Protein AF-0000000073452129 (afdb_homodimer)

Foldseek 3Di:
DAEAAEEALFQAADLVPRDTDDLVVSLVLVLVLVLLLQVLPHAEYEYEADDDPGHNHNDQLVSQLSNLLSHQGHAYEYPAPLQLLDQLLVVLASQLVSQVSNVHRYAHAYENDPDDVSQVVSPHDVVCSVVSRVQSVVVNVQVQQDQFDFDDDDPDHTGDRDGRDDGGNDRRRAYEYEDQQDLVSLLVCLLVLHAYEYEQEWDFLLVCQVSPVNNVVSNVVNPHDSVPHAYEYEFEEFADQWQVVQLVQQVSQQQVLVVVVCVVVVHDRDDSVNSVVQCPLRHRYQGTHLVSNLSSVLVCCVRNNHPYYYHYDDRGDGPSVRRSVRSSRCSNPNVVSNVVVNVVVVVVVVD/DAEAAEEALFQAADLVPRDTDDLVVSLVLVLVLVLLLQVLPHAEYEYEADDDPGHNHNDQLVSQLSNLLSHQGHAYEYPAPLQLLDQLLVVLASQLVSLVSNVHRYAHAYENDPDDVSQVVSPHDVVCSVVSRVQSVVVNVQVQQDQFDFDDDDPDHTGDRDGRDDGGNDRRRAYEYEDQQDLVSLLVCLLVLHAYEYEQEWDFLLVCLVSPVNNVVSNVVNPHDSVPHAYEYEFEEFADQWQVVQLVQQVSQQQVLVVVVCVVVVHDGDDSVNSVVQCPLRHRYQGTHLVSSLSSVLVCCVRNNHPYYYHYDDRGDGPSVRRSVRSSRCSNPNVVSNVVVNVVVVVVVVD

Radius of gyration: 26.54 Å; Cα contacts (8 Å, |Δi|>4): 1578; chains: 2; bounding box: 57×72×60 Å

pLDDT: mean 96.33, std 4.25, range [72.62, 99.0]

Solvent-accessible surface area (backbone atoms only — not comparable to full-atom values): 34032 Å² total; per-residue (Å²): 115,46,42,28,38,26,31,50,48,47,32,34,54,30,86,87,78,57,52,57,59,51,42,26,60,46,47,42,49,48,35,53,47,48,34,48,36,30,74,38,66,28,44,34,40,25,32,14,53,36,48,38,83,50,20,32,24,50,40,32,54,36,55,48,16,32,26,31,69,72,41,85,72,37,25,39,28,32,56,32,39,43,42,50,59,50,57,42,68,58,54,50,28,38,43,19,44,37,7,15,50,41,68,49,30,38,37,41,22,36,21,72,65,93,65,66,59,48,24,52,70,66,46,46,60,73,90,41,46,67,60,36,34,54,53,37,47,51,51,35,52,46,56,53,74,32,58,58,36,68,49,76,65,88,90,49,65,49,34,76,68,41,64,58,28,28,62,44,67,38,86,61,59,49,56,32,36,48,32,76,71,50,62,67,55,35,35,50,26,11,51,68,62,36,32,35,32,35,49,39,73,58,62,47,56,65,72,46,22,64,52,47,51,45,19,44,51,30,10,44,75,60,68,39,67,55,89,76,57,49,33,29,34,37,26,42,38,35,43,34,92,36,41,67,59,13,44,65,65,45,44,62,26,36,36,52,45,48,34,52,50,16,66,76,68,72,52,72,80,60,46,71,66,58,48,53,55,32,37,32,87,63,25,24,34,43,45,7,17,39,66,59,36,22,53,45,53,47,48,40,33,74,65,37,56,41,45,30,42,25,46,25,45,64,53,35,32,66,64,63,68,58,54,50,50,18,47,46,41,42,28,68,47,14,43,55,53,31,44,51,52,52,51,52,51,54,54,58,72,75,105,113,46,42,28,37,26,31,50,49,48,32,34,51,30,86,88,77,57,51,55,60,52,39,26,60,45,46,42,50,48,35,53,47,48,37,47,36,30,75,36,66,27,45,34,40,24,32,14,53,36,50,38,83,50,18,31,24,50,39,33,53,35,55,47,16,33,27,29,70,71,41,85,72,37,26,40,28,32,55,30,40,44,43,51,59,48,56,42,68,58,53,50,27,39,43,18,44,38,8,14,50,42,68,49,28,39,38,42,21,37,22,70,65,93,65,67,60,47,24,52,70,65,46,45,60,74,90,40,46,67,59,36,35,54,54,36,49,52,50,35,52,45,56,52,74,32,59,58,32,70,48,76,64,89,89,49,66,51,33,76,69,41,66,60,29,30,62,43,66,41,87,60,57,50,56,32,36,48,33,76,72,50,64,68,55,35,33,48,24,11,51,68,62,36,30,36,33,36,50,38,74,59,60,46,56,65,72,47,22,64,52,46,52,46,17,46,50,30,11,44,74,59,67,40,67,56,89,78,56,50,35,29,37,38,27,42,37,36,44,33,93,38,41,68,57,14,44,64,65,42,44,60,25,36,34,51,45,48,33,53,50,15,67,74,69,72,52,73,79,61,45,70,66,57,50,54,55,30,38,33,87,64,25,24,32,42,45,6,17,40,66,58,35,22,53,45,51,46,48,41,33,76,66,38,56,40,45,29,44,23,44,24,45,64,52,36,32,67,65,64,69,57,54,52,49,19,47,46,41,42,28,69,46,14,44,55,54,31,44,52,52,52,50,54,51,55,54,58,72,76,106

Organism: Bacillus licheniformis (strain ATCC 14580 / DSM 13 / JCM 2505 / CCUG 7422 / NBRC 12200 / NCIMB 9375 / NCTC 10341 / NRRL NRS-1264 / Gibson 46) (NCBI:txid279010)

InterPro domains:
  IPR011251 Luciferase-like domain [PF00296] (1-306)
  IPR022290 Luciferase-like monooxygenase Atu2307-like [TIGR03858] (2-339)
  IPR036661 Luciferase-like domain superfamily [G3DSA:3.20.20.30] (1-349)
  IPR036661 Luciferase-like domain superfamily [SSF51679] (1-340)
  IPR050766 Bacterial Luciferase Oxidoreductase [PTHR30137] (6-341)

Sequence (702 aa):
MELGISTFVETTPDIKTGKVISHAERLREVVEEIVLADQVGLDVFGVGEHHRQDYAASSPAVVLAAAASQTKRIRLTSAVTVLSSADPVRVFQDFATLDGISNGRAEIMAGRGSFIESFPLFGYDLDDYDELFEEKLDLLLELQKSERVTWSGKHRPAIHNTGVYPRPVQKPLPVWIGSGGNQESVVRAGLLGLPLVLAIIGGSPQHFAPLVELYYKAAEHAGHDASKLIVASHSHGFIAEDTETAADRFFPSTQQAMNTLARERGWGPYSRSSFDAARSFEGALYVGDPETVAEKIIHLRKNVGITRFLLHVPVGSMPHEDVMKAIELFGTKTAPLVREEVSRWEASERSMELGISTFVETTPDIKTGKVISHAERLREVVEEIVLADQVGLDVFGVGEHHRQDYAASSPAVVLAAAASQTKRIRLTSAVTVLSSADPVRVFQDFATLDGISNGRAEIMAGRGSFIESFPLFGYDLDDYDELFEEKLDLLLELQKSERVTWSGKHRPAIHNTGVYPRPVQKPLPVWIGSGGNQESVVRAGLLGLPLVLAIIGGSPQHFAPLVELYYKAAEHAGHDASKLIVASHSHGFIAEDTETAADRFFPSTQQAMNTLARERGWGPYSRSSFDAARSFEGALYVGDPETVAEKIIHLRKNVGITRFLLHVPVGSMPHEDVMKAIELFGTKTAPLVREEVSRWEASERS

Secondary structure (DSSP, 8-state):
-EEEEEE--B-PBPTTT-PBPPHHHHHHHHHHHHHHHHHTT-SEEEE----STTB--S-HHHHHHHHHTT-SS-EEEES-EEGGGS-HHHHHHHHHHHHHHHTS-EEEEEE--S--THHHHHT--GGGHHHHHHHHHHHHHHHHH-SEEEE--SSS--EEEEE--SPPSSSSPPEEEEESS-HHHHHHHHHHT--EEEE--SS-GGGGHHHHHHHHHHHHHTT--GGG--EEEEEEEEE-SSHHHHHHHHHHHHHHHHHHHHHHHTPPP--HHHHHHHTSTTSS-EEESHHHHHHHHHHHHHHT--SEEEEE--SS---HHHHHHHHHHIIIIIHHHHHHHHHHHHHHHH-/-EEEEEE--B-PBPTTT-PBPPHHHHHHHHHHHHHHHHHTT-SEEEE----STTB--S-HHHHHHHHHTT-SS-EEEES-EEGGGS-HHHHHHHHHHHHHHHTS-EEEEEE--S--THHHHHT--GGGHHHHHHHHHHHHHHHHH-SEEEE--SSS--EEEEE--SPPSSSSPPEEEEESS-HHHHHHHHHHT--EEEE--SS-GGGGHHHHHHHHHHHHHTT--GGG--EEEEEEEEE-SSHHHHHHHHHHHHHHHHHHHHHHHTPPP--HHHHHHHTSTTSS-EEESHHHHHHHHHHHHHHT--SEEEEE--SS---HHHHHHHHHHIIIIIHHHHHHHHHHHHHHHH-

Structure (mmCIF, N/CA/C/O backbone):
data_AF-0000000073452129-model_v1
#
loop_
_entity.id
_entity.type
_entity.pdbx_description
1 polymer 'Putative oxidoreductase'
#
loop_
_atom_site.group_PDB
_atom_site.id
_atom_site.type_symbol
_atom_site.label_atom_id
_atom_site.label_alt_id
_atom_site.label_comp_id
_atom_site.label_asym_id
_atom_site.label_entity_id
_atom_site.label_seq_id
_atom_site.pdbx_PDB_ins_code
_atom_site.Cartn_x
_atom_site.Cartn_y
_atom_site.Cartn_z
_atom_site.occupancy
_atom_site.B_iso_or_equiv
_atom_site.auth_seq_id
_atom_site.auth_comp_id
_atom_site.auth_asym_id
_atom_site.auth_atom_id
_atom_site.pdbx_PDB_model_num
ATOM 1 N N . MET A 1 1 ? 14.719 -26.266 -0.549 1 95.19 1 MET A N 1
ATOM 2 C CA . MET A 1 1 ? 13.648 -25.828 -1.432 1 95.19 1 MET A CA 1
ATOM 3 C C . MET A 1 1 ? 12.664 -24.938 -0.683 1 95.19 1 MET A C 1
ATOM 5 O O . MET A 1 1 ? 12.312 -25.219 0.466 1 95.19 1 MET A O 1
ATOM 9 N N . GLU A 1 2 ? 12.188 -23.812 -1.295 1 98.5 2 GLU A N 1
ATOM 10 C CA . GLU A 1 2 ? 11.219 -22.906 -0.691 1 98.5 2 GLU A CA 1
ATOM 11 C C . GLU A 1 2 ? 9.789 -23.312 -1.045 1 98.5 2 GLU A C 1
ATOM 13 O O . GLU A 1 2 ? 9.523 -23.75 -2.166 1 98.5 2 GLU A O 1
ATOM 18 N N . LEU A 1 3 ? 8.914 -23.219 -0.112 1 98.94 3 LEU A N 1
ATOM 19 C CA . LEU A 1 3 ? 7.504 -23.578 -0.272 1 98.94 3 LEU A CA 1
ATOM 20 C C . LEU A 1 3 ? 6.605 -22.438 0.194 1 98.94 3 LEU A C 1
ATOM 22 O O . LEU A 1 3 ? 6.848 -21.828 1.245 1 98.94 3 LEU A O 1
ATOM 26 N N . GLY A 1 4 ? 5.637 -22.094 -0.606 1 98.88 4 GLY A N 1
ATOM 27 C CA . GLY A 1 4 ? 4.789 -20.969 -0.259 1 98.88 4 GLY A CA 1
ATOM 28 C C . GLY A 1 4 ? 3.406 -21.047 -0.876 1 98.88 4 GLY A C 1
ATOM 29 O O . GLY A 1 4 ? 3.006 -22.094 -1.386 1 98.88 4 GLY A O 1
ATOM 30 N N . ILE A 1 5 ? 2.643 -20 -0.737 1 98.88 5 ILE A N 1
ATOM 31 C CA . ILE A 1 5 ? 1.26 -19.859 -1.183 1 98.88 5 ILE A CA 1
ATOM 32 C C . ILE A 1 5 ? 1.141 -18.688 -2.152 1 98.88 5 ILE A C 1
ATOM 34 O O . ILE A 1 5 ? 1.808 -17.672 -1.982 1 98.88 5 ILE A O 1
ATOM 38 N N . SER A 1 6 ? 0.352 -18.844 -3.141 1 98.69 6 SER A N 1
ATOM 39 C CA . SER A 1 6 ? -0.122 -17.688 -3.898 1 98.69 6 SER A CA 1
ATOM 40 C C . SER A 1 6 ? -1.646 -17.656 -3.967 1 98.69 6 SER A C 1
ATOM 42 O O . SER A 1 6 ? -2.301 -18.688 -3.775 1 98.69 6 SER A O 1
ATOM 44 N N . THR A 1 7 ? -2.215 -16.516 -4.203 1 98.56 7 THR A N 1
ATOM 45 C CA . THR A 1 7 ? -3.658 -16.328 -4.324 1 98.56 7 THR A CA 1
ATOM 46 C C . THR A 1 7 ? -3.979 -15.172 -5.262 1 98.56 7 THR A C 1
ATOM 48 O O . THR A 1 7 ? -3.16 -14.266 -5.438 1 98.56 7 THR A O 1
ATOM 51 N N . PHE A 1 8 ? -5.145 -15.234 -5.852 1 97.06 8 PHE A N 1
ATOM 52 C CA . PHE A 1 8 ? -5.621 -14.117 -6.66 1 97.06 8 PHE A CA 1
ATOM 53 C C . PHE A 1 8 ? -6.676 -13.312 -5.906 1 97.06 8 PHE A C 1
ATOM 55 O O . PHE A 1 8 ? -7.172 -12.305 -6.406 1 97.06 8 PHE A O 1
ATOM 62 N N . VAL A 1 9 ? -7.035 -13.82 -4.727 1 98.38 9 VAL A N 1
ATOM 63 C CA . VAL A 1 9 ? -7.992 -13.117 -3.873 1 98.38 9 VAL A CA 1
ATOM 64 C C . VAL A 1 9 ? -9.359 -13.086 -4.547 1 98.38 9 VAL A C 1
ATOM 66 O O . VAL A 1 9 ? -9.945 -12.016 -4.723 1 98.38 9 VAL A O 1
ATOM 69 N N . GLU A 1 10 ? -9.867 -14.289 -4.781 1 96.94 10 GLU A N 1
ATOM 70 C CA . GLU A 1 10 ? -11.086 -14.492 -5.566 1 96.94 10 GLU A CA 1
ATOM 71 C C . GLU A 1 10 ? -12.32 -14.07 -4.781 1 96.94 10 GLU A C 1
ATOM 73 O O . GLU A 1 10 ? -12.422 -14.328 -3.582 1 96.94 10 GLU A O 1
ATOM 78 N N . THR A 1 11 ? -13.211 -13.43 -5.43 1 97.38 11 THR A N 1
ATOM 79 C CA . THR A 1 11 ? -14.547 -13.133 -4.93 1 97.38 11 THR A CA 1
ATOM 80 C C . THR A 1 11 ? -15.609 -13.625 -5.914 1 97.38 11 THR A C 1
ATOM 82 O O . THR A 1 11 ? -16.375 -12.82 -6.453 1 97.38 11 THR A O 1
ATOM 85 N N . THR A 1 12 ? -15.672 -14.906 -6.117 1 96.25 12 THR A N 1
ATOM 86 C CA . THR A 1 12 ? -16.641 -15.555 -6.988 1 96.25 12 THR A CA 1
ATOM 87 C C . THR A 1 12 ? -17.828 -16.078 -6.18 1 96.25 12 THR A C 1
ATOM 89 O O . THR A 1 12 ? -17.766 -16.172 -4.953 1 96.25 12 THR A O 1
ATOM 92 N N . PRO A 1 13 ? -18.938 -16.328 -6.77 1 94.5 13 PRO A N 1
ATOM 93 C CA . PRO A 1 13 ? -20.094 -16.828 -6.023 1 94.5 13 PRO A CA 1
ATOM 94 C C . PRO A 1 13 ? -19.797 -18.141 -5.301 1 94.5 13 PRO A C 1
ATOM 96 O O . PRO A 1 13 ? -19.109 -19.016 -5.844 1 94.5 13 PRO A O 1
ATOM 99 N N . ASP A 1 14 ? -20.312 -18.172 -4.102 1 91.81 14 ASP A N 1
ATOM 100 C CA . ASP A 1 14 ? -20.266 -19.422 -3.363 1 91.81 14 ASP A CA 1
ATOM 101 C C . ASP A 1 14 ? -21.062 -20.516 -4.086 1 91.81 14 ASP A C 1
ATOM 103 O O . ASP A 1 14 ? -22.188 -20.266 -4.543 1 91.81 14 ASP A O 1
ATOM 107 N N . ILE A 1 15 ? -20.547 -21.656 -4.156 1 89.31 15 ILE A N 1
ATOM 108 C CA . ILE A 1 15 ? -21.141 -22.719 -4.957 1 89.31 15 ILE A CA 1
ATOM 109 C C . ILE A 1 15 ? -22.453 -23.188 -4.316 1 89.31 15 ILE A C 1
ATOM 111 O O . ILE A 1 15 ? -23.375 -23.609 -5.012 1 89.31 15 ILE A O 1
ATOM 115 N N . LYS A 1 16 ? -22.547 -23.141 -3.021 1 89.19 16 LYS A N 1
ATOM 116 C CA . LYS A 1 16 ? -23.719 -23.641 -2.312 1 89.19 16 LYS A CA 1
ATOM 117 C C . LYS A 1 16 ? -24.797 -22.562 -2.207 1 89.19 16 LYS A C 1
ATOM 119 O O . LYS A 1 16 ? -25.969 -22.812 -2.482 1 89.19 16 LYS A O 1
ATOM 124 N N . THR A 1 17 ? -24.375 -21.344 -1.881 1 91.94 17 THR A N 1
ATOM 125 C CA . THR A 1 17 ? -25.344 -20.328 -1.536 1 91.94 17 THR A CA 1
ATOM 126 C C . THR A 1 17 ? -25.516 -19.328 -2.684 1 91.94 17 THR A C 1
ATOM 128 O O . THR A 1 17 ? -26.5 -18.578 -2.723 1 91.94 17 THR A O 1
ATOM 131 N N . GLY A 1 18 ? -24.547 -19.266 -3.549 1 93.06 18 GLY A N 1
ATOM 132 C CA . GLY A 1 18 ? -24.562 -18.281 -4.621 1 93.06 18 GLY A CA 1
ATOM 133 C C . GLY A 1 18 ? -24.125 -16.891 -4.168 1 93.06 18 GLY A C 1
ATOM 134 O O . GLY A 1 18 ? -23.969 -15.984 -4.988 1 93.06 18 GLY A O 1
ATOM 135 N N . LYS A 1 19 ? -23.938 -16.781 -2.928 1 95.25 19 LYS A N 1
ATOM 136 C CA . LYS A 1 19 ? -23.547 -15.477 -2.387 1 95.25 19 LYS A CA 1
ATOM 137 C C . LYS A 1 19 ? -22.094 -15.164 -2.705 1 95.25 19 LYS A C 1
ATOM 139 O O . LYS A 1 19 ? -21.25 -16.062 -2.699 1 95.25 19 LYS A O 1
ATOM 144 N N . VAL A 1 20 ? -21.859 -13.93 -3.012 1 96.75 20 VAL A N 1
ATOM 145 C CA . VAL A 1 20 ? -20.5 -13.477 -3.277 1 96.75 20 VAL A CA 1
ATOM 146 C C . VAL A 1 20 ? -19.953 -12.742 -2.059 1 96.75 20 VAL A C 1
ATOM 148 O O . VAL A 1 20 ? -20.578 -11.812 -1.547 1 96.75 20 VAL A O 1
ATOM 151 N N . ILE A 1 21 ? -18.875 -13.203 -1.601 1 97.12 21 ILE A N 1
ATOM 152 C CA . ILE A 1 21 ? -18.219 -12.523 -0.491 1 97.12 21 ILE A CA 1
ATOM 153 C C . ILE A 1 21 ? -17.781 -11.125 -0.923 1 97.12 21 ILE A C 1
ATOM 155 O O . ILE A 1 21 ? -17.453 -10.906 -2.09 1 97.12 21 ILE A O 1
ATOM 159 N N . SER A 1 22 ? -17.812 -10.125 -0.04 1 98.31 22 SER A N 1
ATOM 160 C CA . SER A 1 22 ? -17.375 -8.773 -0.381 1 98.31 22 SER A CA 1
ATOM 161 C C . SER A 1 22 ? -15.875 -8.711 -0.613 1 98.31 22 SER A C 1
ATOM 163 O O . SER A 1 22 ? -15.125 -9.523 -0.064 1 98.31 22 SER A O 1
ATOM 165 N N . HIS A 1 23 ? -15.422 -7.777 -1.437 1 98.69 23 HIS A N 1
ATOM 166 C CA . HIS A 1 23 ? -13.992 -7.562 -1.613 1 98.69 23 HIS A CA 1
ATOM 167 C C . HIS A 1 23 ? -13.297 -7.348 -0.272 1 98.69 23 HIS A C 1
ATOM 169 O O . HIS A 1 23 ? -12.242 -7.922 -0.017 1 98.69 23 HIS A O 1
ATOM 175 N N . ALA A 1 24 ? -13.938 -6.578 0.575 1 98.81 24 ALA A N 1
ATOM 176 C CA . ALA A 1 24 ? -13.367 -6.219 1.87 1 98.81 24 ALA A CA 1
ATOM 177 C C . ALA A 1 24 ? -13.148 -7.457 2.736 1 98.81 24 ALA A C 1
ATOM 179 O O . ALA A 1 24 ? -12.07 -7.641 3.309 1 98.81 24 ALA A O 1
ATOM 180 N N . GLU A 1 25 ? -14.164 -8.273 2.861 1 98.62 25 GLU A N 1
ATOM 181 C CA . GLU A 1 25 ? -14.062 -9.492 3.656 1 98.62 25 GLU A CA 1
ATOM 182 C C . GLU A 1 25 ? -12.969 -10.406 3.121 1 98.62 25 GLU A C 1
ATOM 184 O O . GLU A 1 25 ? -12.188 -10.969 3.895 1 98.62 25 GLU A O 1
ATOM 189 N N . ARG A 1 26 ? -12.891 -10.57 1.823 1 98.81 26 ARG A N 1
ATOM 190 C CA . ARG A 1 26 ? -11.883 -11.422 1.205 1 98.81 26 ARG A CA 1
ATOM 191 C C . ARG A 1 26 ? -10.477 -10.898 1.472 1 98.81 26 ARG A C 1
ATOM 193 O O . ARG A 1 26 ? -9.562 -11.672 1.757 1 98.81 26 ARG A O 1
ATOM 200 N N . LEU A 1 27 ? -10.312 -9.594 1.368 1 98.94 27 LEU A N 1
ATOM 201 C CA . LEU A 1 27 ? -9.016 -8.984 1.658 1 98.94 27 LEU A CA 1
ATOM 202 C C . LEU A 1 27 ? -8.57 -9.297 3.082 1 98.94 27 LEU A C 1
ATOM 204 O O . LEU A 1 27 ? -7.414 -9.656 3.312 1 98.94 27 LEU A O 1
ATOM 208 N N . ARG A 1 28 ? -9.453 -9.188 4.031 1 98.88 28 ARG A N 1
ATOM 209 C CA . ARG A 1 28 ? -9.117 -9.477 5.422 1 98.88 28 ARG A CA 1
ATOM 210 C C . ARG A 1 28 ? -8.805 -10.961 5.609 1 98.88 28 ARG A C 1
ATOM 212 O O . ARG A 1 28 ? -7.938 -11.32 6.41 1 98.88 28 ARG A O 1
ATOM 219 N N . GLU A 1 29 ? -9.492 -11.828 4.863 1 98.88 29 GLU A N 1
ATOM 220 C CA . GLU A 1 29 ? -9.18 -13.258 4.902 1 98.88 29 GLU A CA 1
ATOM 221 C C . GLU A 1 29 ? -7.754 -13.516 4.43 1 98.88 29 GLU A C 1
ATOM 223 O O . GLU A 1 29 ? -7.043 -14.344 5.008 1 98.88 29 GLU A O 1
ATOM 228 N N . VAL A 1 30 ? -7.359 -12.836 3.418 1 98.94 30 VAL A N 1
ATOM 229 C CA . VAL A 1 30 ? -6.027 -13.047 2.865 1 98.94 30 VAL A CA 1
ATOM 230 C C . VAL A 1 30 ? -4.973 -12.625 3.883 1 98.94 30 VAL A C 1
ATOM 232 O O . VAL A 1 30 ? -3.932 -13.281 4.016 1 98.94 30 VAL A O 1
ATOM 235 N N . VAL A 1 31 ? -5.219 -11.523 4.586 1 98.94 31 VAL A N 1
ATOM 236 C CA . VAL A 1 31 ? -4.281 -11.102 5.621 1 98.94 31 VAL A CA 1
ATOM 237 C C . VAL A 1 31 ? -4.109 -12.219 6.648 1 98.94 31 VAL A C 1
ATOM 239 O O . VAL A 1 31 ? -2.986 -12.547 7.035 1 98.94 31 VAL A O 1
ATOM 242 N N . GLU A 1 32 ? -5.215 -12.859 7.078 1 98.94 32 GLU A N 1
ATOM 243 C CA . GLU A 1 32 ? -5.152 -13.992 8.008 1 98.94 32 GLU A CA 1
ATOM 244 C C . GLU A 1 32 ? -4.375 -15.156 7.406 1 98.94 32 GLU A C 1
ATOM 246 O O . GLU A 1 32 ? -3.635 -15.844 8.109 1 98.94 32 GLU A O 1
ATOM 251 N N . GLU A 1 33 ? -4.562 -15.359 6.117 1 98.94 33 GLU A N 1
ATOM 252 C CA . GLU A 1 33 ? -3.863 -16.438 5.43 1 98.94 33 GLU A CA 1
ATOM 253 C C . GLU A 1 33 ? -2.355 -16.203 5.43 1 98.94 33 GLU A C 1
ATOM 255 O O . GLU A 1 33 ? -1.578 -17.141 5.645 1 98.94 33 GLU A O 1
ATOM 260 N N . ILE A 1 34 ? -1.938 -14.977 5.215 1 99 34 ILE A N 1
ATOM 261 C CA . ILE A 1 34 ? -0.52 -14.641 5.215 1 99 34 ILE A CA 1
ATOM 262 C C . ILE A 1 34 ? 0.073 -14.891 6.598 1 99 34 ILE A C 1
ATOM 264 O O . ILE A 1 34 ? 1.143 -15.484 6.727 1 99 34 ILE A O 1
ATOM 268 N N . VAL A 1 35 ? -0.623 -14.445 7.617 1 98.94 35 VAL A N 1
ATOM 269 C CA . VAL A 1 35 ? -0.149 -14.586 8.992 1 98.94 35 VAL A CA 1
ATOM 270 C C . VAL A 1 35 ? -0.004 -16.062 9.336 1 98.94 35 VAL A C 1
ATOM 272 O O . VAL A 1 35 ? 1.011 -16.484 9.898 1 98.94 35 VAL A O 1
ATOM 275 N N . LEU A 1 36 ? -1.022 -16.875 8.953 1 98.94 36 LEU A N 1
ATOM 276 C CA . LEU A 1 36 ? -0.948 -18.312 9.227 1 98.94 36 LEU A CA 1
ATOM 277 C C . LEU A 1 36 ? 0.209 -18.953 8.469 1 98.94 36 LEU A C 1
ATOM 279 O O . LEU A 1 36 ? 0.928 -19.781 9.016 1 98.94 36 LEU A O 1
ATOM 283 N N . ALA A 1 37 ? 0.368 -18.562 7.207 1 99 37 ALA A N 1
ATOM 284 C CA . ALA A 1 37 ? 1.452 -19.125 6.402 1 99 37 ALA A CA 1
ATOM 285 C C . ALA A 1 37 ? 2.807 -18.875 7.059 1 99 37 ALA A C 1
ATOM 287 O O . ALA A 1 37 ? 3.676 -19.75 7.059 1 99 37 ALA A O 1
ATOM 288 N N . ASP A 1 38 ? 2.984 -17.703 7.598 1 98.94 38 ASP A N 1
ATOM 289 C CA . ASP A 1 38 ? 4.199 -17.375 8.344 1 98.94 38 ASP A CA 1
ATOM 290 C C . ASP A 1 38 ? 4.344 -18.281 9.57 1 98.94 38 ASP A C 1
ATOM 292 O O . ASP A 1 38 ? 5.418 -18.828 9.812 1 98.94 38 ASP A O 1
ATOM 296 N N . GLN A 1 39 ? 3.279 -18.453 10.352 1 98.88 39 GLN A N 1
ATOM 297 C CA . GLN A 1 39 ? 3.281 -19.172 11.617 1 98.88 39 GLN A CA 1
ATOM 298 C C . GLN A 1 39 ? 3.607 -20.656 11.406 1 98.88 39 GLN A C 1
ATOM 300 O O . GLN A 1 39 ? 4.246 -21.281 12.258 1 98.88 39 GLN A O 1
ATOM 305 N N . VAL A 1 40 ? 3.172 -21.172 10.242 1 98.88 40 VAL A N 1
ATOM 306 C CA . VAL A 1 40 ? 3.338 -22.609 10.047 1 98.88 40 VAL A CA 1
ATOM 307 C C . VAL A 1 40 ? 4.621 -22.875 9.258 1 98.88 40 VAL A C 1
ATOM 309 O O . VAL A 1 40 ? 4.855 -24 8.805 1 98.88 40 VAL A O 1
ATOM 312 N N . GLY A 1 41 ? 5.391 -21.844 8.984 1 98.69 41 GLY A N 1
ATOM 313 C CA . GLY A 1 41 ? 6.762 -22.031 8.539 1 98.69 41 GLY A CA 1
ATOM 314 C C . GLY A 1 41 ? 6.906 -22.031 7.027 1 98.69 41 GLY A C 1
ATOM 315 O O . GLY A 1 41 ? 7.902 -22.516 6.492 1 98.69 41 GLY A O 1
ATOM 316 N N . LEU A 1 42 ? 5.938 -21.484 6.309 1 98.94 42 LEU A N 1
ATOM 317 C CA . LEU A 1 42 ? 6.086 -21.344 4.863 1 98.94 42 LEU A CA 1
ATOM 318 C C . LEU A 1 42 ? 7 -20.172 4.516 1 98.94 42 LEU A C 1
ATOM 320 O O . LEU A 1 42 ? 7.207 -19.281 5.34 1 98.94 42 LEU A O 1
ATOM 324 N N . ASP A 1 43 ? 7.543 -20.188 3.318 1 98.88 43 ASP A N 1
ATOM 325 C CA . ASP A 1 43 ? 8.672 -19.312 2.998 1 98.88 43 ASP A CA 1
ATOM 326 C C . ASP A 1 43 ? 8.195 -18.062 2.273 1 98.88 43 ASP A C 1
ATOM 328 O O . ASP A 1 43 ? 8.859 -17.016 2.338 1 98.88 43 ASP A O 1
ATOM 332 N N . VAL A 1 44 ? 7.102 -18.156 1.569 1 98.88 44 VAL A N 1
ATOM 333 C CA . VAL A 1 44 ? 6.719 -17.047 0.696 1 98.88 44 VAL A CA 1
ATOM 334 C C . VAL A 1 44 ? 5.199 -17.016 0.531 1 98.88 44 VAL A C 1
ATOM 336 O O . VAL A 1 44 ? 4.555 -18.062 0.506 1 98.88 44 VAL A O 1
ATOM 339 N N . PHE A 1 45 ? 4.602 -15.898 0.496 1 98.94 45 PHE A N 1
ATOM 340 C CA . PHE A 1 45 ? 3.197 -15.68 0.166 1 98.94 45 PHE A CA 1
ATOM 341 C C . PHE A 1 45 ? 3.059 -14.656 -0.955 1 98.94 45 PHE A C 1
ATOM 343 O O . PHE A 1 45 ? 3.582 -13.547 -0.856 1 98.94 45 PHE A O 1
ATOM 350 N N . GLY A 1 46 ? 2.412 -15.039 -2.02 1 98.88 46 GLY A N 1
ATOM 351 C CA . GLY A 1 46 ? 2.252 -14.18 -3.184 1 98.88 46 GLY A CA 1
ATOM 352 C C . GLY A 1 46 ? 0.815 -13.758 -3.422 1 98.88 46 GLY A C 1
ATOM 353 O O . GLY A 1 46 ? -0.107 -14.562 -3.27 1 98.88 46 GLY A O 1
ATOM 354 N N . VAL A 1 47 ? 0.591 -12.523 -3.764 1 98.81 47 VAL A N 1
ATOM 355 C CA . VAL A 1 47 ? -0.726 -11.984 -4.082 1 98.81 47 VAL A CA 1
ATOM 356 C C . VAL A 1 47 ? -0.74 -11.477 -5.523 1 98.81 47 VAL A C 1
ATOM 358 O O . VAL A 1 47 ? 0.111 -10.672 -5.91 1 98.81 47 VAL A O 1
ATOM 361 N N . GLY A 1 48 ? -1.72 -11.93 -6.312 1 97.75 48 GLY A N 1
ATOM 362 C CA . GLY A 1 48 ? -1.837 -11.508 -7.699 1 97.75 48 GLY A CA 1
ATOM 363 C C . GLY A 1 48 ? -2.584 -10.195 -7.863 1 97.75 48 GLY A C 1
ATOM 364 O O . GLY A 1 48 ? -3.361 -9.805 -6.988 1 97.75 48 GLY A O 1
ATOM 365 N N . GLU A 1 49 ? -2.35 -9.57 -8.984 1 97.88 49 GLU A N 1
ATOM 366 C CA . GLU A 1 49 ? -3.006 -8.32 -9.352 1 97.88 49 GLU A CA 1
ATOM 367 C C . GLU A 1 49 ? -4.109 -8.555 -10.375 1 97.88 49 GLU A C 1
ATOM 369 O O . GLU A 1 49 ? -3.861 -9.109 -11.445 1 97.88 49 GLU A O 1
ATOM 374 N N . HIS A 1 50 ? -5.32 -8.195 -10.023 1 96.62 50 HIS A N 1
ATOM 375 C CA . HIS A 1 50 ? -6.457 -8.258 -10.938 1 96.62 50 HIS A CA 1
ATOM 376 C C . HIS A 1 50 ? -7.328 -7.016 -10.82 1 96.62 50 HIS A C 1
ATOM 378 O O . HIS A 1 50 ? -7.453 -6.441 -9.734 1 96.62 50 HIS A O 1
ATOM 384 N N . HIS A 1 51 ? -7.914 -6.637 -11.93 1 97.06 51 HIS A N 1
ATOM 385 C CA . HIS A 1 51 ? -8.75 -5.441 -11.984 1 97.06 51 HIS A CA 1
ATOM 386 C C . HIS A 1 51 ? -10.156 -5.773 -12.461 1 97.06 51 HIS A C 1
ATOM 388 O O . HIS A 1 51 ? -10.711 -5.062 -13.305 1 97.06 51 HIS A O 1
ATOM 394 N N . ARG A 1 52 ? -10.633 -6.914 -11.922 1 93.94 52 ARG A N 1
ATOM 395 C CA . ARG A 1 52 ? -11.977 -7.387 -12.242 1 93.94 52 ARG A CA 1
ATOM 396 C C . ARG A 1 52 ? -12.805 -7.566 -10.977 1 93.94 52 ARG A C 1
ATOM 398 O O . ARG A 1 52 ? -12.258 -7.621 -9.867 1 93.94 52 ARG A O 1
ATOM 405 N N . GLN A 1 53 ? -14.125 -7.668 -11.273 1 95.25 53 GLN A N 1
ATOM 406 C CA . GLN A 1 53 ? -15.07 -7.734 -10.164 1 95.25 53 GLN A CA 1
ATOM 407 C C . GLN A 1 53 ? -14.883 -9.016 -9.352 1 95.25 53 GLN A C 1
ATOM 409 O O . GLN A 1 53 ? -15.125 -9.039 -8.148 1 95.25 53 GLN A O 1
ATOM 414 N N . ASP A 1 54 ? -14.406 -10.07 -9.977 1 94.94 54 ASP A N 1
ATOM 415 C CA . ASP A 1 54 ? -14.375 -11.375 -9.328 1 94.94 54 ASP A CA 1
ATOM 416 C C . ASP A 1 54 ? -13.07 -11.578 -8.562 1 94.94 54 ASP A C 1
ATOM 418 O O . ASP A 1 54 ? -12.773 -12.688 -8.102 1 94.94 54 ASP A O 1
ATOM 422 N N . TYR A 1 55 ? -12.227 -10.523 -8.422 1 96.75 55 TYR A N 1
ATOM 423 C CA . TYR A 1 55 ? -11.031 -10.516 -7.59 1 96.75 55 TYR A CA 1
ATOM 424 C C . TYR A 1 55 ? -10.961 -9.242 -6.742 1 96.75 55 TYR A C 1
ATOM 426 O O . TYR A 1 55 ? -11.336 -8.164 -7.203 1 96.75 55 TYR A O 1
ATOM 434 N N . ALA A 1 56 ? -10.359 -9.359 -5.574 1 98.44 56 ALA A N 1
ATOM 435 C CA . ALA A 1 56 ? -10.352 -8.234 -4.648 1 98.44 56 ALA A CA 1
ATOM 436 C C . ALA A 1 56 ? -9.016 -7.504 -4.68 1 98.44 56 ALA A C 1
ATOM 438 O O . ALA A 1 56 ? -8.891 -6.395 -4.156 1 98.44 56 ALA A O 1
ATOM 439 N N . ALA A 1 57 ? -8.062 -8.086 -5.367 1 98.19 57 ALA A N 1
ATOM 440 C CA . ALA A 1 57 ? -6.727 -7.52 -5.195 1 98.19 57 ALA A CA 1
ATOM 441 C C . ALA A 1 57 ? -6.234 -6.871 -6.488 1 98.19 57 ALA A C 1
ATOM 443 O O . ALA A 1 57 ? -5.746 -7.562 -7.391 1 98.19 57 ALA A O 1
ATOM 444 N N . SER A 1 58 ? -6.309 -5.547 -6.562 1 98.19 58 SER A N 1
ATOM 445 C CA . SER A 1 58 ? -5.691 -4.762 -7.625 1 98.19 58 SER A CA 1
ATOM 446 C C . SER A 1 58 ? -4.406 -4.094 -7.145 1 98.19 58 SER A C 1
ATOM 448 O O . SER A 1 58 ? -3.619 -3.6 -7.953 1 98.19 58 SER A O 1
ATOM 450 N N . SER A 1 59 ? -4.18 -4.113 -5.82 1 98.5 59 SER A N 1
ATOM 451 C CA . SER A 1 59 ? -3.02 -3.486 -5.191 1 98.5 59 SER A CA 1
ATOM 452 C C . SER A 1 59 ? -2.299 -4.465 -4.27 1 98.5 59 SER A C 1
ATOM 454 O O . SER A 1 59 ? -2.32 -4.301 -3.047 1 98.5 59 SER A O 1
ATOM 456 N N . PRO A 1 60 ? -1.523 -5.34 -4.812 1 98.75 60 PRO A N 1
ATOM 457 C CA . PRO A 1 60 ? -0.9 -6.387 -4.004 1 98.75 60 PRO A CA 1
ATOM 458 C C . PRO A 1 60 ? -0.017 -5.828 -2.889 1 98.75 60 PRO A C 1
ATOM 460 O O . PRO A 1 60 ? -0.002 -6.367 -1.779 1 98.75 60 PRO A O 1
ATOM 463 N N . ALA A 1 61 ? 0.729 -4.73 -3.164 1 98.88 61 ALA A N 1
ATOM 464 C CA . ALA A 1 61 ? 1.635 -4.172 -2.162 1 98.88 61 ALA A CA 1
ATOM 465 C C . ALA A 1 61 ? 0.872 -3.74 -0.914 1 98.88 61 ALA A C 1
ATOM 467 O O . ALA A 1 61 ? 1.352 -3.92 0.208 1 98.88 61 ALA A O 1
ATOM 468 N N . VAL A 1 62 ? -0.312 -3.166 -1.112 1 98.94 62 VAL A N 1
ATOM 469 C CA . VAL A 1 62 ? -1.129 -2.713 0.007 1 98.94 62 VAL A CA 1
ATOM 470 C C . VAL A 1 62 ? -1.618 -3.914 0.812 1 98.94 62 VAL A C 1
ATOM 472 O O . VAL A 1 62 ? -1.567 -3.906 2.043 1 98.94 62 VAL A O 1
ATOM 475 N N . VAL A 1 63 ? -2.039 -4.984 0.151 1 98.94 63 VAL A N 1
ATOM 476 C CA . VAL A 1 63 ? -2.512 -6.195 0.817 1 98.94 63 VAL A CA 1
ATOM 477 C C . VAL A 1 63 ? -1.37 -6.824 1.614 1 98.94 63 VAL A C 1
ATOM 479 O O . VAL A 1 63 ? -1.54 -7.168 2.785 1 98.94 63 VAL A O 1
ATOM 482 N N . LEU A 1 64 ? -0.227 -6.945 0.973 1 98.94 64 LEU A N 1
ATOM 483 C CA . LEU A 1 64 ? 0.931 -7.578 1.596 1 98.94 64 LEU A CA 1
ATOM 484 C C . LEU A 1 64 ? 1.42 -6.766 2.789 1 98.94 64 LEU A C 1
ATOM 486 O O . LEU A 1 64 ? 1.824 -7.328 3.807 1 98.94 64 LEU A O 1
ATOM 490 N N . ALA A 1 65 ? 1.348 -5.457 2.68 1 98.94 65 ALA A N 1
ATOM 491 C CA . ALA A 1 65 ? 1.785 -4.586 3.77 1 98.94 65 ALA A CA 1
ATOM 492 C C . ALA A 1 65 ? 0.94 -4.809 5.02 1 98.94 65 ALA A C 1
ATOM 494 O O . ALA A 1 65 ? 1.446 -4.715 6.141 1 98.94 65 ALA A O 1
ATOM 495 N N . ALA A 1 66 ? -0.314 -5.117 4.832 1 98.94 66 ALA A N 1
ATOM 496 C CA . ALA A 1 66 ? -1.249 -5.297 5.938 1 98.94 66 ALA A CA 1
ATOM 497 C C . ALA A 1 66 ? -0.822 -6.457 6.832 1 98.94 66 ALA A C 1
ATOM 499 O O . ALA A 1 66 ? -1.187 -6.512 8.008 1 98.94 66 ALA A O 1
ATOM 500 N N . ALA A 1 67 ? -0.037 -7.375 6.27 1 98.88 67 ALA A N 1
ATOM 501 C CA . ALA A 1 67 ? 0.393 -8.547 7.031 1 98.88 67 ALA A CA 1
ATOM 502 C C . ALA A 1 67 ? 1.868 -8.438 7.41 1 98.88 67 ALA A C 1
ATOM 504 O O . ALA A 1 67 ? 2.365 -9.227 8.219 1 98.88 67 ALA A O 1
ATOM 505 N N . ALA A 1 68 ? 2.562 -7.465 6.828 1 98.81 68 ALA A N 1
ATOM 506 C CA . ALA A 1 68 ? 4.02 -7.406 6.93 1 98.81 68 ALA A CA 1
ATOM 507 C C . ALA A 1 68 ? 4.465 -7.277 8.383 1 98.81 68 ALA A C 1
ATOM 509 O O . ALA A 1 68 ? 5.395 -7.965 8.812 1 98.81 68 ALA A O 1
ATOM 510 N N . SER A 1 69 ? 3.771 -6.422 9.172 1 97.81 69 SER A N 1
ATOM 511 C CA . SER A 1 69 ? 4.172 -6.152 10.547 1 97.81 69 SER A CA 1
ATOM 512 C C . SER A 1 69 ? 3.713 -7.266 11.484 1 97.81 69 SER A C 1
ATOM 514 O O . SER A 1 69 ? 4.125 -7.32 12.641 1 97.81 69 SER A O 1
ATOM 516 N N . GLN A 1 70 ? 2.875 -8.18 10.961 1 98.12 70 GLN A N 1
ATOM 517 C CA . GLN A 1 70 ? 2.332 -9.266 11.766 1 98.12 70 GLN A CA 1
ATOM 518 C C . GLN A 1 70 ? 3.068 -10.578 11.492 1 98.12 70 GLN A C 1
ATOM 520 O O . GLN A 1 70 ? 2.736 -11.617 12.062 1 98.12 70 GLN A O 1
ATOM 525 N N . THR A 1 71 ? 3.99 -10.547 10.555 1 98.75 71 THR A N 1
ATOM 526 C CA . THR A 1 71 ? 4.766 -11.719 10.172 1 98.75 71 THR A CA 1
ATOM 527 C C . THR A 1 71 ? 6.254 -11.492 10.422 1 98.75 71 THR A C 1
ATOM 529 O O . THR A 1 71 ? 6.688 -10.352 10.609 1 98.75 71 THR A O 1
ATOM 532 N N . LYS A 1 72 ? 7.031 -12.531 10.422 1 98.06 72 LYS A N 1
ATOM 533 C CA . LYS A 1 72 ? 8.422 -12.398 10.852 1 98.06 72 LYS A CA 1
ATOM 534 C C . LYS A 1 72 ? 9.383 -12.953 9.805 1 98.06 72 LYS A C 1
ATOM 536 O O . LYS A 1 72 ? 10.516 -12.484 9.688 1 98.06 72 LYS A O 1
ATOM 541 N N . ARG A 1 73 ? 8.953 -13.945 9.055 1 98.31 73 ARG A N 1
ATOM 542 C CA . ARG A 1 73 ? 9.93 -14.664 8.242 1 98.31 73 ARG A CA 1
ATOM 543 C C . ARG A 1 73 ? 9.469 -14.742 6.785 1 98.31 73 ARG A C 1
ATOM 545 O O . ARG A 1 73 ? 10.297 -14.672 5.871 1 98.31 73 ARG A O 1
ATOM 552 N N . ILE A 1 74 ? 8.211 -14.852 6.602 1 98.94 74 ILE A N 1
ATOM 553 C CA . ILE A 1 74 ? 7.664 -15.172 5.289 1 98.94 74 ILE A CA 1
ATOM 554 C C . ILE A 1 74 ? 7.969 -14.039 4.309 1 98.94 74 ILE A C 1
ATOM 556 O O . ILE A 1 74 ? 7.863 -12.867 4.664 1 98.94 74 ILE A O 1
ATOM 560 N N . ARG A 1 75 ? 8.469 -14.336 3.15 1 98.88 75 ARG A N 1
ATOM 561 C CA . ARG A 1 75 ? 8.625 -13.352 2.08 1 98.88 75 ARG A CA 1
ATOM 562 C C . ARG A 1 75 ? 7.273 -12.945 1.509 1 98.88 75 ARG A C 1
ATOM 564 O O . ARG A 1 75 ? 6.355 -13.766 1.421 1 98.88 75 ARG A O 1
ATOM 571 N N . LEU A 1 76 ? 7.164 -11.719 1.178 1 98.94 76 LEU A N 1
ATOM 572 C CA . LEU A 1 76 ? 5.938 -11.117 0.667 1 98.94 76 LEU A CA 1
ATOM 573 C C . LEU A 1 76 ? 6.121 -10.641 -0.77 1 98.94 76 LEU A C 1
ATOM 575 O O . LEU A 1 76 ? 6.891 -9.711 -1.025 1 98.94 76 LEU A O 1
ATOM 579 N N . THR A 1 77 ? 5.387 -11.273 -1.745 1 98.88 77 THR A N 1
ATOM 580 C CA . THR A 1 77 ? 5.668 -11 -3.148 1 98.88 77 THR A CA 1
ATOM 581 C C . THR A 1 77 ? 4.375 -10.773 -3.926 1 98.88 77 THR A C 1
ATOM 583 O O . THR A 1 77 ? 3.316 -11.273 -3.537 1 98.88 77 THR A O 1
ATOM 586 N N . SER A 1 78 ? 4.449 -9.898 -4.934 1 98.56 78 SER A N 1
ATOM 587 C CA . SER A 1 78 ? 3.379 -9.938 -5.926 1 98.56 78 SER A CA 1
ATOM 588 C C . SER A 1 78 ? 3.447 -11.203 -6.77 1 98.56 78 SER A C 1
ATOM 590 O O . SER A 1 78 ? 4.523 -11.781 -6.949 1 98.56 78 SER A O 1
ATOM 592 N N . ALA A 1 79 ? 2.293 -11.664 -7.379 1 97.19 79 ALA A N 1
ATOM 593 C CA . ALA A 1 79 ? 2.281 -12.914 -8.141 1 97.19 79 ALA A CA 1
ATOM 594 C C . ALA A 1 79 ? 1.238 -12.867 -9.25 1 97.19 79 ALA A C 1
ATOM 596 O O . ALA A 1 79 ? 0.286 -13.656 -9.25 1 97.19 79 ALA A O 1
ATOM 597 N N . VAL A 1 80 ? 1.27 -11.953 -10.133 1 96.56 80 VAL A N 1
ATOM 598 C CA . VAL A 1 80 ? 2.381 -11.055 -10.414 1 96.56 80 VAL A CA 1
ATOM 599 C C . VAL A 1 80 ? 1.899 -9.602 -10.344 1 96.56 80 VAL A C 1
ATOM 601 O O . VAL A 1 80 ? 0.697 -9.344 -10.25 1 96.56 80 VAL A O 1
ATOM 604 N N . THR A 1 81 ? 2.801 -8.641 -10.328 1 97.88 81 THR A N 1
ATOM 605 C CA . THR A 1 81 ? 2.57 -7.27 -10.766 1 97.88 81 THR A CA 1
ATOM 606 C C . THR A 1 81 ? 2.439 -7.203 -12.281 1 97.88 81 THR A C 1
ATOM 608 O O . THR A 1 81 ? 3.328 -7.652 -13.008 1 97.88 81 THR A O 1
ATOM 611 N N . VAL A 1 82 ? 1.288 -6.715 -12.758 1 96.94 82 VAL A N 1
ATOM 612 C CA . VAL A 1 82 ? 1.119 -6.52 -14.188 1 96.94 82 VAL A CA 1
ATOM 613 C C . VAL A 1 82 ? 1.883 -5.277 -14.641 1 96.94 82 VAL A C 1
ATOM 615 O O . VAL A 1 82 ? 1.298 -4.199 -14.781 1 96.94 82 VAL A O 1
ATOM 618 N N . LEU A 1 83 ? 3.121 -5.453 -14.945 1 97 83 LEU A N 1
ATOM 619 C CA . LEU A 1 83 ? 4.062 -4.348 -15.094 1 97 83 LEU A CA 1
ATOM 620 C C . LEU A 1 83 ? 3.734 -3.51 -16.328 1 97 83 LEU A C 1
ATOM 622 O O . LEU A 1 83 ? 3.943 -2.295 -16.328 1 97 83 LEU A O 1
ATOM 626 N N . SER A 1 84 ? 3.104 -4.117 -17.359 1 95.56 84 SER A N 1
ATOM 627 C CA . SER A 1 84 ? 2.787 -3.43 -18.609 1 95.56 84 SER A CA 1
ATOM 628 C C . SER A 1 84 ? 1.864 -2.24 -18.375 1 95.56 84 SER A C 1
ATOM 630 O O . SER A 1 84 ? 1.921 -1.245 -19.094 1 95.56 84 SER A O 1
ATOM 632 N N . SER A 1 85 ? 1.043 -2.35 -17.359 1 94.94 85 SER A N 1
ATOM 633 C CA . SER A 1 85 ? 0.051 -1.3 -17.156 1 94.94 85 SER A CA 1
ATOM 634 C C . SER A 1 85 ? 0.316 -0.549 -15.852 1 94.94 85 SER A C 1
ATOM 636 O O . SER A 1 85 ? -0.58 0.102 -15.305 1 94.94 85 SER A O 1
ATOM 638 N N . ALA A 1 86 ? 1.504 -0.665 -15.344 1 95.62 86 ALA A N 1
ATOM 639 C CA . ALA A 1 86 ? 1.895 0.027 -14.117 1 95.62 86 ALA A CA 1
ATOM 640 C C . ALA A 1 86 ? 3.027 1.014 -14.383 1 95.62 86 ALA A C 1
ATOM 642 O O . ALA A 1 86 ? 3.684 0.951 -15.422 1 95.62 86 ALA A O 1
ATOM 643 N N . ASP A 1 87 ? 3.166 1.979 -13.539 1 96.44 87 ASP A N 1
ATOM 644 C CA . ASP A 1 87 ? 4.359 2.822 -13.539 1 96.44 87 ASP A CA 1
ATOM 645 C C . ASP A 1 87 ? 5.48 2.186 -12.727 1 96.44 87 ASP A C 1
ATOM 647 O O . ASP A 1 87 ? 5.344 1.993 -11.516 1 96.44 87 ASP A O 1
ATOM 651 N N . PRO A 1 88 ? 6.625 1.889 -13.367 1 98.19 88 PRO A N 1
ATOM 652 C CA . PRO A 1 88 ? 7.676 1.149 -12.664 1 98.19 88 PRO A CA 1
ATOM 653 C C . PRO A 1 88 ? 8.219 1.905 -11.453 1 98.19 88 PRO A C 1
ATOM 655 O O . PRO A 1 88 ? 8.656 1.285 -10.484 1 98.19 88 PRO A O 1
ATOM 658 N N . VAL A 1 89 ? 8.188 3.242 -11.516 1 98.5 89 VAL A N 1
ATOM 659 C CA . VAL A 1 89 ? 8.648 4.027 -10.375 1 98.5 89 VAL A CA 1
ATOM 660 C C . VAL A 1 89 ? 7.727 3.785 -9.18 1 98.5 89 VAL A C 1
ATOM 662 O O . VAL A 1 89 ? 8.203 3.543 -8.062 1 98.5 89 VAL A O 1
ATOM 665 N N . ARG A 1 90 ? 6.449 3.818 -9.43 1 98.31 90 ARG A N 1
ATOM 666 C CA . ARG A 1 90 ? 5.48 3.576 -8.367 1 98.31 90 ARG A CA 1
ATOM 667 C C . ARG A 1 90 ? 5.59 2.146 -7.844 1 98.31 90 ARG A C 1
ATOM 669 O O . ARG A 1 90 ? 5.551 1.918 -6.633 1 98.31 90 ARG A O 1
ATOM 676 N N . VAL A 1 91 ? 5.727 1.21 -8.781 1 98.75 91 VAL A N 1
ATOM 677 C CA . VAL A 1 91 ? 5.883 -0.183 -8.383 1 98.75 91 VAL A CA 1
ATOM 678 C C . VAL A 1 91 ? 7.098 -0.323 -7.465 1 98.75 91 VAL A C 1
ATOM 680 O O . VAL A 1 91 ? 7.012 -0.933 -6.395 1 98.75 91 VAL A O 1
ATOM 683 N N . PHE A 1 92 ? 8.234 0.287 -7.844 1 98.88 92 PHE A N 1
ATOM 684 C CA . PHE A 1 92 ? 9.461 0.218 -7.059 1 98.88 92 PHE A CA 1
ATOM 685 C C . PHE A 1 92 ? 9.258 0.846 -5.684 1 98.88 92 PHE A C 1
ATOM 687 O O . PHE A 1 92 ? 9.633 0.264 -4.664 1 98.88 92 PHE A O 1
ATOM 694 N N . GLN A 1 93 ? 8.617 1.978 -5.617 1 98.88 93 GLN A N 1
ATOM 695 C CA . GLN A 1 93 ? 8.391 2.689 -4.363 1 98.88 93 GLN A CA 1
ATOM 696 C C . GLN A 1 93 ? 7.48 1.89 -3.434 1 98.88 93 GLN A C 1
ATOM 698 O O . GLN A 1 93 ? 7.73 1.812 -2.229 1 98.88 93 GLN A O 1
ATOM 703 N N . ASP A 1 94 ? 6.441 1.292 -3.994 1 98.88 94 ASP A N 1
ATOM 704 C CA . ASP A 1 94 ? 5.523 0.484 -3.199 1 98.88 94 ASP A CA 1
ATOM 705 C C . ASP A 1 94 ? 6.246 -0.693 -2.549 1 98.88 94 ASP A C 1
ATOM 707 O O . ASP A 1 94 ? 6.113 -0.924 -1.346 1 98.88 94 ASP A O 1
ATOM 711 N N . PHE A 1 95 ? 7.047 -1.333 -3.318 1 98.94 95 PHE A N 1
ATOM 712 C CA . PHE A 1 95 ? 7.664 -2.553 -2.807 1 98.94 95 PHE A CA 1
ATOM 713 C C . PHE A 1 95 ? 8.914 -2.229 -2 1 98.94 95 PHE A C 1
ATOM 715 O O . PHE A 1 95 ? 9.297 -2.982 -1.102 1 98.94 95 PHE A O 1
ATOM 722 N N . ALA A 1 96 ? 9.602 -1.103 -2.293 1 98.94 96 ALA A N 1
ATOM 723 C CA . ALA A 1 96 ? 10.656 -0.645 -1.396 1 98.94 96 ALA A CA 1
ATOM 724 C C . ALA A 1 96 ? 10.102 -0.296 -0.02 1 98.94 96 ALA A C 1
ATOM 726 O O . ALA A 1 96 ? 10.727 -0.583 1.003 1 98.94 96 ALA A O 1
ATOM 727 N N . THR A 1 97 ? 8.938 0.345 -0.025 1 98.94 97 THR A N 1
ATOM 728 C CA . THR A 1 97 ? 8.242 0.635 1.228 1 98.94 97 THR A CA 1
ATOM 729 C C . THR A 1 97 ? 7.891 -0.656 1.961 1 98.94 97 THR A C 1
ATOM 731 O O . THR A 1 97 ? 8.164 -0.794 3.154 1 98.94 97 THR A O 1
ATOM 734 N N . LEU A 1 98 ? 7.332 -1.616 1.237 1 98.94 98 LEU A N 1
ATOM 735 C CA . LEU A 1 98 ? 7.012 -2.918 1.812 1 98.94 98 LEU A CA 1
ATOM 736 C C . LEU A 1 98 ? 8.266 -3.596 2.357 1 98.94 98 LEU A C 1
ATOM 738 O O . LEU A 1 98 ? 8.227 -4.199 3.432 1 98.94 98 LEU A O 1
ATOM 742 N N . ASP A 1 99 ? 9.336 -3.498 1.63 1 98.94 99 ASP A N 1
ATOM 743 C CA . ASP A 1 99 ? 10.609 -4.078 2.045 1 98.94 99 ASP A CA 1
ATOM 744 C C . ASP A 1 99 ? 11.102 -3.453 3.352 1 98.94 99 ASP A C 1
ATOM 746 O O . ASP A 1 99 ? 11.609 -4.152 4.227 1 98.94 99 ASP A O 1
ATOM 750 N N . GLY A 1 100 ? 10.969 -2.168 3.441 1 98.94 100 GLY A N 1
ATOM 751 C CA . GLY A 1 100 ? 11.328 -1.482 4.672 1 98.94 100 GLY A CA 1
ATOM 752 C C . GLY A 1 100 ? 10.477 -1.903 5.855 1 98.94 100 GLY A C 1
ATOM 753 O O . GLY A 1 100 ? 11.008 -2.217 6.926 1 98.94 100 GLY A O 1
ATOM 754 N N . ILE A 1 101 ? 9.18 -1.965 5.656 1 98.94 101 ILE A N 1
ATOM 755 C CA . ILE A 1 101 ? 8.234 -2.312 6.711 1 98.94 101 ILE A CA 1
ATOM 756 C C . ILE A 1 101 ? 8.5 -3.738 7.191 1 98.94 101 ILE A C 1
ATOM 758 O O . ILE A 1 101 ? 8.445 -4.016 8.391 1 98.94 101 ILE A O 1
ATOM 762 N N . SER A 1 102 ? 8.836 -4.656 6.25 1 98.88 102 SER A N 1
ATOM 763 C CA . SER A 1 102 ? 9.031 -6.066 6.566 1 98.88 102 SER A CA 1
ATOM 764 C C . SER A 1 102 ? 10.484 -6.359 6.922 1 98.88 102 SER A C 1
ATOM 766 O O . SER A 1 102 ? 10.836 -7.488 7.27 1 98.88 102 SER A O 1
ATOM 768 N N . ASN A 1 103 ? 11.32 -5.363 6.84 1 98.62 103 ASN A N 1
ATOM 769 C CA . ASN A 1 103 ? 12.75 -5.453 7.105 1 98.62 103 ASN A CA 1
ATOM 770 C C . ASN A 1 103 ? 13.43 -6.465 6.191 1 98.62 103 ASN A C 1
ATOM 772 O O . ASN A 1 103 ? 14.117 -7.375 6.664 1 98.62 103 ASN A O 1
ATOM 776 N N . GLY A 1 104 ? 13.133 -6.332 4.922 1 98.81 104 GLY A N 1
ATOM 777 C CA . GLY A 1 104 ? 13.891 -7.066 3.924 1 98.81 104 GLY A CA 1
ATOM 778 C C . GLY A 1 104 ? 13.203 -8.336 3.457 1 98.81 104 GLY A C 1
ATOM 779 O O . GLY A 1 104 ? 13.859 -9.336 3.182 1 98.81 104 GLY A O 1
ATOM 780 N N . ARG A 1 105 ? 11.867 -8.32 3.289 1 98.94 105 ARG A N 1
ATOM 781 C CA . ARG A 1 105 ? 11.203 -9.57 2.93 1 98.94 105 ARG A CA 1
ATOM 782 C C . ARG A 1 105 ? 10.352 -9.398 1.679 1 98.94 105 ARG A C 1
ATOM 784 O O . ARG A 1 105 ? 9.609 -10.305 1.297 1 98.94 105 ARG A O 1
ATOM 791 N N . ALA A 1 106 ? 10.422 -8.25 0.99 1 98.94 106 ALA A N 1
ATOM 792 C CA . ALA A 1 106 ? 9.57 -7.984 -0.168 1 98.94 106 ALA A CA 1
ATOM 793 C C . ALA A 1 106 ? 10.211 -8.508 -1.45 1 98.94 106 ALA A C 1
ATOM 795 O O . ALA A 1 106 ? 11.438 -8.516 -1.576 1 98.94 106 ALA A O 1
ATOM 796 N N . GLU A 1 107 ? 9.414 -8.961 -2.385 1 98.88 107 GLU A N 1
ATOM 797 C CA . GLU A 1 107 ? 9.797 -9.312 -3.75 1 98.88 107 GLU A CA 1
ATOM 798 C C . GLU A 1 107 ? 8.781 -8.781 -4.762 1 98.88 107 GLU A C 1
ATOM 800 O O . GLU A 1 107 ? 7.617 -8.57 -4.422 1 98.88 107 GLU A O 1
ATOM 805 N N . ILE A 1 108 ? 9.281 -8.516 -5.926 1 98.88 108 ILE A N 1
ATOM 806 C CA . ILE A 1 108 ? 8.398 -8.18 -7.043 1 98.88 108 ILE A CA 1
ATOM 807 C C . ILE A 1 108 ? 8.422 -9.312 -8.07 1 98.88 108 ILE A C 1
ATOM 809 O O . ILE A 1 108 ? 9.477 -9.633 -8.625 1 98.88 108 ILE A O 1
ATOM 813 N N . MET A 1 109 ? 7.332 -9.977 -8.266 1 98.5 109 MET A N 1
ATOM 814 C CA . MET A 1 109 ? 7.176 -10.828 -9.445 1 98.5 109 MET A CA 1
ATOM 815 C C . MET A 1 109 ? 6.512 -10.062 -10.578 1 98.5 109 MET A C 1
ATOM 817 O O . MET A 1 109 ? 5.297 -9.867 -10.578 1 98.5 109 MET A O 1
ATOM 821 N N . ALA A 1 110 ? 7.324 -9.703 -11.516 1 97.88 110 ALA A N 1
ATOM 822 C CA . ALA A 1 110 ? 6.809 -8.961 -12.664 1 97.88 110 ALA A CA 1
ATOM 823 C C . ALA A 1 110 ? 6.324 -9.906 -13.758 1 97.88 110 ALA A C 1
ATOM 825 O O . ALA A 1 110 ? 6.984 -10.906 -14.062 1 97.88 110 ALA A O 1
ATOM 826 N N . GLY A 1 111 ? 5.191 -9.625 -14.266 1 94.69 111 GLY A N 1
ATOM 827 C CA . GLY A 1 111 ? 4.648 -10.414 -15.359 1 94.69 111 GLY A CA 1
ATOM 828 C C . GLY A 1 111 ? 3.646 -9.656 -16.203 1 94.69 111 GLY A C 1
ATOM 829 O O . GLY A 1 111 ? 3.375 -8.477 -15.945 1 94.69 111 GLY A O 1
ATOM 830 N N . ARG A 1 112 ? 3.188 -10.234 -17.281 1 85.94 112 ARG A N 1
ATOM 831 C CA . ARG A 1 112 ? 2.223 -9.641 -18.203 1 85.94 112 ARG A CA 1
ATOM 832 C C . ARG A 1 112 ? 0.796 -9.844 -17.703 1 85.94 112 ARG A C 1
ATOM 834 O O . ARG A 1 112 ? -0.079 -9.016 -17.953 1 85.94 112 ARG A O 1
ATOM 841 N N . GLY A 1 113 ? 0.593 -10.781 -16.875 1 74.94 113 GLY A N 1
ATOM 842 C CA . GLY A 1 113 ? -0.736 -11.117 -16.391 1 74.94 113 GLY A CA 1
ATOM 843 C C . GLY A 1 113 ? -1.593 -11.82 -17.422 1 74.94 113 GLY A C 1
ATOM 844 O O . GLY A 1 113 ? -1.278 -11.789 -18.625 1 74.94 113 GLY A O 1
ATOM 845 N N . SER A 1 114 ? -2.621 -12.492 -17 1 72.62 114 SER A N 1
ATOM 846 C CA . SER A 1 114 ? -3.488 -13.266 -17.891 1 72.62 114 SER A CA 1
ATOM 847 C C . SER A 1 114 ? -4.68 -12.438 -18.359 1 72.62 114 SER A C 1
ATOM 849 O O . SER A 1 114 ? -5.32 -12.773 -19.359 1 72.62 114 SER A O 1
ATOM 851 N N . PHE A 1 115 ? -4.984 -11.453 -17.625 1 78.12 115 PHE A N 1
ATOM 852 C CA . PHE A 1 115 ? -6.137 -10.609 -17.922 1 78.12 115 PHE A CA 1
ATOM 853 C C . PHE A 1 115 ? -5.684 -9.266 -18.469 1 78.12 115 PHE A C 1
ATOM 855 O O . PHE A 1 115 ? -4.562 -8.82 -18.203 1 78.12 115 PHE A O 1
ATOM 862 N N . ILE A 1 116 ? -6.582 -8.656 -19.203 1 83.31 116 ILE A N 1
ATOM 863 C CA . ILE A 1 116 ? -6.129 -7.484 -19.938 1 83.31 116 ILE A CA 1
ATOM 864 C C . ILE A 1 116 ? -6.918 -6.254 -19.5 1 83.31 116 ILE A C 1
ATOM 866 O O . ILE A 1 116 ? -6.773 -5.172 -20.078 1 83.31 116 ILE A O 1
ATOM 870 N N . GLU A 1 117 ? -7.672 -6.406 -18.453 1 87.75 117 GLU A N 1
ATOM 871 C CA . GLU A 1 117 ? -8.578 -5.336 -18.047 1 87.75 117 GLU A CA 1
ATOM 872 C C . GLU A 1 117 ? -7.809 -4.105 -17.578 1 87.75 117 GLU A C 1
ATOM 874 O O . GLU A 1 117 ? -8.344 -2.994 -17.578 1 87.75 117 GLU A O 1
ATOM 879 N N . SER A 1 118 ? -6.574 -4.324 -17.203 1 90.94 118 SER A N 1
ATOM 880 C CA . SER A 1 118 ? -5.793 -3.199 -16.688 1 90.94 118 SER A CA 1
ATOM 881 C C . SER A 1 118 ? -5.406 -2.244 -17.812 1 90.94 118 SER A C 1
ATOM 883 O O . SER A 1 118 ? -5.148 -1.062 -17.578 1 90.94 118 SER A O 1
ATOM 885 N N . PHE A 1 119 ? -5.359 -2.678 -19.047 1 92.12 119 PHE A N 1
ATOM 886 C CA . PHE A 1 119 ? -4.848 -1.86 -20.141 1 92.12 119 PHE A CA 1
ATOM 887 C C . PHE A 1 119 ? -5.773 -0.682 -20.406 1 92.12 119 PHE A C 1
ATOM 889 O O . PHE A 1 119 ? -5.375 0.475 -20.266 1 92.12 119 PHE A O 1
ATOM 896 N N . PRO A 1 120 ? -7.051 -0.969 -20.703 1 91.12 120 PRO A N 1
ATOM 897 C CA . PRO A 1 120 ? -7.918 0.193 -20.906 1 91.12 120 PRO A CA 1
ATOM 898 C C . PRO A 1 120 ? -8.117 1.008 -19.625 1 91.12 120 PRO A C 1
ATOM 900 O O . PRO A 1 120 ? -8.32 2.225 -19.688 1 91.12 120 PRO A O 1
ATOM 903 N N . LEU A 1 121 ? -8.016 0.365 -18.531 1 94.56 121 LEU A N 1
ATOM 904 C CA . LEU A 1 121 ? -8.211 1.04 -17.25 1 94.56 121 LEU A CA 1
ATOM 905 C C . LEU A 1 121 ? -7.141 2.104 -17.031 1 94.56 121 LEU A C 1
ATOM 907 O O . LEU A 1 121 ? -7.43 3.189 -16.531 1 94.56 121 LEU A O 1
ATOM 911 N N . PHE A 1 122 ? -5.918 1.806 -17.422 1 94.62 122 PHE A N 1
ATOM 912 C CA . PHE A 1 122 ? -4.805 2.715 -17.172 1 94.62 122 PHE A CA 1
ATOM 913 C C . PHE A 1 122 ? -4.359 3.385 -18.469 1 94.62 122 PHE A C 1
ATOM 915 O O . PHE A 1 122 ? -3.371 4.125 -18.484 1 94.62 122 PHE A O 1
ATOM 922 N N . GLY A 1 123 ? -5.09 3.096 -19.578 1 90.44 123 GLY A N 1
ATOM 923 C CA . GLY A 1 123 ? -4.934 3.854 -20.812 1 90.44 123 GLY A CA 1
ATOM 924 C C . GLY A 1 123 ? -3.838 3.311 -21.719 1 90.44 123 GLY A C 1
ATOM 925 O O . GLY A 1 123 ? -3.24 4.059 -22.484 1 90.44 123 GLY A O 1
ATOM 926 N N . TYR A 1 124 ? -3.504 2.08 -21.578 1 92.19 124 TYR A N 1
ATOM 927 C CA . TYR A 1 124 ? -2.48 1.477 -22.422 1 92.19 124 TYR A CA 1
ATOM 928 C C . TYR A 1 124 ? -3.111 0.682 -23.562 1 92.19 124 TYR A C 1
ATOM 930 O O . TYR A 1 124 ? -4.238 0.196 -23.438 1 92.19 124 TYR A O 1
ATOM 938 N N . ASP A 1 125 ? -2.369 0.616 -24.641 1 92 125 ASP A N 1
ATOM 939 C CA . ASP A 1 125 ? -2.809 -0.128 -25.828 1 92 125 ASP A CA 1
ATOM 940 C C . ASP A 1 125 ? -2.314 -1.572 -25.781 1 92 125 ASP A C 1
ATOM 942 O O . ASP A 1 125 ? -1.115 -1.819 -25.641 1 92 125 ASP A O 1
ATOM 946 N N . LEU A 1 126 ? -3.244 -2.463 -25.938 1 91.31 126 LEU A N 1
ATOM 947 C CA . LEU A 1 126 ? -2.916 -3.883 -25.891 1 91.31 126 LEU A CA 1
ATOM 948 C C . LEU A 1 126 ? -1.966 -4.258 -27.016 1 91.31 126 LEU A C 1
ATOM 950 O O . LEU A 1 126 ? -1.209 -5.227 -26.906 1 91.31 126 LEU A O 1
ATOM 954 N N . ASP A 1 127 ? -1.97 -3.488 -28.031 1 92.19 127 ASP A N 1
ATOM 955 C CA . ASP A 1 127 ? -1.077 -3.75 -29.156 1 92.19 127 ASP A CA 1
ATOM 956 C C . ASP A 1 127 ? 0.383 -3.541 -28.766 1 92.19 127 ASP A C 1
ATOM 958 O O . ASP A 1 127 ? 1.291 -4.027 -29.438 1 92.19 127 ASP A O 1
ATOM 962 N N . ASP A 1 128 ? 0.572 -2.84 -27.734 1 92.38 128 ASP A N 1
ATOM 963 C CA . ASP A 1 128 ? 1.924 -2.547 -27.266 1 92.38 128 ASP A CA 1
ATOM 964 C C . ASP A 1 128 ? 2.328 -3.48 -26.125 1 92.38 128 ASP A C 1
ATOM 966 O O . ASP A 1 128 ? 3.295 -3.213 -25.406 1 92.38 128 ASP A O 1
ATOM 970 N N . TYR A 1 129 ? 1.654 -4.496 -26.016 1 89.56 129 TYR A N 1
ATOM 971 C CA . TYR A 1 129 ? 1.729 -5.41 -24.891 1 89.56 129 TYR A CA 1
ATOM 972 C C . TYR A 1 129 ? 3.174 -5.809 -24.594 1 89.56 129 TYR A C 1
ATOM 974 O O . TYR A 1 129 ? 3.668 -5.625 -23.484 1 89.56 129 TYR A O 1
ATOM 982 N N . ASP A 1 130 ? 3.885 -6.305 -25.531 1 90.75 130 ASP A N 1
ATOM 983 C CA . ASP A 1 130 ? 5.242 -6.809 -25.344 1 90.75 130 ASP A CA 1
ATOM 984 C C . ASP A 1 130 ? 6.227 -5.664 -25.125 1 90.75 130 ASP A C 1
ATOM 986 O O . ASP A 1 130 ? 7.078 -5.734 -24.234 1 90.75 130 ASP A O 1
ATOM 990 N N . GLU A 1 131 ? 6.062 -4.641 -25.922 1 94.81 131 GLU A N 1
ATOM 991 C CA . GLU A 1 131 ? 6.957 -3.49 -25.844 1 94.81 131 GLU A CA 1
ATOM 992 C C . GLU A 1 131 ? 6.824 -2.795 -24.484 1 94.81 131 GLU A C 1
ATOM 994 O O . GLU A 1 131 ? 7.82 -2.346 -23.922 1 94.81 131 GLU A O 1
ATOM 999 N N . LEU A 1 132 ? 5.578 -2.711 -24.031 1 95.62 132 LEU A N 1
ATOM 1000 C CA . LEU A 1 132 ? 5.328 -2.109 -22.734 1 95.62 132 LEU A CA 1
ATOM 1001 C C . LEU A 1 132 ? 6.043 -2.887 -21.625 1 95.62 132 LEU A C 1
ATOM 1003 O O . LEU A 1 132 ? 6.703 -2.293 -20.781 1 95.62 132 LEU A O 1
ATOM 1007 N N . PHE A 1 133 ? 5.969 -4.188 -21.703 1 95.81 133 PHE A N 1
ATOM 1008 C CA . PHE A 1 133 ? 6.598 -5 -20.672 1 95.81 133 PHE A CA 1
ATOM 1009 C C . PHE A 1 133 ? 8.109 -4.832 -20.688 1 95.81 133 PHE A C 1
ATOM 1011 O O . PHE A 1 133 ? 8.734 -4.609 -19.641 1 95.81 133 PHE A O 1
ATOM 1018 N N . GLU A 1 134 ? 8.68 -4.922 -21.812 1 95.81 134 GLU A N 1
ATOM 1019 C CA . GLU A 1 134 ? 10.133 -4.855 -21.953 1 95.81 134 GLU A CA 1
ATOM 1020 C C . GLU A 1 134 ? 10.672 -3.508 -21.484 1 95.81 134 GLU A C 1
ATOM 1022 O O . GLU A 1 134 ? 11.641 -3.449 -20.719 1 95.81 134 GLU A O 1
ATOM 1027 N N . GLU A 1 135 ? 10.055 -2.484 -21.922 1 97.25 135 GLU A N 1
ATOM 1028 C CA . GLU A 1 135 ? 10.492 -1.136 -21.578 1 97.25 135 GLU A CA 1
ATOM 1029 C C . GLU A 1 135 ? 10.359 -0.885 -20.078 1 97.25 135 GLU A C 1
ATOM 1031 O O . GLU A 1 135 ? 11.266 -0.345 -19.438 1 97.25 135 GLU A O 1
ATOM 1036 N N . LYS A 1 136 ? 9.273 -1.251 -19.547 1 97.56 136 LYS A N 1
ATOM 1037 C CA . LYS A 1 136 ? 9.008 -0.975 -18.141 1 97.56 136 LYS A CA 1
ATOM 1038 C C . LYS A 1 136 ? 9.852 -1.866 -17.234 1 97.56 136 LYS A C 1
ATOM 1040 O O . LYS A 1 136 ? 10.258 -1.45 -16.141 1 97.56 136 LYS A O 1
ATOM 1045 N N . LEU A 1 137 ? 10.117 -3.061 -17.688 1 98.19 137 LEU A N 1
ATOM 1046 C CA . LEU A 1 137 ? 11.047 -3.906 -16.953 1 98.19 137 LEU A CA 1
ATOM 1047 C C . LEU A 1 137 ? 12.438 -3.279 -16.922 1 98.19 137 LEU A C 1
ATOM 1049 O O . LEU A 1 137 ? 13.117 -3.303 -15.891 1 98.19 137 LEU A O 1
ATOM 1053 N N . ASP A 1 138 ? 12.852 -2.773 -18.062 1 98.25 138 ASP A N 1
ATOM 1054 C CA . ASP A 1 138 ? 14.141 -2.098 -18.125 1 98.25 138 ASP A CA 1
ATOM 1055 C C . ASP A 1 138 ? 14.227 -0.977 -17.094 1 98.25 138 ASP A C 1
ATOM 1057 O O . ASP A 1 138 ? 15.211 -0.88 -16.359 1 98.25 138 ASP A O 1
ATOM 1061 N N . LEU A 1 139 ? 13.219 -0.171 -17.047 1 98.56 139 LEU A N 1
ATOM 1062 C CA . LEU A 1 139 ? 13.203 0.913 -16.062 1 98.56 139 LEU A CA 1
ATOM 1063 C C . LEU A 1 139 ? 13.195 0.365 -14.648 1 98.56 139 LEU A C 1
ATOM 1065 O O . LEU A 1 139 ? 13.922 0.864 -13.781 1 98.56 139 LEU A O 1
ATOM 1069 N N . LEU A 1 140 ? 12.367 -0.63 -14.375 1 98.75 140 LEU A N 1
ATOM 1070 C CA . LEU A 1 140 ? 12.305 -1.218 -13.039 1 98.75 140 LEU A CA 1
ATOM 1071 C C . LEU A 1 140 ? 13.68 -1.705 -12.602 1 98.75 140 LEU A C 1
ATOM 1073 O O . LEU A 1 140 ? 14.078 -1.502 -11.445 1 98.75 140 LEU A O 1
ATOM 1077 N N . LEU A 1 141 ? 14.422 -2.34 -13.484 1 98.69 141 LEU A N 1
ATOM 1078 C CA . LEU A 1 141 ? 15.742 -2.871 -13.156 1 98.69 141 LEU A CA 1
ATOM 1079 C C . LEU A 1 141 ? 16.75 -1.742 -12.945 1 98.69 141 LEU A C 1
ATOM 1081 O O . LEU A 1 141 ? 17.656 -1.859 -12.117 1 98.69 141 LEU A O 1
ATOM 1085 N N . GLU A 1 142 ? 16.562 -0.613 -13.695 1 98.44 142 GLU A N 1
ATOM 1086 C CA . GLU A 1 142 ? 17.391 0.557 -13.445 1 98.44 142 GLU A CA 1
ATOM 1087 C C . GLU A 1 142 ? 17.141 1.131 -12.055 1 98.44 142 GLU A C 1
ATOM 1089 O O . GLU A 1 142 ? 18.078 1.529 -11.359 1 98.44 142 GLU A O 1
ATOM 1094 N N . LEU A 1 143 ? 15.875 1.187 -11.703 1 98.56 143 LEU A N 1
ATOM 1095 C CA . LEU A 1 143 ? 15.484 1.661 -10.383 1 98.56 143 LEU A CA 1
ATOM 1096 C C . LEU A 1 143 ? 16.062 0.77 -9.289 1 98.56 143 LEU A C 1
ATOM 1098 O O . LEU A 1 143 ? 16.453 1.257 -8.227 1 98.56 143 LEU A O 1
ATOM 1102 N N . GLN A 1 144 ? 16.062 -0.522 -9.523 1 98.31 144 GLN A N 1
ATOM 1103 C CA . GLN A 1 144 ? 16.609 -1.513 -8.602 1 98.31 144 GLN A CA 1
ATOM 1104 C C . GLN A 1 144 ? 18.109 -1.316 -8.414 1 98.31 144 GLN A C 1
ATOM 1106 O O . GLN A 1 144 ? 18.625 -1.42 -7.293 1 98.31 144 GLN A O 1
ATOM 1111 N N . LYS A 1 145 ? 18.812 -0.963 -9.422 1 97.44 145 LYS A N 1
ATOM 1112 C CA . LYS A 1 145 ? 20.266 -0.954 -9.477 1 97.44 145 LYS A CA 1
ATOM 1113 C C . LYS A 1 145 ? 20.828 0.337 -8.891 1 97.44 145 LYS A C 1
ATOM 1115 O O . LYS A 1 145 ? 21.906 0.337 -8.297 1 97.44 145 LYS A O 1
ATOM 1120 N N . SER A 1 146 ? 20.047 1.454 -9.102 1 97.5 146 SER A N 1
ATOM 1121 C CA . SER A 1 146 ? 20.656 2.746 -8.781 1 97.5 146 SER A CA 1
ATOM 1122 C C . SER A 1 146 ? 19.656 3.641 -8.039 1 97.5 146 SER A C 1
ATOM 1124 O O . SER A 1 146 ? 18.469 3.662 -8.359 1 97.5 146 SER A O 1
ATOM 1126 N N . GLU A 1 147 ? 20.188 4.383 -7.098 1 97.81 147 GLU A N 1
ATOM 1127 C CA . GLU A 1 147 ? 19.391 5.367 -6.371 1 97.81 147 GLU A CA 1
ATOM 1128 C C . GLU A 1 147 ? 18.969 6.516 -7.285 1 97.81 147 GLU A C 1
ATOM 1130 O O . GLU A 1 147 ? 17.812 6.945 -7.25 1 97.81 147 GLU A O 1
ATOM 1135 N N . ARG A 1 148 ? 19.922 7.059 -8.086 1 97.56 148 ARG A N 1
ATOM 1136 C CA . ARG A 1 148 ? 19.625 8.102 -9.062 1 97.56 148 ARG A CA 1
ATOM 1137 C C . ARG A 1 148 ? 19.5 7.52 -10.469 1 97.56 148 ARG A C 1
ATOM 1139 O O . ARG A 1 148 ? 20.344 6.738 -10.906 1 97.56 148 ARG A O 1
ATOM 1146 N N . VAL A 1 149 ? 18.484 7.887 -11.18 1 97.62 149 VAL A N 1
ATOM 1147 C CA . VAL A 1 149 ? 18.156 7.199 -12.422 1 97.62 149 VAL A CA 1
ATOM 1148 C C . VAL A 1 149 ? 18.109 8.195 -13.578 1 97.62 149 VAL A C 1
ATOM 1150 O O . VAL A 1 149 ? 17.594 9.305 -13.43 1 97.62 149 VAL A O 1
ATOM 1153 N N . THR A 1 150 ? 18.781 7.91 -14.617 1 98 150 THR A N 1
ATOM 1154 C CA . THR A 1 150 ? 18.594 8.484 -15.945 1 98 150 THR A CA 1
ATOM 1155 C C . THR A 1 150 ? 18.094 7.434 -16.922 1 98 150 THR A C 1
ATOM 1157 O O . THR A 1 150 ? 18.719 6.387 -17.094 1 98 150 THR A O 1
ATOM 1160 N N . TRP A 1 151 ? 16.938 7.652 -17.469 1 97.69 151 TRP A N 1
ATOM 1161 C CA . TRP A 1 151 ? 16.281 6.641 -18.281 1 97.69 151 TRP A CA 1
ATOM 1162 C C . TRP A 1 151 ? 15.359 7.289 -19.312 1 97.69 151 TRP A C 1
ATOM 1164 O O . TRP A 1 151 ? 14.758 8.328 -19.047 1 97.69 151 TRP A O 1
ATOM 1174 N N . SER A 1 152 ? 15.297 6.727 -20.484 1 97.5 152 SER A N 1
ATOM 1175 C CA . SER A 1 152 ? 14.352 7.16 -21.516 1 97.5 152 SER A CA 1
ATOM 1176 C C . SER A 1 152 ? 13.711 5.965 -22.219 1 97.5 152 SER A C 1
ATOM 1178 O O . SER A 1 152 ? 14.312 4.895 -22.297 1 97.5 152 SER A O 1
ATOM 1180 N N . GLY A 1 153 ? 12.516 6.117 -22.594 1 96 153 GLY A N 1
ATOM 1181 C CA . GLY A 1 153 ? 11.758 5.113 -23.328 1 96 153 GLY A CA 1
ATOM 1182 C C . GLY A 1 153 ? 10.688 5.707 -24.219 1 96 153 GLY A C 1
ATOM 1183 O O . GLY A 1 153 ? 10.648 6.922 -24.422 1 96 153 GLY A O 1
ATOM 1184 N N . LYS A 1 154 ? 9.867 4.863 -24.828 1 95.44 154 LYS A N 1
ATOM 1185 C CA . LYS A 1 154 ? 8.836 5.273 -25.766 1 95.44 154 LYS A CA 1
ATOM 1186 C C . LYS A 1 154 ? 7.508 5.523 -25.062 1 95.44 154 LYS A C 1
ATOM 1188 O O . LYS A 1 154 ? 6.754 6.422 -25.438 1 95.44 154 LYS A O 1
ATOM 1193 N N . HIS A 1 155 ? 7.199 4.801 -24.062 1 93.19 155 HIS A N 1
ATOM 1194 C CA . HIS A 1 155 ? 5.836 4.715 -23.547 1 93.19 155 HIS A CA 1
ATOM 1195 C C . HIS A 1 155 ? 5.66 5.602 -22.312 1 93.19 155 HIS A C 1
ATOM 1197 O O . HIS A 1 155 ? 4.547 5.762 -21.812 1 93.19 155 HIS A O 1
ATOM 1203 N N . ARG A 1 156 ? 6.699 6.199 -21.828 1 90.69 156 ARG A N 1
ATOM 1204 C CA . ARG A 1 156 ? 6.609 7.164 -20.734 1 90.69 156 ARG A CA 1
ATOM 1205 C C . ARG A 1 156 ? 7.719 8.203 -20.828 1 90.69 156 ARG A C 1
ATOM 1207 O O . ARG A 1 156 ? 8.75 7.961 -21.453 1 90.69 156 ARG A O 1
ATOM 1214 N N . PRO A 1 157 ? 7.551 9.359 -20.125 1 93.06 157 PRO A N 1
ATOM 1215 C CA . PRO A 1 157 ? 8.578 10.406 -20.172 1 93.06 157 PRO A CA 1
ATOM 1216 C C . PRO A 1 157 ? 9.883 9.977 -19.516 1 93.06 157 PRO A C 1
ATOM 1218 O O . PRO A 1 157 ? 9.891 9.125 -18.625 1 93.06 157 PRO A O 1
ATOM 1221 N N . ALA A 1 158 ? 10.906 10.602 -19.922 1 96.94 158 ALA A N 1
ATOM 1222 C CA . ALA A 1 158 ? 12.258 10.273 -19.453 1 96.94 158 ALA A CA 1
ATOM 1223 C C . ALA A 1 158 ? 12.469 10.758 -18.016 1 96.94 158 ALA A C 1
ATOM 1225 O O . ALA A 1 158 ? 11.734 11.617 -17.531 1 96.94 158 ALA A O 1
ATOM 1226 N N . ILE A 1 159 ? 13.312 10.117 -17.344 1 97 159 ILE A N 1
ATOM 1227 C CA . ILE A 1 159 ? 13.812 10.531 -16.047 1 97 159 ILE A CA 1
ATOM 1228 C C . ILE A 1 159 ? 15.258 11.023 -16.188 1 97 159 ILE A C 1
ATOM 1230 O O . ILE A 1 159 ? 16.078 10.375 -16.828 1 97 159 ILE A O 1
ATOM 1234 N N . HIS A 1 160 ? 15.539 12.219 -15.625 1 96.94 160 HIS A N 1
ATOM 1235 C CA . HIS A 1 160 ? 16.859 12.812 -15.734 1 96.94 160 HIS A CA 1
ATOM 1236 C C . HIS A 1 160 ? 17.531 12.93 -14.367 1 96.94 160 HIS A C 1
ATOM 1238 O O . HIS A 1 160 ? 17.312 13.906 -13.656 1 96.94 160 HIS A O 1
ATOM 1244 N N . ASN A 1 161 ? 18.375 12.008 -14.07 1 96.69 161 ASN A N 1
ATOM 1245 C CA . ASN A 1 161 ? 19.188 11.992 -12.859 1 96.69 161 ASN A CA 1
ATOM 1246 C C . ASN A 1 161 ? 18.359 12.359 -11.633 1 96.69 161 ASN A C 1
ATOM 1248 O O . ASN A 1 161 ? 18.719 13.289 -10.898 1 96.69 161 ASN A O 1
ATOM 1252 N N . THR A 1 162 ? 17.359 11.625 -11.398 1 96.62 162 THR A N 1
ATOM 1253 C CA . THR A 1 162 ? 16.453 11.875 -10.289 1 96.62 162 THR A CA 1
ATOM 1254 C C . THR A 1 162 ? 16.531 10.75 -9.266 1 96.62 162 THR A C 1
ATOM 1256 O O . THR A 1 162 ? 16.609 9.57 -9.633 1 96.62 162 THR A O 1
ATOM 1259 N N . GLY A 1 163 ? 16.641 11.156 -7.992 1 97.5 163 GLY A N 1
ATOM 1260 C CA . GLY A 1 163 ? 16.641 10.156 -6.934 1 97.5 163 GLY A CA 1
ATOM 1261 C C . GLY A 1 163 ? 15.281 9.523 -6.703 1 97.5 163 GLY A C 1
ATOM 1262 O O . GLY A 1 163 ? 14.25 10.188 -6.844 1 97.5 163 GLY A O 1
ATOM 1263 N N . VAL A 1 164 ? 15.25 8.234 -6.391 1 98.31 164 VAL A N 1
ATOM 1264 C CA . VAL A 1 164 ? 14.008 7.512 -6.137 1 98.31 164 VAL A CA 1
ATOM 1265 C C . VAL A 1 164 ? 14.039 6.914 -4.73 1 98.31 164 VAL A C 1
ATOM 1267 O O . VAL A 1 164 ? 14.953 6.164 -4.387 1 98.31 164 VAL A O 1
ATOM 1270 N N . TYR A 1 165 ? 13.047 7.242 -3.887 1 98.38 165 TYR A N 1
ATOM 1271 C CA . TYR A 1 165 ? 13.016 6.883 -2.475 1 98.38 165 TYR A CA 1
ATOM 1272 C C . TYR A 1 165 ? 11.656 6.32 -2.086 1 98.38 165 TYR A C 1
ATOM 1274 O O . TYR A 1 165 ? 10.641 6.645 -2.711 1 98.38 165 TYR A O 1
ATOM 1282 N N . PRO A 1 166 ? 11.625 5.469 -1.09 1 98.62 166 PRO A N 1
ATOM 1283 C CA . PRO A 1 166 ? 12.711 5.016 -0.215 1 98.62 166 PRO A CA 1
ATOM 1284 C C . PRO A 1 166 ? 13.609 3.975 -0.879 1 98.62 166 PRO A C 1
ATOM 1286 O O . PRO A 1 166 ? 13.242 3.406 -1.911 1 98.62 166 PRO A O 1
ATOM 1289 N N . ARG A 1 167 ? 14.742 3.791 -0.317 1 98.25 167 ARG A N 1
ATOM 1290 C CA . ARG A 1 167 ? 15.609 2.693 -0.739 1 98.25 167 ARG A CA 1
ATOM 1291 C C . ARG A 1 167 ? 15.344 1.44 0.088 1 98.25 167 ARG A C 1
ATOM 1293 O O . ARG A 1 167 ? 15.125 1.523 1.298 1 98.25 167 ARG A O 1
ATOM 1300 N N . PRO A 1 168 ? 15.344 0.279 -0.52 1 98.56 168 PRO A N 1
ATOM 1301 C CA . PRO A 1 168 ? 15.008 -0.969 0.171 1 98.56 168 PRO A CA 1
ATOM 1302 C C . PRO A 1 168 ? 16.125 -1.446 1.098 1 98.56 168 PRO A C 1
ATOM 1304 O O . PRO A 1 168 ? 17.266 -0.986 0.987 1 98.56 168 PRO A O 1
ATOM 1307 N N . VAL A 1 169 ? 15.789 -2.301 2.045 1 98.75 169 VAL A N 1
ATOM 1308 C CA . VAL A 1 169 ? 16.719 -2.998 2.918 1 98.75 169 VAL A CA 1
ATOM 1309 C C . VAL A 1 169 ? 17.578 -3.959 2.096 1 98.75 169 VAL A C 1
ATOM 1311 O O . VAL A 1 169 ? 18.797 -3.988 2.24 1 98.75 169 VAL A O 1
ATOM 1314 N N . GLN A 1 170 ? 16.875 -4.645 1.241 1 98.56 170 GLN A N 1
ATOM 1315 C CA . GLN A 1 170 ? 17.562 -5.605 0.382 1 98.56 170 GLN A CA 1
ATOM 1316 C C . GLN A 1 170 ? 18.344 -4.895 -0.727 1 98.56 170 GLN A C 1
ATOM 1318 O O . GLN A 1 170 ? 17.875 -3.893 -1.273 1 98.56 170 GLN A O 1
ATOM 1323 N N . LYS A 1 171 ? 19.484 -5.418 -1.014 1 96.69 171 LYS A N 1
ATOM 1324 C CA . LYS A 1 171 ? 20.297 -4.926 -2.123 1 96.69 171 LYS A CA 1
ATOM 1325 C C . LYS A 1 171 ? 20.766 -6.074 -3.016 1 96.69 171 LYS A C 1
ATOM 1327 O O . LYS A 1 171 ? 21.734 -6.766 -2.693 1 96.69 171 LYS A O 1
ATOM 1332 N N . PRO A 1 172 ? 20.219 -6.312 -4.008 1 97.5 172 PRO A N 1
ATOM 1333 C CA . PRO A 1 172 ? 19.078 -5.602 -4.594 1 97.5 172 PRO A CA 1
ATOM 1334 C C . PRO A 1 172 ? 17.734 -6.102 -4.07 1 97.5 172 PRO A C 1
ATOM 1336 O O . PRO A 1 172 ? 17.641 -7.215 -3.547 1 97.5 172 PRO A O 1
ATOM 1339 N N . LEU A 1 173 ? 16.656 -5.227 -4.25 1 98.62 173 LEU A N 1
ATOM 1340 C CA . LEU A 1 173 ? 15.289 -5.699 -4.137 1 98.62 173 LEU A CA 1
ATOM 1341 C C . LEU A 1 173 ? 14.992 -6.777 -5.172 1 98.62 173 LEU A C 1
ATOM 1343 O O . LEU A 1 173 ? 15.125 -6.539 -6.375 1 98.62 173 LEU A O 1
ATOM 1347 N N . PRO A 1 174 ? 14.586 -7.965 -4.777 1 98.69 174 PRO A N 1
ATOM 1348 C CA . PRO A 1 174 ? 14.43 -9.055 -5.738 1 98.69 174 PRO A CA 1
ATOM 1349 C C . PRO A 1 174 ? 13.305 -8.805 -6.738 1 98.69 174 PRO A C 1
ATOM 1351 O O . PRO A 1 174 ? 12.195 -8.422 -6.344 1 98.69 174 PRO A O 1
ATOM 1354 N N . VAL A 1 175 ? 13.633 -8.984 -7.984 1 98.69 175 VAL A N 1
ATOM 1355 C CA . VAL A 1 175 ? 12.68 -8.938 -9.086 1 98.69 175 VAL A CA 1
ATOM 1356 C C . VAL A 1 175 ? 12.672 -10.273 -9.82 1 98.69 175 VAL A C 1
ATOM 1358 O O . VAL A 1 175 ? 13.711 -10.742 -10.281 1 98.69 175 VAL A O 1
ATOM 1361 N N . TRP A 1 176 ? 11.477 -10.867 -9.883 1 98.5 176 TRP A N 1
ATOM 1362 C CA . TRP A 1 176 ? 11.258 -12.133 -10.586 1 98.5 176 TRP A CA 1
ATOM 1363 C C . TRP A 1 176 ? 10.523 -11.906 -11.906 1 98.5 176 TRP A C 1
ATOM 1365 O O . TRP A 1 176 ? 9.867 -10.875 -12.086 1 98.5 176 TRP A O 1
ATOM 1375 N N . ILE A 1 177 ? 10.703 -12.852 -12.789 1 98 177 ILE A N 1
ATOM 1376 C CA . ILE A 1 177 ? 9.945 -12.836 -14.039 1 98 177 ILE A CA 1
ATOM 1377 C C . ILE A 1 177 ? 8.922 -13.969 -14.039 1 98 177 ILE A C 1
ATOM 1379 O O . ILE A 1 177 ? 9.289 -15.141 -13.875 1 98 177 ILE A O 1
ATOM 1383 N N . GLY A 1 178 ? 7.656 -13.594 -14.148 1 96.62 178 GLY A N 1
ATOM 1384 C CA . GLY A 1 178 ? 6.609 -14.594 -14.328 1 96.62 178 GLY A CA 1
ATOM 1385 C C . GLY A 1 178 ? 6.398 -14.984 -15.781 1 96.62 178 GLY A C 1
ATOM 1386 O O . GLY A 1 178 ? 6.387 -14.125 -16.656 1 96.62 178 GLY A O 1
ATOM 1387 N N . SER A 1 179 ? 6.23 -16.297 -16.031 1 94.69 179 SER A N 1
ATOM 1388 C CA . SER A 1 179 ? 5.996 -16.797 -17.375 1 94.69 179 SER A CA 1
ATOM 1389 C C . SER A 1 179 ? 5.023 -17.969 -17.375 1 94.69 179 SER A C 1
ATOM 1391 O O . SER A 1 179 ? 5.117 -18.859 -16.531 1 94.69 179 SER A O 1
ATOM 1393 N N . GLY A 1 180 ? 4.09 -17.953 -18.328 1 91.19 180 GLY A N 1
ATOM 1394 C CA . GLY A 1 180 ? 3.209 -19.094 -18.516 1 91.19 180 GLY A CA 1
ATOM 1395 C C . GLY A 1 180 ? 3.818 -20.188 -19.391 1 91.19 180 GLY A C 1
ATOM 1396 O O . GLY A 1 180 ? 3.15 -21.156 -19.719 1 91.19 180 GLY A O 1
ATOM 1397 N N . GLY A 1 181 ? 5.02 -19.984 -19.797 1 88.88 181 GLY A N 1
ATOM 1398 C CA . GLY A 1 181 ? 5.66 -21 -20.625 1 88.88 181 GLY A CA 1
ATOM 1399 C C . GLY A 1 181 ? 6.18 -20.453 -21.938 1 88.88 181 GLY A C 1
ATOM 1400 O O . GLY A 1 181 ? 6.719 -21.203 -22.75 1 88.88 181 GLY A O 1
ATOM 1401 N N . ASN A 1 182 ? 6.07 -19.203 -22.125 1 90.5 182 ASN A N 1
ATOM 1402 C CA . ASN A 1 182 ? 6.59 -18.578 -23.328 1 90.5 182 ASN A CA 1
ATOM 1403 C C . ASN A 1 182 ? 8.117 -18.609 -23.375 1 90.5 182 ASN A C 1
ATOM 1405 O O . ASN A 1 182 ? 8.773 -18.125 -22.453 1 90.5 182 ASN A O 1
ATOM 1409 N N . GLN A 1 183 ? 8.641 -19.156 -24.422 1 94.12 183 GLN A N 1
ATOM 1410 C CA . GLN A 1 183 ? 10.086 -19.328 -24.547 1 94.12 183 GLN A CA 1
ATOM 1411 C C . GLN A 1 183 ? 10.805 -17.984 -24.5 1 94.12 183 GLN A C 1
ATOM 1413 O O . GLN A 1 183 ? 11.875 -17.875 -23.875 1 94.12 183 GLN A O 1
ATOM 1418 N N . GLU A 1 184 ? 10.266 -17.047 -25.125 1 93 184 GLU A N 1
ATOM 1419 C CA . GLU A 1 184 ? 10.898 -15.727 -25.141 1 93 184 GLU A CA 1
ATOM 1420 C C . GLU A 1 184 ? 11.016 -15.148 -23.734 1 93 184 GLU A C 1
ATOM 1422 O O . GLU A 1 184 ? 12.031 -14.547 -23.391 1 93 184 GLU A O 1
ATOM 1427 N N . SER A 1 185 ? 9.961 -15.312 -22.953 1 93.56 185 SER A N 1
ATOM 1428 C CA . SER A 1 185 ? 9.984 -14.836 -21.578 1 93.56 185 SER A CA 1
ATOM 1429 C C . SER A 1 185 ? 11.031 -15.578 -20.75 1 93.56 185 SER A C 1
ATOM 1431 O O . SER A 1 185 ? 11.727 -14.969 -19.938 1 93.56 185 SER A O 1
ATOM 1433 N N . VAL A 1 186 ? 11.094 -16.828 -21 1 96.75 186 VAL A N 1
ATOM 1434 C CA . VAL A 1 186 ? 12.039 -17.672 -20.281 1 96.75 186 VAL A CA 1
ATOM 1435 C C . VAL A 1 186 ? 13.469 -17.266 -20.625 1 96.75 186 VAL A C 1
ATOM 1437 O O . VAL A 1 186 ? 14.312 -17.109 -19.75 1 96.75 186 VAL A O 1
ATOM 1440 N N . VAL A 1 187 ? 13.719 -17.094 -21.859 1 97.38 187 VAL A N 1
ATOM 1441 C CA . VAL A 1 187 ? 15.047 -16.719 -22.328 1 97.38 187 VAL A CA 1
ATOM 1442 C C . VAL A 1 187 ? 15.391 -15.32 -21.797 1 97.38 187 VAL A C 1
ATOM 1444 O O . VAL A 1 187 ? 16.516 -15.078 -21.375 1 97.38 187 VAL A O 1
ATOM 1447 N N . ARG A 1 188 ? 14.469 -14.445 -21.812 1 95.94 188 ARG A N 1
ATOM 1448 C CA . ARG A 1 188 ? 14.68 -13.102 -21.297 1 95.94 188 ARG A CA 1
ATOM 1449 C C . ARG A 1 188 ? 15.102 -13.133 -19.828 1 95.94 188 ARG A C 1
ATOM 1451 O O . ARG A 1 188 ? 16.047 -12.445 -19.438 1 95.94 188 ARG A O 1
ATOM 1458 N N . ALA A 1 189 ? 14.367 -13.875 -19.047 1 97.94 189 ALA A N 1
ATOM 1459 C CA . ALA A 1 189 ? 14.703 -14.008 -17.641 1 97.94 189 ALA A CA 1
ATOM 1460 C C . ALA A 1 189 ? 16.141 -14.5 -17.453 1 97.94 189 ALA A C 1
ATOM 1462 O O . ALA A 1 189 ? 16.891 -13.953 -16.656 1 97.94 189 ALA A O 1
ATOM 1463 N N . GLY A 1 190 ? 16.484 -15.492 -18.25 1 98.38 190 GLY A N 1
ATOM 1464 C CA . GLY A 1 190 ? 17.844 -16.031 -18.203 1 98.38 190 GLY A CA 1
ATOM 1465 C C . GLY A 1 190 ? 18.906 -15.023 -18.578 1 98.38 190 GLY A C 1
ATOM 1466 O O . GLY A 1 190 ? 19.906 -14.859 -17.875 1 98.38 190 GLY A O 1
ATOM 1467 N N . LEU A 1 191 ? 18.656 -14.336 -19.703 1 98.25 191 LEU A N 1
ATOM 1468 C CA . LEU A 1 191 ? 19.625 -13.352 -20.203 1 98.25 191 LEU A CA 1
ATOM 1469 C C . LEU A 1 191 ? 19.844 -12.242 -19.172 1 98.25 191 LEU A C 1
ATOM 1471 O O . LEU A 1 191 ? 20.938 -11.703 -19.062 1 98.25 191 LEU A O 1
ATOM 1475 N N . LEU A 1 192 ? 18.859 -11.969 -18.406 1 97.88 192 LEU A N 1
ATOM 1476 C CA . LEU A 1 192 ? 18.922 -10.883 -17.422 1 97.88 192 LEU A CA 1
ATOM 1477 C C . LEU A 1 192 ? 19.422 -11.398 -16.078 1 97.88 192 LEU A C 1
ATOM 1479 O O . LEU A 1 192 ? 19.688 -10.609 -15.164 1 97.88 192 LEU A O 1
ATOM 1483 N N . GLY A 1 193 ? 19.516 -12.688 -15.938 1 98.12 193 GLY A N 1
ATOM 1484 C CA . GLY A 1 193 ? 19.938 -13.273 -14.672 1 98.12 193 GLY A CA 1
ATOM 1485 C C . GLY A 1 193 ? 18.906 -13.109 -13.57 1 98.12 193 GLY A C 1
ATOM 1486 O O . GLY A 1 193 ? 19.266 -12.953 -12.398 1 98.12 193 GLY A O 1
ATOM 1487 N N . LEU A 1 194 ? 17.672 -13.008 -13.898 1 98.38 194 LEU A N 1
ATOM 1488 C CA . LEU A 1 194 ? 16.594 -12.844 -12.93 1 98.38 194 LEU A CA 1
ATOM 1489 C C . LEU A 1 194 ? 15.938 -14.18 -12.617 1 98.38 194 LEU A C 1
ATOM 1491 O O . LEU A 1 194 ? 15.883 -15.07 -13.477 1 98.38 194 LEU A O 1
ATOM 1495 N N . PRO A 1 195 ? 15.484 -14.32 -11.359 1 98.38 195 PRO A N 1
ATOM 1496 C CA . PRO A 1 195 ? 14.734 -15.539 -11.062 1 98.38 195 PRO A CA 1
ATOM 1497 C C . PRO A 1 195 ? 13.453 -15.664 -11.891 1 98.38 195 PRO A C 1
ATOM 1499 O O . PRO A 1 195 ? 12.883 -14.648 -12.297 1 98.38 195 PRO A O 1
ATOM 1502 N N . LEU A 1 196 ? 13.031 -16.891 -12.102 1 98.31 196 LEU A N 1
ATOM 1503 C CA . LEU A 1 196 ? 11.906 -17.234 -12.969 1 98.31 196 LEU A CA 1
ATOM 1504 C C . LEU A 1 196 ? 10.805 -17.938 -12.18 1 98.31 196 LEU A C 1
ATOM 1506 O O . LEU A 1 196 ? 11.094 -18.797 -11.344 1 98.31 196 LEU A O 1
ATOM 1510 N N . VAL A 1 197 ? 9.609 -17.562 -12.383 1 98.06 197 VAL A N 1
ATOM 1511 C CA . VAL A 1 197 ? 8.477 -18.312 -11.852 1 98.06 197 VAL A CA 1
ATOM 1512 C C . VAL A 1 197 ? 7.582 -18.766 -13 1 98.06 197 VAL A C 1
ATOM 1514 O O . VAL A 1 197 ? 7.148 -17.953 -13.82 1 98.06 197 VAL A O 1
ATOM 1517 N N . LEU A 1 198 ? 7.301 -20.078 -13.102 1 97.38 198 LEU A N 1
ATOM 1518 C CA . LEU A 1 198 ? 6.496 -20.688 -14.148 1 97.38 198 LEU A CA 1
ATOM 1519 C C . LEU A 1 198 ? 5.078 -20.969 -13.656 1 97.38 198 LEU A C 1
ATOM 1521 O O . LEU A 1 198 ? 4.891 -21.594 -12.609 1 97.38 198 LEU A O 1
ATOM 1525 N N . ALA A 1 199 ? 4.125 -20.484 -14.406 1 96 199 ALA A N 1
ATOM 1526 C CA . ALA A 1 199 ? 2.736 -20.859 -14.141 1 96 199 ALA A CA 1
ATOM 1527 C C . ALA A 1 199 ? 2.404 -22.219 -14.773 1 96 199 ALA A C 1
ATOM 1529 O O . ALA A 1 199 ? 2.176 -22.297 -15.977 1 96 199 ALA A O 1
ATOM 1530 N N . ILE A 1 200 ? 2.357 -23.219 -13.992 1 95.75 200 ILE A N 1
ATOM 1531 C CA . ILE A 1 200 ? 2.029 -24.562 -14.461 1 95.75 200 ILE A CA 1
ATOM 1532 C C . ILE A 1 200 ? 0.606 -24.922 -14.039 1 95.75 200 ILE A C 1
ATOM 1534 O O . ILE A 1 200 ? 0.393 -25.484 -12.961 1 95.75 200 ILE A O 1
ATOM 1538 N N . ILE A 1 201 ? -0.328 -24.672 -14.93 1 89.69 201 ILE A N 1
ATOM 1539 C CA . ILE A 1 201 ? -1.728 -24.75 -14.531 1 89.69 201 ILE A CA 1
ATOM 1540 C C . ILE A 1 201 ? -2.447 -25.812 -15.359 1 89.69 201 ILE A C 1
ATOM 1542 O O . ILE A 1 201 ? -3.6 -26.156 -15.078 1 89.69 201 ILE A O 1
ATOM 1546 N N . GLY A 1 202 ? -1.762 -26.344 -16.344 1 89.94 202 GLY A N 1
ATOM 1547 C CA . GLY A 1 202 ? -2.346 -27.375 -17.172 1 89.94 202 GLY A CA 1
ATOM 1548 C C . GLY A 1 202 ? -1.31 -28.281 -17.812 1 89.94 202 GLY A C 1
ATOM 1549 O O . GLY A 1 202 ? -0.118 -27.969 -17.812 1 89.94 202 GLY A O 1
ATOM 1550 N N . GLY A 1 203 ? -1.777 -29.422 -18.297 1 91.75 203 GLY A N 1
ATOM 1551 C CA . GLY A 1 203 ? -0.886 -30.375 -18.938 1 91.75 203 GLY A CA 1
ATOM 1552 C C . GLY A 1 203 ? 0.064 -31.047 -17.953 1 91.75 203 GLY A C 1
ATOM 1553 O O . GLY A 1 203 ? -0.195 -31.078 -16.75 1 91.75 203 GLY A O 1
ATOM 1554 N N . SER A 1 204 ? 1.056 -31.641 -18.484 1 95.62 204 SER A N 1
ATOM 1555 C CA . SER A 1 204 ? 2.072 -32.281 -17.656 1 95.62 204 SER A CA 1
ATOM 1556 C C . SER A 1 204 ? 3.16 -31.281 -17.266 1 95.62 204 SER A C 1
ATOM 1558 O O . SER A 1 204 ? 3.775 -30.641 -18.125 1 95.62 204 SER A O 1
ATOM 1560 N N . PRO A 1 205 ? 3.428 -31.188 -15.953 1 97.06 205 PRO A N 1
ATOM 1561 C CA . PRO A 1 205 ? 4.5 -30.297 -15.508 1 97.06 205 PRO A CA 1
ATOM 1562 C C . PRO A 1 205 ? 5.844 -30.625 -16.156 1 97.06 205 PRO A C 1
ATOM 1564 O O . PRO A 1 205 ? 6.684 -29.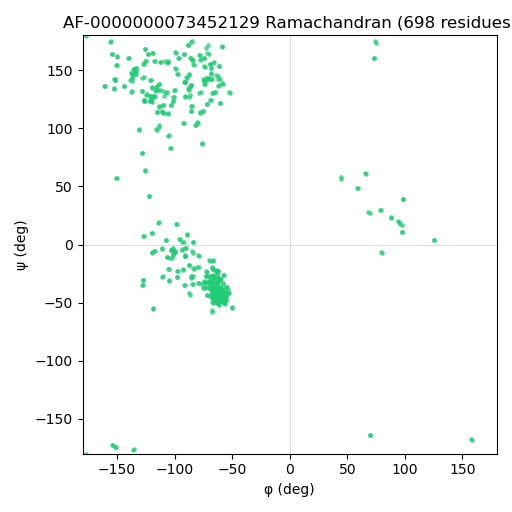734 -16.312 1 97.06 205 PRO A O 1
ATOM 1567 N N . GLN A 1 206 ? 6.051 -31.844 -16.562 1 96.75 206 GLN A N 1
ATOM 1568 C CA . GLN A 1 206 ? 7.316 -32.281 -17.141 1 96.75 206 GLN A CA 1
ATOM 1569 C C . GLN A 1 206 ? 7.602 -31.547 -18.438 1 96.75 206 GLN A C 1
ATOM 1571 O O . GLN A 1 206 ? 8.758 -31.422 -18.844 1 96.75 206 GLN A O 1
ATOM 1576 N N . HIS A 1 207 ? 6.594 -31.078 -19.047 1 96.44 207 HIS A N 1
ATOM 1577 C CA . HIS A 1 207 ? 6.73 -30.359 -20.297 1 96.44 207 HIS A CA 1
ATOM 1578 C C . HIS A 1 207 ? 7.477 -29.031 -20.094 1 96.44 207 HIS A C 1
ATOM 1580 O O . HIS A 1 207 ? 7.926 -28.422 -21.062 1 96.44 207 HIS A O 1
ATOM 1586 N N . PHE A 1 208 ? 7.621 -28.625 -18.891 1 97.88 208 PHE A N 1
ATOM 1587 C CA . PHE A 1 208 ? 8.289 -27.359 -18.594 1 97.88 208 PHE A CA 1
ATOM 1588 C C . PHE A 1 208 ? 9.781 -27.562 -18.375 1 97.88 208 PHE A C 1
ATOM 1590 O O . PHE A 1 208 ? 10.539 -26.594 -18.297 1 97.88 208 PHE A O 1
ATOM 1597 N N . ALA A 1 209 ? 10.266 -28.812 -18.266 1 98 209 ALA A N 1
ATOM 1598 C CA . ALA A 1 209 ? 11.672 -29.109 -18.016 1 98 209 ALA A CA 1
ATOM 1599 C C . ALA A 1 209 ? 12.562 -28.5 -19.094 1 98 209 ALA A C 1
ATOM 1601 O O . ALA A 1 209 ? 13.562 -27.844 -18.781 1 98 209 ALA A O 1
ATOM 1602 N N . PRO A 1 210 ? 12.195 -28.641 -20.391 1 97.81 210 PRO A N 1
ATOM 1603 C CA . PRO A 1 210 ? 13.023 -28.016 -21.422 1 97.81 210 PRO A CA 1
ATOM 1604 C C . PRO A 1 210 ? 13.086 -26.5 -21.297 1 97.81 210 PRO A C 1
ATOM 1606 O O . PRO A 1 210 ? 14.086 -25.891 -21.656 1 97.81 210 PRO A O 1
ATOM 1609 N N . LEU A 1 211 ? 12.008 -25.875 -20.812 1 98 211 LEU A N 1
ATOM 1610 C CA . LEU A 1 211 ? 11.992 -24.438 -20.609 1 98 211 LEU A CA 1
ATOM 1611 C C . LEU A 1 211 ? 12.969 -24.031 -19.516 1 98 211 LEU A C 1
ATOM 1613 O O . LEU A 1 211 ? 13.656 -23 -19.625 1 98 211 LEU A O 1
ATOM 1617 N N . VAL A 1 212 ? 13.016 -24.797 -18.484 1 98.25 212 VAL A N 1
ATOM 1618 C CA . VAL A 1 212 ? 13.953 -24.547 -17.406 1 98.25 212 VAL A CA 1
ATOM 1619 C C . VAL A 1 212 ? 15.391 -24.688 -17.906 1 98.25 212 VAL A C 1
ATOM 1621 O O . VAL A 1 212 ? 16.25 -23.875 -17.578 1 98.25 212 VAL A O 1
ATOM 1624 N N . GLU A 1 213 ? 15.625 -25.719 -18.688 1 97.94 213 GLU A N 1
ATOM 1625 C CA . GLU A 1 213 ? 16.938 -25.891 -19.297 1 97.94 213 GLU A CA 1
ATOM 1626 C C . GLU A 1 213 ? 17.312 -24.688 -20.156 1 97.94 213 GLU A C 1
ATOM 1628 O O . GLU A 1 213 ? 18.453 -24.219 -20.109 1 97.94 213 GLU A O 1
ATOM 1633 N N . LEU A 1 214 ? 16.344 -24.281 -20.953 1 98.12 214 LEU A N 1
ATOM 1634 C CA . LEU A 1 214 ? 16.562 -23.125 -21.812 1 98.12 214 LEU A CA 1
ATOM 1635 C C . LEU A 1 214 ? 16.891 -21.891 -21 1 98.12 214 LEU A C 1
ATOM 1637 O O . LEU A 1 214 ? 17.75 -21.094 -21.391 1 98.12 214 LEU A O 1
ATOM 1641 N N . TYR A 1 215 ? 16.25 -21.688 -19.922 1 98.31 215 TYR A N 1
ATOM 1642 C CA . TYR A 1 215 ? 16.484 -20.594 -19 1 98.31 215 TYR A CA 1
ATOM 1643 C C . TYR A 1 215 ? 17.938 -20.594 -18.516 1 98.31 215 TYR A C 1
ATOM 1645 O O . TYR A 1 215 ? 18.625 -19.562 -18.578 1 98.31 215 TYR A O 1
ATOM 1653 N N . TYR A 1 216 ? 18.453 -21.688 -18.047 1 98.12 216 TYR A N 1
ATOM 1654 C CA . TYR A 1 216 ? 19.812 -21.766 -17.516 1 98.12 216 TYR A CA 1
ATOM 1655 C C . TYR A 1 216 ? 20.828 -21.594 -18.625 1 98.12 216 TYR A C 1
ATOM 1657 O O . TYR A 1 216 ? 21.875 -20.969 -18.422 1 98.12 216 TYR A O 1
ATOM 1665 N N . LYS A 1 217 ? 20.516 -22.172 -19.766 1 98.06 217 LYS A N 1
ATOM 1666 C CA . LYS A 1 217 ? 21.406 -21.969 -20.906 1 98.06 217 LYS A CA 1
ATOM 1667 C C . LYS A 1 217 ? 21.531 -20.484 -21.266 1 98.06 217 LYS A C 1
ATOM 1669 O O . LYS A 1 217 ? 22.625 -20 -21.547 1 98.06 217 LYS A O 1
ATOM 1674 N N . ALA A 1 218 ? 20.375 -19.812 -21.312 1 98.38 218 ALA A N 1
ATOM 1675 C CA . ALA A 1 218 ? 20.359 -18.375 -21.594 1 98.38 218 ALA A CA 1
ATOM 1676 C C . ALA A 1 218 ? 21.141 -17.609 -20.547 1 98.38 218 ALA A C 1
ATOM 1678 O O . ALA A 1 218 ? 21.891 -16.672 -20.875 1 98.38 218 ALA A O 1
ATOM 1679 N N . ALA A 1 219 ? 20.984 -17.953 -19.297 1 98.5 219 ALA A N 1
ATOM 1680 C CA . ALA A 1 219 ? 21.703 -17.297 -18.203 1 98.5 219 ALA A CA 1
ATOM 1681 C C . ALA A 1 219 ? 23.219 -17.469 -18.359 1 98.5 219 ALA A C 1
ATOM 1683 O O . ALA A 1 219 ? 23.984 -16.516 -18.25 1 98.5 219 ALA A O 1
ATOM 1684 N N . GLU A 1 220 ? 23.641 -18.688 -18.641 1 98.25 220 GLU A N 1
ATOM 1685 C CA . GLU A 1 220 ? 25.062 -18.969 -18.828 1 98.25 220 GLU A CA 1
ATOM 1686 C C . GLU A 1 220 ? 25.625 -18.219 -20.016 1 98.25 220 GLU A C 1
ATOM 1688 O O . GLU A 1 220 ? 26.734 -17.688 -19.953 1 98.25 220 GLU A O 1
ATOM 1693 N N . HIS A 1 221 ? 24.891 -18.266 -21.062 1 98.12 221 HIS A N 1
ATOM 1694 C CA . HIS A 1 221 ? 25.297 -17.547 -22.25 1 98.12 221 HIS A CA 1
ATOM 1695 C C . HIS A 1 221 ? 25.547 -16.062 -21.953 1 98.12 221 HIS A C 1
ATOM 1697 O O . HIS A 1 221 ? 26.453 -15.461 -22.516 1 98.12 221 HIS A O 1
ATOM 1703 N N . ALA A 1 222 ? 24.734 -15.508 -21.062 1 98.25 222 ALA A N 1
ATOM 1704 C CA . ALA A 1 222 ? 24.828 -14.086 -20.719 1 98.25 222 ALA A CA 1
ATOM 1705 C C . ALA A 1 222 ? 25.891 -13.852 -19.656 1 98.25 222 ALA A C 1
ATOM 1707 O O . ALA A 1 222 ? 26.141 -12.711 -19.266 1 98.25 222 ALA A O 1
ATOM 1708 N N . GLY A 1 223 ? 26.453 -14.906 -19.094 1 98.25 223 GLY A N 1
ATOM 1709 C CA . GLY A 1 223 ? 27.562 -14.781 -18.156 1 98.25 223 GLY A CA 1
ATOM 1710 C C . GLY A 1 223 ? 27.125 -14.836 -16.703 1 98.25 223 GLY A C 1
ATOM 1711 O O . GLY A 1 223 ? 27.922 -14.547 -15.805 1 98.25 223 GLY A O 1
ATOM 1712 N N . HIS A 1 224 ? 25.906 -15.195 -16.453 1 97.81 224 HIS A N 1
ATOM 1713 C CA . HIS A 1 224 ? 25.438 -15.312 -15.078 1 97.81 224 HIS A CA 1
ATOM 1714 C C . HIS A 1 224 ? 25.812 -16.656 -14.477 1 97.81 224 HIS A C 1
ATOM 1716 O O . HIS A 1 224 ? 26.016 -17.641 -15.203 1 97.81 224 HIS A O 1
ATOM 1722 N N . ASP A 1 225 ? 25.922 -16.688 -13.156 1 96.81 225 ASP A N 1
ATOM 1723 C CA . ASP A 1 225 ? 26.109 -17.922 -12.414 1 96.81 225 ASP A CA 1
ATOM 1724 C C . ASP A 1 225 ? 24.797 -18.672 -12.234 1 96.81 225 ASP A C 1
ATOM 1726 O O . ASP A 1 225 ? 24.016 -18.344 -11.336 1 96.81 225 ASP A O 1
ATOM 1730 N N . ALA A 1 226 ? 24.609 -19.672 -12.938 1 93.19 226 ALA A N 1
ATOM 1731 C CA . ALA A 1 226 ? 23.359 -20.406 -12.953 1 93.19 226 ALA A CA 1
ATOM 1732 C C . ALA A 1 226 ? 23.062 -21.031 -11.586 1 93.19 226 ALA A C 1
ATOM 1734 O O . ALA A 1 226 ? 21.906 -21.219 -11.219 1 93.19 226 ALA A O 1
ATOM 1735 N N . SER A 1 227 ? 24.062 -21.297 -10.836 1 91.94 227 SER A N 1
ATOM 1736 C CA . SER A 1 227 ? 23.875 -21.953 -9.539 1 91.94 227 SER A CA 1
ATOM 1737 C C . SER A 1 227 ? 23.203 -21.016 -8.539 1 91.94 227 SER A C 1
ATOM 1739 O O . SER A 1 227 ? 22.672 -21.469 -7.523 1 91.94 227 SER A O 1
ATOM 1741 N N . LYS A 1 228 ? 23.156 -19.766 -8.859 1 93.19 228 LYS A N 1
ATOM 1742 C CA . LYS A 1 228 ? 22.578 -18.781 -7.949 1 93.19 228 LYS A CA 1
ATOM 1743 C C . LYS A 1 228 ? 21.156 -18.438 -8.367 1 93.19 228 LYS A C 1
ATOM 1745 O O . LYS A 1 228 ? 20.453 -17.703 -7.652 1 93.19 228 LYS A O 1
ATOM 1750 N N . LEU A 1 229 ? 20.766 -18.953 -9.477 1 95.88 229 LEU A N 1
ATOM 1751 C CA . LEU A 1 229 ? 19.453 -18.609 -10.008 1 95.88 229 LEU A CA 1
ATOM 1752 C C . LEU A 1 229 ? 18.391 -19.578 -9.492 1 95.88 229 LEU A C 1
ATOM 1754 O O . LEU A 1 229 ? 18.656 -20.75 -9.289 1 95.88 229 LEU A O 1
ATOM 1758 N N . ILE A 1 230 ? 17.234 -19.016 -9.258 1 96.38 230 ILE A N 1
ATOM 1759 C CA . ILE A 1 230 ? 16.125 -19.75 -8.672 1 96.38 230 ILE A CA 1
ATOM 1760 C C . ILE A 1 230 ? 14.969 -19.828 -9.672 1 96.38 230 ILE A C 1
ATOM 1762 O O . ILE A 1 230 ? 14.672 -18.859 -10.367 1 96.38 230 ILE A O 1
ATOM 1766 N N . VAL A 1 231 ? 14.383 -20.984 -9.797 1 98.19 231 VAL A N 1
ATOM 1767 C CA . VAL A 1 231 ? 13.188 -21.203 -10.594 1 98.19 231 VAL A CA 1
ATOM 1768 C C . VAL A 1 231 ? 12.039 -21.656 -9.695 1 98.19 231 VAL A C 1
ATOM 1770 O O . VAL A 1 231 ? 12.188 -22.594 -8.914 1 98.19 231 VAL A O 1
ATOM 1773 N N . ALA A 1 232 ? 10.961 -20.938 -9.844 1 98.56 232 ALA A N 1
ATOM 1774 C CA . ALA A 1 232 ? 9.758 -21.281 -9.078 1 98.56 232 ALA A CA 1
ATOM 1775 C C . ALA A 1 232 ? 8.648 -21.781 -10 1 98.56 232 ALA A C 1
ATOM 1777 O O . ALA A 1 232 ? 8.703 -21.578 -11.219 1 98.56 232 ALA A O 1
ATOM 1778 N N . SER A 1 233 ? 7.75 -22.516 -9.477 1 97.62 233 SER A N 1
ATOM 1779 C CA . SER A 1 233 ? 6.488 -22.812 -10.148 1 97.62 233 SER A CA 1
ATOM 1780 C C . SER A 1 233 ? 5.297 -22.484 -9.258 1 97.62 233 SER A C 1
ATOM 1782 O O . SER A 1 233 ? 5.402 -22.516 -8.031 1 97.62 233 SER A O 1
ATOM 1784 N N . HIS A 1 234 ? 4.352 -22.047 -9.883 1 96.12 234 HIS A N 1
ATOM 1785 C CA . HIS A 1 234 ? 3.029 -21.891 -9.289 1 96.12 234 HIS A CA 1
ATOM 1786 C C . HIS A 1 234 ? 2.047 -22.906 -9.867 1 96.12 234 HIS A C 1
ATOM 1788 O O . HIS A 1 234 ? 1.965 -23.078 -11.086 1 96.12 234 HIS A O 1
ATOM 1794 N N . SER A 1 235 ? 1.324 -23.688 -9.023 1 97.94 235 SER A N 1
ATOM 1795 C CA . SER A 1 235 ? 0.355 -24.688 -9.453 1 97.94 235 SER A CA 1
ATOM 1796 C C . SER A 1 235 ? -0.889 -24.672 -8.57 1 97.94 235 SER A C 1
ATOM 1798 O O . SER A 1 235 ? -0.792 -24.484 -7.352 1 97.94 235 SER A O 1
ATOM 1800 N N . HIS A 1 236 ? -2.064 -24.859 -9.188 1 98.19 236 HIS A N 1
ATOM 1801 C CA . HIS A 1 236 ? -3.318 -24.922 -8.438 1 98.19 236 HIS A CA 1
ATOM 1802 C C . HIS A 1 236 ? -3.381 -26.188 -7.582 1 98.19 236 HIS A C 1
ATOM 1804 O O . HIS A 1 236 ? -2.906 -27.25 -7.996 1 98.19 236 HIS A O 1
ATOM 1810 N N . GLY A 1 237 ? -3.939 -26.062 -6.418 1 98.62 237 GLY A N 1
ATOM 1811 C CA . GLY A 1 237 ? -4.082 -27.266 -5.617 1 98.62 237 GLY A CA 1
ATOM 1812 C C . GLY A 1 237 ? -4.809 -27.031 -4.305 1 98.62 237 GLY A C 1
ATOM 1813 O O . GLY A 1 237 ? -5.262 -25.922 -4.035 1 98.62 237 GLY A O 1
ATOM 1814 N N . PHE A 1 238 ? -4.934 -28.109 -3.59 1 98.88 238 PHE A N 1
ATOM 1815 C CA . PHE A 1 238 ? -5.633 -28.125 -2.311 1 98.88 238 PHE A CA 1
ATOM 1816 C C . PHE A 1 238 ? -5.23 -29.344 -1.49 1 98.88 238 PHE A C 1
ATOM 1818 O O . PHE A 1 238 ? -5.105 -30.438 -2.027 1 98.88 238 PHE A O 1
ATOM 1825 N N . ILE A 1 239 ? -4.996 -29.094 -0.223 1 98.94 239 ILE A N 1
ATOM 1826 C CA . ILE A 1 239 ? -4.582 -30.156 0.688 1 98.94 239 ILE A CA 1
ATOM 1827 C C . ILE A 1 239 ? -5.645 -30.359 1.765 1 98.94 239 ILE A C 1
ATOM 1829 O O . ILE A 1 239 ? -6.156 -29.391 2.332 1 98.94 239 ILE A O 1
ATOM 1833 N N . ALA A 1 240 ? -6.023 -31.547 2.014 1 98.81 240 ALA A N 1
ATOM 1834 C CA . ALA A 1 240 ? -6.91 -31.953 3.105 1 98.81 240 ALA A CA 1
ATOM 1835 C C . ALA A 1 240 ? -6.383 -33.188 3.805 1 98.81 240 ALA A C 1
ATOM 1837 O O . ALA A 1 240 ? -5.277 -33.656 3.514 1 98.81 240 ALA A O 1
ATOM 1838 N N . GLU A 1 241 ? -7.102 -33.719 4.758 1 98.25 241 GLU A N 1
ATOM 1839 C CA . GLU A 1 241 ? -6.668 -34.844 5.582 1 98.25 241 GLU A CA 1
ATOM 1840 C C . GLU A 1 241 ? -6.52 -36.094 4.75 1 98.25 241 GLU A C 1
ATOM 1842 O O . GLU A 1 241 ? -5.688 -36.969 5.059 1 98.25 241 GLU A O 1
ATOM 1847 N N . ASP A 1 242 ? -7.355 -36.188 3.758 1 98.19 242 ASP A N 1
ATOM 1848 C CA . ASP A 1 242 ? -7.234 -37.312 2.818 1 98.19 242 ASP A CA 1
ATOM 1849 C C . ASP A 1 242 ? -7.48 -36.844 1.385 1 98.19 242 ASP A C 1
ATOM 1851 O O . ASP A 1 242 ? -8.117 -35.812 1.164 1 98.19 242 ASP A O 1
ATOM 1855 N N . THR A 1 243 ? -7.02 -37.625 0.464 1 98.44 243 THR A N 1
ATOM 1856 C CA . THR A 1 243 ? -6.957 -37.25 -0.943 1 98.44 243 THR A CA 1
ATOM 1857 C C . THR A 1 243 ? -8.359 -37.031 -1.503 1 98.44 243 THR A C 1
ATOM 1859 O O . THR A 1 243 ? -8.594 -36.062 -2.225 1 98.44 243 THR A O 1
ATOM 1862 N N . GLU A 1 244 ? -9.289 -37.875 -1.19 1 98.31 244 GLU A N 1
ATOM 1863 C CA . GLU A 1 244 ? -10.625 -37.75 -1.754 1 98.31 244 GLU A CA 1
ATOM 1864 C C . GLU A 1 244 ? -11.352 -36.531 -1.182 1 98.31 244 GLU A C 1
ATOM 1866 O O . GLU A 1 244 ? -12.094 -35.844 -1.895 1 98.31 244 GLU A O 1
ATOM 1871 N N . THR A 1 245 ? -11.156 -36.25 0.095 1 98.5 245 THR A N 1
ATOM 1872 C CA . THR A 1 245 ? -11.719 -35.031 0.693 1 98.5 245 THR A CA 1
ATOM 1873 C C . THR A 1 245 ? -11.164 -33.812 0.012 1 98.5 245 THR A C 1
ATOM 1875 O O . THR A 1 245 ? -11.914 -32.875 -0.285 1 98.5 245 THR A O 1
ATOM 1878 N N . ALA A 1 246 ? -9.859 -33.75 -0.225 1 98.81 246 ALA A N 1
ATOM 1879 C CA . ALA A 1 246 ? -9.242 -32.625 -0.92 1 98.81 246 ALA A CA 1
ATOM 1880 C C . ALA A 1 246 ? -9.875 -32.438 -2.289 1 98.81 246 ALA A C 1
ATOM 1882 O O . ALA A 1 246 ? -10.211 -31.297 -2.654 1 98.81 246 ALA A O 1
ATOM 1883 N N . ALA A 1 247 ? -10.031 -33.531 -3.027 1 98.62 247 ALA A N 1
ATOM 1884 C CA . ALA A 1 247 ? -10.594 -33.469 -4.371 1 98.62 247 ALA A CA 1
ATOM 1885 C C . ALA A 1 247 ? -12.039 -32.969 -4.332 1 98.62 247 ALA A C 1
ATOM 1887 O O . ALA A 1 247 ? -12.414 -32.094 -5.117 1 98.62 247 ALA A O 1
ATOM 1888 N N . ASP A 1 248 ? -12.812 -33.469 -3.414 1 98.12 248 ASP A N 1
ATOM 1889 C CA . ASP A 1 248 ? -14.234 -33.156 -3.332 1 98.12 248 ASP A CA 1
ATOM 1890 C C . ASP A 1 248 ? -14.438 -31.688 -2.914 1 98.12 248 ASP A C 1
ATOM 1892 O O . ASP A 1 248 ? -15.398 -31.047 -3.338 1 98.12 248 ASP A O 1
ATOM 1896 N N . ARG A 1 249 ? -13.555 -31.203 -2.111 1 97.56 249 ARG A N 1
ATOM 1897 C CA . ARG A 1 249 ? -13.68 -29.828 -1.636 1 97.56 249 ARG A CA 1
ATOM 1898 C C . ARG A 1 249 ? -13.188 -28.844 -2.689 1 97.56 249 ARG A C 1
ATOM 1900 O O . ARG A 1 249 ? -13.742 -27.75 -2.824 1 97.56 249 ARG A O 1
ATOM 1907 N N . PHE A 1 250 ? -12.219 -29.266 -3.408 1 98.19 250 PHE A N 1
ATOM 1908 C CA . PHE A 1 250 ? -11.555 -28.344 -4.32 1 98.19 250 PHE A CA 1
ATOM 1909 C C . PHE A 1 250 ? -12.281 -28.281 -5.66 1 98.19 250 PHE A C 1
ATOM 1911 O O . PHE A 1 250 ? -12.305 -27.234 -6.312 1 98.19 250 PHE A O 1
ATOM 1918 N N . PHE A 1 251 ? -12.953 -29.281 -6.066 1 97.81 251 PHE A N 1
ATOM 1919 C CA . PHE A 1 251 ? -13.5 -29.438 -7.41 1 97.81 251 PHE A CA 1
ATOM 1920 C C . PHE A 1 251 ? -14.578 -28.391 -7.684 1 97.81 251 PHE A C 1
ATOM 1922 O O . PHE A 1 251 ? -14.547 -27.719 -8.719 1 97.81 251 PHE A O 1
ATOM 1929 N N . PRO A 1 252 ? -15.508 -28.156 -6.766 1 96.69 252 PRO A N 1
ATOM 1930 C CA . PRO A 1 252 ? -16.625 -27.281 -7.117 1 96.69 252 PRO A CA 1
ATOM 1931 C C . PRO A 1 252 ? -16.188 -25.859 -7.445 1 96.69 252 PRO A C 1
ATOM 1933 O O . PRO A 1 252 ? -16.594 -25.297 -8.461 1 96.69 252 PRO A O 1
ATOM 1936 N N . SER A 1 253 ? -15.352 -25.297 -6.598 1 95.62 253 SER A N 1
ATOM 1937 C CA . SER A 1 253 ? -14.898 -23.922 -6.848 1 95.62 253 SER A CA 1
ATOM 1938 C C . SER A 1 253 ? -14.023 -23.859 -8.094 1 95.62 253 SER A C 1
ATOM 1940 O O . SER A 1 253 ? -14.109 -22.906 -8.875 1 95.62 253 SER A O 1
ATOM 1942 N N . THR A 1 254 ? -13.188 -24.859 -8.297 1 95.5 254 THR A N 1
ATOM 1943 C CA . THR A 1 254 ? -12.344 -24.938 -9.484 1 95.5 254 THR A CA 1
ATOM 1944 C C . THR A 1 254 ? -13.195 -25.031 -10.75 1 95.5 254 THR A C 1
ATOM 1946 O O . THR A 1 254 ? -12.922 -24.328 -11.727 1 95.5 254 THR A O 1
ATOM 1949 N N . GLN A 1 255 ? -14.164 -25.859 -10.688 1 95.44 255 GLN A N 1
ATOM 1950 C CA . GLN A 1 255 ? -15.055 -26.016 -11.836 1 95.44 255 GLN A CA 1
ATOM 1951 C C . GLN A 1 255 ? -15.734 -24.688 -12.18 1 95.44 255 GLN A C 1
ATOM 1953 O O . GLN A 1 255 ? -15.844 -24.328 -13.359 1 95.44 255 GLN A O 1
ATOM 1958 N N . GLN A 1 256 ? -16.219 -24.062 -11.219 1 93 256 GLN A N 1
ATOM 1959 C CA . GLN A 1 256 ? -16.875 -22.781 -11.445 1 93 256 GLN A CA 1
ATOM 1960 C C . GLN A 1 256 ? -15.93 -21.781 -12.102 1 93 256 GLN A C 1
ATOM 1962 O O . GLN A 1 256 ? -16.297 -21.109 -13.062 1 93 256 GLN A O 1
ATOM 1967 N N . ALA A 1 257 ? -14.758 -21.672 -11.547 1 89.31 257 ALA A N 1
ATOM 1968 C CA . ALA A 1 257 ? -13.766 -20.75 -12.078 1 89.31 257 ALA A CA 1
ATOM 1969 C C . ALA A 1 257 ? -13.391 -21.109 -13.516 1 89.31 257 ALA A C 1
ATOM 1971 O O . ALA A 1 257 ? -13.359 -20.234 -14.391 1 89.31 257 ALA A O 1
ATOM 1972 N N . MET A 1 258 ? -13.18 -22.359 -13.742 1 88.19 258 MET A N 1
ATOM 1973 C CA . MET A 1 258 ? -12.773 -22.828 -15.062 1 88.19 258 MET A CA 1
ATOM 1974 C C . MET A 1 258 ? -13.906 -22.656 -16.062 1 88.19 258 MET A C 1
ATOM 1976 O O . MET A 1 258 ? -13.664 -22.328 -17.234 1 88.19 258 MET A O 1
ATOM 1980 N N . ASN A 1 259 ? -15.062 -22.875 -15.586 1 90.19 259 ASN A N 1
ATOM 1981 C CA . ASN A 1 259 ? -16.203 -22.719 -16.469 1 90.19 259 ASN A CA 1
ATOM 1982 C C . ASN A 1 259 ? -16.438 -21.25 -16.828 1 90.19 259 ASN A C 1
ATOM 1984 O O . ASN A 1 259 ? -16.906 -20.938 -17.938 1 90.19 259 ASN A O 1
ATOM 1988 N N . THR A 1 260 ? -16.188 -20.406 -15.875 1 84.94 260 THR A N 1
ATOM 1989 C CA . THR A 1 260 ? -16.281 -18.984 -16.172 1 84.94 260 THR A CA 1
ATOM 1990 C C . THR A 1 260 ? -15.289 -18.594 -17.266 1 84.94 260 THR A C 1
ATOM 1992 O O . THR A 1 260 ? -15.641 -17.906 -18.234 1 84.94 260 THR A O 1
ATOM 1995 N N . LEU A 1 261 ? -14.094 -19.078 -17.156 1 78.75 261 LEU A N 1
ATOM 1996 C CA . LEU A 1 261 ? -13.062 -18.828 -18.156 1 78.75 261 LEU A CA 1
ATOM 1997 C C . LEU A 1 261 ? -13.43 -19.484 -19.484 1 78.75 261 LEU A C 1
ATOM 1999 O O . LEU A 1 261 ? -13.195 -18.906 -20.547 1 78.75 261 LEU A O 1
ATOM 2003 N N . ALA A 1 262 ? -14.016 -20.703 -19.375 1 82.44 262 ALA A N 1
ATOM 2004 C CA . ALA A 1 262 ? -14.422 -21.438 -20.562 1 82.44 262 ALA A CA 1
ATOM 2005 C C . ALA A 1 262 ? -15.477 -20.672 -21.359 1 82.44 262 ALA A C 1
ATOM 2007 O O . ALA A 1 262 ? -15.43 -20.609 -22.578 1 82.44 262 ALA A O 1
ATOM 2008 N N . ARG A 1 263 ? -16.359 -20.094 -20.641 1 85.19 263 ARG A N 1
ATOM 2009 C CA . ARG A 1 263 ? -17.406 -19.297 -21.297 1 85.19 263 ARG A CA 1
ATOM 2010 C C . ARG A 1 263 ? -16.812 -18.078 -21.969 1 85.19 263 ARG A C 1
ATOM 2012 O O . ARG A 1 263 ? -17.219 -17.719 -23.078 1 85.19 263 ARG A O 1
ATOM 2019 N N . GLU A 1 264 ? -15.844 -17.516 -21.312 1 78.81 264 GLU A N 1
ATOM 2020 C CA . GLU A 1 264 ? -15.211 -16.328 -21.844 1 78.81 264 GLU A CA 1
ATOM 2021 C C . GLU A 1 264 ? -14.32 -16.656 -23.047 1 78.81 264 GLU A C 1
ATOM 2023 O O . GLU A 1 264 ? -14.164 -15.836 -23.953 1 78.81 264 GLU A O 1
ATOM 2028 N N . ARG A 1 265 ? -13.805 -17.938 -23.078 1 76.38 265 ARG A N 1
ATOM 2029 C CA . ARG A 1 265 ? -12.82 -18.297 -24.094 1 76.38 265 ARG A CA 1
ATOM 2030 C C . ARG A 1 265 ? -13.406 -19.281 -25.094 1 76.38 265 ARG A C 1
ATOM 2032 O O . ARG A 1 265 ? -12.734 -19.672 -26.062 1 76.38 265 ARG A O 1
ATOM 2039 N N . GLY A 1 266 ? -14.555 -19.719 -24.953 1 81.19 266 GLY A N 1
ATOM 2040 C CA . GLY A 1 266 ? -15.242 -20.625 -25.875 1 81.19 266 GLY A CA 1
ATOM 2041 C C . GLY A 1 266 ? -14.805 -22.062 -25.719 1 81.19 266 GLY A C 1
ATOM 2042 O O . GLY A 1 266 ? -14.727 -22.797 -26.719 1 81.19 266 GLY A O 1
ATOM 2043 N N . TRP A 1 267 ? -14.391 -22.531 -24.547 1 82.75 267 TRP A N 1
ATOM 2044 C CA . TRP A 1 267 ? -13.984 -23.906 -24.266 1 82.75 267 TRP A CA 1
ATOM 2045 C C . TRP A 1 267 ? -15.172 -24.734 -23.766 1 82.75 267 TRP A C 1
ATOM 2047 O O . TRP A 1 267 ? -16.25 -24.188 -23.516 1 82.75 267 TRP A O 1
ATOM 2057 N N . GLY A 1 268 ? -15.062 -26.141 -23.781 1 84 268 GLY A N 1
ATOM 2058 C CA . GLY A 1 268 ? -16.062 -27.016 -23.188 1 84 268 GLY A CA 1
ATOM 2059 C C . GLY A 1 268 ? -16.078 -26.953 -21.672 1 84 268 GLY A C 1
ATOM 2060 O O . GLY A 1 268 ? -15.164 -26.422 -21.047 1 84 268 GLY A O 1
ATOM 2061 N N . PRO A 1 269 ? -17.172 -27.469 -21.125 1 89.81 269 PRO A N 1
ATOM 2062 C CA . PRO A 1 269 ? -17.297 -27.453 -19.672 1 89.81 269 PRO A CA 1
ATOM 2063 C C . PRO A 1 269 ? -16.188 -28.234 -18.984 1 89.81 269 PRO A C 1
ATOM 2065 O O . PRO A 1 269 ? -15.75 -29.266 -19.484 1 89.81 269 PRO A O 1
ATOM 2068 N N . TYR A 1 270 ? -15.75 -27.766 -17.922 1 93.25 270 TYR A N 1
ATOM 2069 C CA . TYR A 1 270 ? -14.766 -28.438 -17.094 1 93.25 270 TYR A CA 1
ATOM 2070 C C . TYR A 1 270 ? -15.414 -29.547 -16.281 1 93.25 270 TYR A C 1
ATOM 2072 O O . TYR A 1 270 ? -16.203 -29.297 -15.375 1 93.25 270 TYR A O 1
ATOM 2080 N N . SER A 1 271 ? -15.078 -30.844 -16.531 1 95.31 271 SER A N 1
ATOM 2081 C CA . SER A 1 271 ? -15.75 -32 -15.945 1 95.31 271 SER A CA 1
ATOM 2082 C C . SER A 1 271 ? -14.953 -32.562 -14.773 1 95.31 271 SER A C 1
ATOM 2084 O O . SER A 1 271 ? -13.773 -32.25 -14.602 1 95.31 271 SER A O 1
ATOM 2086 N N . ARG A 1 272 ? -15.641 -33.406 -14.031 1 97 272 ARG A N 1
ATOM 2087 C CA . ARG A 1 272 ? -14.961 -34.125 -12.953 1 97 272 ARG A CA 1
ATOM 2088 C C . ARG A 1 272 ? -13.867 -35.031 -13.508 1 97 272 ARG A C 1
ATOM 2090 O O . ARG A 1 272 ? -12.805 -35.156 -12.898 1 97 272 ARG A O 1
ATOM 2097 N N . SER A 1 273 ? -14.109 -35.656 -14.602 1 96.69 273 SER A N 1
ATOM 2098 C CA . SER A 1 273 ? -13.117 -36.5 -15.242 1 96.69 273 SER A CA 1
ATOM 2099 C C . SER A 1 273 ? -11.867 -35.719 -15.625 1 96.69 273 SER A C 1
ATOM 2101 O O . SER A 1 273 ? -10.742 -36.188 -15.422 1 96.69 273 SER A O 1
ATOM 2103 N N . SER A 1 274 ? -12.078 -34.562 -16.234 1 95.25 274 SER A N 1
ATOM 2104 C CA . SER A 1 274 ? -10.961 -33.688 -16.562 1 95.25 274 SER A CA 1
ATOM 2105 C C . SER A 1 274 ? -10.172 -33.281 -15.32 1 95.25 274 SER A C 1
ATOM 2107 O O . SER A 1 274 ? -8.938 -33.25 -15.344 1 95.25 274 SER A O 1
ATOM 2109 N N . PHE A 1 275 ? -10.945 -32.969 -14.312 1 97.5 275 PHE A N 1
ATOM 2110 C CA . PHE A 1 275 ? -10.344 -32.625 -13.031 1 97.5 275 PHE A CA 1
ATOM 2111 C C . PHE A 1 275 ? -9.516 -33.781 -12.484 1 97.5 275 PHE A C 1
ATOM 2113 O O . PHE A 1 275 ? -8.375 -33.562 -12.047 1 97.5 275 PHE A O 1
ATOM 2120 N N . ASP A 1 276 ? -10.062 -34.938 -12.484 1 97.94 276 ASP A N 1
ATOM 2121 C CA . ASP A 1 276 ? -9.391 -36.125 -11.945 1 97.94 276 ASP A CA 1
ATOM 2122 C C . ASP A 1 276 ? -8.148 -36.469 -12.766 1 97.94 276 ASP A C 1
ATOM 2124 O O . ASP A 1 276 ? -7.148 -36.938 -12.219 1 97.94 276 ASP A O 1
ATOM 2128 N N . ALA A 1 277 ? -8.25 -36.281 -14.031 1 97.31 277 ALA A N 1
ATOM 2129 C CA . ALA A 1 277 ? -7.059 -36.469 -14.867 1 97.31 277 ALA A CA 1
ATOM 2130 C C . ALA A 1 277 ? -5.988 -35.438 -14.5 1 97.31 277 ALA A C 1
ATOM 2132 O O . ALA A 1 277 ? -4.805 -35.781 -14.422 1 97.31 277 ALA A O 1
ATOM 2133 N N . ALA A 1 278 ? -6.398 -34.188 -14.273 1 97.19 278 ALA A N 1
ATOM 2134 C CA . ALA A 1 278 ? -5.48 -33.094 -13.977 1 97.19 278 ALA A CA 1
ATOM 2135 C C . ALA A 1 278 ? -4.816 -33.281 -12.617 1 97.19 278 ALA A C 1
ATOM 2137 O O . ALA A 1 278 ? -3.689 -32.844 -12.398 1 97.19 278 ALA A O 1
ATOM 2138 N N . ARG A 1 279 ? -5.504 -33.969 -11.648 1 98.12 279 ARG A N 1
ATOM 2139 C CA . ARG A 1 279 ? -4.93 -34.125 -10.312 1 98.12 279 ARG A CA 1
ATOM 2140 C C . ARG A 1 279 ? -4.164 -35.438 -10.203 1 98.12 279 ARG A C 1
ATOM 2142 O O . ARG A 1 279 ? -3.693 -35.781 -9.125 1 98.12 279 ARG A O 1
ATOM 2149 N N . SER A 1 280 ? -4.078 -36.219 -11.32 1 98 280 SER A N 1
ATOM 2150 C CA . SER A 1 280 ? -3.244 -37.406 -11.312 1 98 280 SER A CA 1
ATOM 2151 C C . SER A 1 280 ? -1.791 -37.062 -11 1 98 280 SER A C 1
ATOM 2153 O O . SER A 1 280 ? -1.426 -35.906 -10.93 1 98 280 SER A O 1
ATOM 2155 N N . PHE A 1 281 ? -0.98 -38.062 -10.766 1 97.81 281 PHE A N 1
ATOM 2156 C CA . PHE A 1 281 ? 0.411 -37.844 -10.383 1 97.81 281 PHE A CA 1
ATOM 2157 C C . PHE A 1 281 ? 1.142 -37.031 -11.445 1 97.81 281 PHE A C 1
ATOM 2159 O O . PHE A 1 281 ? 1.981 -36.188 -11.117 1 97.81 281 PHE A O 1
ATOM 2166 N N . GLU A 1 282 ? 0.776 -37.219 -12.688 1 96.94 282 GLU A N 1
ATOM 2167 C CA . GLU A 1 282 ? 1.466 -36.562 -13.789 1 96.94 282 GLU A CA 1
ATOM 2168 C C . GLU A 1 282 ? 0.773 -35.25 -14.164 1 96.94 282 GLU A C 1
ATOM 2170 O O . GLU A 1 282 ? 1.244 -34.531 -15.039 1 96.94 282 GLU A O 1
ATOM 2175 N N . GLY A 1 283 ? -0.348 -34.969 -13.531 1 97.56 283 GLY A N 1
ATOM 2176 C CA . GLY A 1 283 ? -1.128 -33.781 -13.875 1 97.56 283 GLY A CA 1
ATOM 2177 C C . GLY A 1 283 ? -0.667 -32.531 -13.164 1 97.56 283 GLY A C 1
ATOM 2178 O O . GLY A 1 283 ? 0.206 -32.594 -12.297 1 97.56 283 GLY A O 1
ATOM 2179 N N . ALA A 1 284 ? -1.258 -31.453 -13.531 1 97.56 284 ALA A N 1
ATOM 2180 C CA . ALA A 1 284 ? -0.772 -30.141 -13.117 1 97.56 284 ALA A CA 1
ATOM 2181 C C . ALA A 1 284 ? -1.356 -29.734 -11.773 1 97.56 284 ALA A C 1
ATOM 2183 O O . ALA A 1 284 ? -0.846 -28.828 -11.117 1 97.56 284 ALA A O 1
ATOM 2184 N N . LEU A 1 285 ? -2.482 -30.391 -11.289 1 98.44 285 LEU A N 1
ATOM 2185 C CA . LEU A 1 285 ? -3.129 -30 -10.039 1 98.44 285 LEU A CA 1
ATOM 2186 C C . LEU A 1 285 ? -2.494 -30.719 -8.852 1 98.44 285 LEU A C 1
ATOM 2188 O O . LEU A 1 285 ? -2.209 -31.922 -8.922 1 98.44 285 LEU A O 1
ATOM 2192 N N . TYR A 1 286 ? -2.25 -30.031 -7.844 1 98.81 286 TYR A N 1
ATOM 2193 C CA . TYR A 1 286 ? -1.694 -30.578 -6.613 1 98.81 286 TYR A CA 1
ATOM 2194 C C . TYR A 1 286 ? -2.77 -30.719 -5.543 1 98.81 286 TYR A C 1
ATOM 2196 O O . TYR A 1 286 ? -2.865 -29.891 -4.637 1 98.81 286 TYR A O 1
ATOM 2204 N N . VAL A 1 287 ? -3.5 -31.828 -5.637 1 98.88 287 VAL A N 1
ATOM 2205 C CA . VAL A 1 287 ? -4.688 -32.062 -4.82 1 98.88 287 VAL A CA 1
ATOM 2206 C C . VAL A 1 287 ? -4.559 -33.406 -4.098 1 98.88 287 VAL A C 1
ATOM 2208 O O . VAL A 1 287 ? -4.383 -34.438 -4.73 1 98.88 287 VAL A O 1
ATOM 2211 N N . GLY A 1 288 ? -4.672 -33.375 -2.789 1 98.88 288 GLY A N 1
ATOM 2212 C CA . GLY A 1 288 ? -4.617 -34.625 -2.029 1 98.88 288 GLY A CA 1
ATOM 2213 C C . GLY A 1 288 ? -4.23 -34.406 -0.577 1 98.88 288 GLY A C 1
ATOM 2214 O O . GLY A 1 288 ? -4.32 -33.312 -0.057 1 98.88 288 GLY A O 1
ATOM 2215 N N . ASP A 1 289 ? -3.928 -35.531 0.101 1 98.88 289 ASP A N 1
ATOM 2216 C CA . ASP A 1 289 ? -3.381 -35.438 1.451 1 98.88 289 ASP A CA 1
ATOM 2217 C C . ASP A 1 289 ? -1.942 -34.906 1.429 1 98.88 289 ASP A C 1
ATOM 2219 O O . ASP A 1 289 ? -1.362 -34.719 0.357 1 98.88 289 ASP A O 1
ATOM 2223 N N . PRO A 1 290 ? -1.351 -34.594 2.557 1 98.88 290 PRO A N 1
ATOM 2224 C CA . PRO A 1 290 ? -0.006 -34 2.615 1 98.88 290 PRO A CA 1
ATOM 2225 C C . PRO A 1 290 ? 1.037 -34.875 1.906 1 98.88 290 PRO A C 1
ATOM 2227 O O . PRO A 1 290 ? 1.906 -34.344 1.207 1 98.88 290 PRO A O 1
ATOM 2230 N N . GLU A 1 291 ? 0.93 -36.156 2.021 1 98.81 291 GLU A N 1
ATOM 2231 C CA . GLU A 1 291 ? 1.91 -37.031 1.411 1 98.81 291 GLU A CA 1
ATOM 2232 C C . GLU A 1 291 ? 1.819 -37 -0.111 1 98.81 291 GLU A C 1
ATOM 2234 O O . GLU A 1 291 ? 2.842 -36.969 -0.799 1 98.81 291 GLU A O 1
ATOM 2239 N N . THR A 1 292 ? 0.608 -37.062 -0.61 1 98.75 292 THR A N 1
ATOM 2240 C CA . THR A 1 292 ? 0.382 -37.031 -2.051 1 98.75 292 THR A CA 1
ATOM 2241 C C . THR A 1 292 ? 0.939 -35.75 -2.662 1 98.75 292 THR A C 1
ATOM 2243 O O . THR A 1 292 ? 1.635 -35.781 -3.678 1 98.75 292 THR A O 1
ATOM 2246 N N . VAL A 1 293 ? 0.659 -34.656 -2.092 1 98.88 293 VAL A N 1
ATOM 2247 C CA . VAL A 1 293 ? 1.113 -33.375 -2.605 1 98.88 293 VAL A CA 1
ATOM 2248 C C . VAL A 1 293 ? 2.631 -33.25 -2.473 1 98.88 293 VAL A C 1
ATOM 2250 O O . VAL A 1 293 ? 3.309 -32.75 -3.375 1 98.88 293 VAL A O 1
ATOM 2253 N N . ALA A 1 294 ? 3.176 -33.75 -1.363 1 98.88 294 ALA A N 1
ATOM 2254 C CA . ALA A 1 294 ? 4.625 -33.75 -1.175 1 98.88 294 ALA A CA 1
ATOM 2255 C C . ALA A 1 294 ? 5.332 -34.531 -2.279 1 98.88 294 ALA A C 1
ATOM 2257 O O . ALA A 1 294 ? 6.324 -34.062 -2.84 1 98.88 294 ALA A O 1
ATOM 2258 N N . GLU A 1 295 ? 4.797 -35.719 -2.553 1 98.75 295 GLU A N 1
ATOM 2259 C CA . GLU A 1 295 ? 5.402 -36.562 -3.586 1 98.75 295 GLU A CA 1
ATOM 2260 C C . GLU A 1 295 ? 5.43 -35.844 -4.934 1 98.75 295 GLU A C 1
ATOM 2262 O O . GLU A 1 295 ? 6.41 -35.938 -5.672 1 98.75 295 GLU A O 1
ATOM 2267 N N . LYS A 1 296 ? 4.379 -35.188 -5.223 1 98.62 296 LYS A N 1
ATOM 2268 C CA . LYS A 1 296 ? 4.297 -34.469 -6.492 1 98.62 296 LYS A CA 1
ATOM 2269 C C . LYS A 1 296 ? 5.289 -33.312 -6.535 1 98.62 296 LYS A C 1
ATOM 2271 O O . LYS A 1 296 ? 5.918 -33.062 -7.566 1 98.62 296 LYS A O 1
ATOM 2276 N N . ILE A 1 297 ? 5.398 -32.562 -5.453 1 98.81 297 ILE A N 1
ATOM 2277 C CA . ILE A 1 297 ? 6.336 -31.438 -5.395 1 98.81 297 ILE A CA 1
ATOM 2278 C C . ILE A 1 297 ? 7.766 -31.953 -5.539 1 98.81 297 ILE A C 1
ATOM 2280 O O . ILE A 1 297 ? 8.57 -31.375 -6.273 1 98.81 297 ILE A O 1
ATOM 2284 N N . ILE A 1 298 ? 8.094 -33.062 -4.816 1 98.69 298 ILE A N 1
ATOM 2285 C CA . ILE A 1 298 ? 9.414 -33.688 -4.891 1 98.69 298 ILE A CA 1
ATOM 2286 C C . ILE A 1 298 ? 9.703 -34.094 -6.328 1 98.69 298 ILE A C 1
ATOM 2288 O O . ILE A 1 298 ? 10.805 -33.875 -6.84 1 98.69 298 ILE A O 1
ATOM 2292 N N . HIS A 1 299 ? 8.672 -34.688 -6.961 1 98.31 299 HIS A N 1
ATOM 2293 C CA . HIS A 1 299 ? 8.797 -35.094 -8.352 1 98.31 299 HIS A CA 1
ATOM 2294 C C . HIS A 1 299 ? 9.109 -33.906 -9.25 1 98.31 299 HIS A C 1
ATOM 2296 O O . HIS A 1 299 ? 9.953 -34 -10.148 1 98.31 299 HIS A O 1
ATOM 2302 N N . LEU A 1 300 ? 8.445 -32.844 -9.031 1 98 300 LEU A N 1
ATOM 2303 C CA . LEU A 1 300 ? 8.68 -31.625 -9.789 1 98 300 LEU A CA 1
ATOM 2304 C C . LEU A 1 300 ? 10.102 -31.125 -9.586 1 98 300 LEU A C 1
ATOM 2306 O O . LEU A 1 300 ? 10.766 -30.719 -10.547 1 98 300 LEU A O 1
ATOM 2310 N N . ARG A 1 301 ? 10.586 -31.078 -8.375 1 98.12 301 ARG A N 1
ATOM 2311 C CA . ARG A 1 301 ? 11.953 -30.672 -8.062 1 98.12 301 ARG A CA 1
ATOM 2312 C C . ARG A 1 301 ? 12.969 -31.531 -8.812 1 98.12 301 ARG A C 1
ATOM 2314 O O . ARG A 1 301 ? 13.883 -31.016 -9.445 1 98.12 301 ARG A O 1
ATOM 2321 N N . LYS A 1 302 ? 12.75 -32.812 -8.805 1 97.44 302 LYS A N 1
ATOM 2322 C CA . LYS A 1 302 ? 13.719 -33.75 -9.344 1 97.44 302 LYS A CA 1
ATOM 2323 C C . LYS A 1 302 ? 13.727 -33.719 -10.867 1 97.44 302 LYS A C 1
ATOM 2325 O O . LYS A 1 302 ? 14.773 -33.938 -11.492 1 97.44 302 LYS A O 1
ATOM 2330 N N . ASN A 1 303 ? 12.594 -33.469 -11.438 1 97.44 303 ASN A N 1
ATOM 2331 C CA . ASN A 1 303 ? 12.484 -33.688 -12.867 1 97.44 303 ASN A CA 1
ATOM 2332 C C . ASN A 1 303 ? 12.367 -32.406 -13.648 1 97.44 303 ASN A C 1
ATOM 2334 O O . ASN A 1 303 ? 12.719 -32.344 -14.828 1 97.44 303 ASN A O 1
ATOM 2338 N N . VAL A 1 304 ? 11.859 -31.375 -13.07 1 97.44 304 VAL A N 1
ATOM 2339 C CA . VAL A 1 304 ? 11.719 -30.078 -13.742 1 97.44 304 VAL A CA 1
ATOM 2340 C C . VAL A 1 304 ? 12.773 -29.109 -13.227 1 97.44 304 VAL A C 1
ATOM 2342 O O . VAL A 1 304 ? 13.195 -28.203 -13.945 1 97.44 304 VAL A O 1
ATOM 2345 N N . GLY A 1 305 ? 13.141 -29.266 -11.961 1 96.75 305 GLY A N 1
ATOM 2346 C CA . GLY A 1 305 ? 14.258 -28.5 -11.43 1 96.75 305 GLY A CA 1
ATOM 2347 C C . GLY A 1 305 ? 13.82 -27.266 -10.68 1 96.75 305 GLY A C 1
ATOM 2348 O O . GLY A 1 305 ? 14.625 -26.359 -10.445 1 96.75 305 GLY A O 1
ATOM 2349 N N . ILE A 1 306 ? 12.586 -27.172 -10.297 1 97.44 306 ILE A N 1
ATOM 2350 C CA . ILE A 1 306 ? 12.133 -26 -9.562 1 97.44 306 ILE A CA 1
ATOM 2351 C C . ILE A 1 306 ? 12.766 -25.984 -8.172 1 97.44 306 ILE A C 1
ATOM 2353 O O . ILE A 1 306 ? 12.969 -27.047 -7.566 1 97.44 306 ILE A O 1
ATOM 2357 N N . THR A 1 307 ? 13.031 -24.828 -7.641 1 97.75 307 THR A N 1
ATOM 2358 C CA . THR A 1 307 ? 13.625 -24.703 -6.309 1 97.75 307 THR A CA 1
ATOM 2359 C C . THR A 1 307 ? 12.68 -23.953 -5.367 1 97.75 307 THR A C 1
ATOM 2361 O O . THR A 1 307 ? 12.977 -23.812 -4.18 1 97.75 307 THR A O 1
ATOM 2364 N N . ARG A 1 308 ? 11.586 -23.438 -5.828 1 98.62 308 ARG A N 1
ATOM 2365 C CA . ARG A 1 308 ? 10.492 -22.828 -5.07 1 98.62 308 ARG A CA 1
ATOM 2366 C C . ARG A 1 308 ? 9.141 -23.266 -5.617 1 98.62 308 ARG A C 1
ATOM 2368 O O . ARG A 1 308 ? 8.945 -23.328 -6.832 1 98.62 308 ARG A O 1
ATOM 2375 N N . PHE A 1 309 ? 8.266 -23.688 -4.707 1 98.88 309 PHE A N 1
ATOM 2376 C CA . PHE A 1 309 ? 6.934 -24.109 -5.117 1 98.88 309 PHE A CA 1
ATOM 2377 C C . PHE A 1 309 ? 5.867 -23.266 -4.418 1 98.88 309 PHE A C 1
ATOM 2379 O O . PHE A 1 309 ? 5.879 -23.141 -3.191 1 98.88 309 PHE A O 1
ATOM 2386 N N . LEU A 1 310 ? 4.98 -22.719 -5.219 1 98.88 310 LEU A N 1
ATOM 2387 C CA . LEU A 1 310 ? 3.826 -22 -4.699 1 98.88 310 LEU A CA 1
ATOM 2388 C C . LEU A 1 310 ? 2.539 -22.766 -4.949 1 98.88 310 LEU A C 1
ATOM 2390 O O . LEU A 1 310 ? 2.141 -22.969 -6.098 1 98.88 310 LEU A O 1
ATOM 2394 N N . LEU A 1 311 ? 1.936 -23.219 -3.883 1 98.88 311 LEU A N 1
ATOM 2395 C CA . LEU A 1 311 ? 0.575 -23.75 -3.98 1 98.88 311 LEU A CA 1
ATOM 2396 C C . LEU A 1 311 ? -0.43 -22.609 -4.133 1 98.88 311 LEU A C 1
ATOM 2398 O O . LEU A 1 311 ? -0.572 -21.781 -3.232 1 98.88 311 LEU A O 1
ATOM 2402 N N . HIS A 1 312 ? -1.048 -22.594 -5.262 1 98.5 312 HIS A N 1
ATOM 2403 C CA . HIS A 1 312 ? -2.074 -21.578 -5.484 1 98.5 312 HIS A CA 1
ATOM 2404 C C . HIS A 1 312 ? -3.426 -22.031 -4.949 1 98.5 312 HIS A C 1
ATOM 2406 O O . HIS A 1 312 ? -4.012 -22.984 -5.465 1 98.5 312 HIS A O 1
ATOM 2412 N N . VAL A 1 313 ? -3.916 -21.375 -3.98 1 98 313 VAL A N 1
ATOM 2413 C CA . VAL A 1 313 ? -5.152 -21.766 -3.307 1 98 313 VAL A CA 1
ATOM 2414 C C . VAL A 1 313 ? -5.824 -20.531 -2.715 1 98 313 VAL A C 1
ATOM 2416 O O . VAL A 1 313 ? -5.156 -19.672 -2.129 1 98 313 VAL A O 1
ATOM 2419 N N . PRO A 1 314 ? -7.062 -20.344 -2.867 1 96.12 314 PRO A N 1
ATOM 2420 C CA . PRO A 1 314 ? -7.969 -21.219 -3.605 1 96.12 314 PRO A CA 1
ATOM 2421 C C . PRO A 1 314 ? -8.047 -20.875 -5.09 1 96.12 314 PRO A C 1
ATOM 2423 O O . PRO A 1 314 ? -7.379 -19.953 -5.551 1 96.12 314 PRO A O 1
ATOM 2426 N N . VAL A 1 315 ? -8.695 -21.688 -5.855 1 95.56 315 VAL A N 1
ATOM 2427 C CA . VAL A 1 315 ? -9.211 -21.359 -7.18 1 95.56 315 VAL A CA 1
ATOM 2428 C C . VAL A 1 315 ? -10.734 -21.188 -7.113 1 95.56 315 VAL A C 1
ATOM 2430 O O . VAL A 1 315 ? -11.461 -22.156 -6.867 1 95.56 315 VAL A O 1
ATOM 2433 N N . GLY A 1 316 ? -11.102 -19.953 -7.348 1 94.5 316 GLY A N 1
ATOM 2434 C CA . GLY A 1 316 ? -12.469 -19.641 -6.977 1 94.5 316 GLY A CA 1
ATOM 2435 C C . GLY A 1 316 ? -12.672 -19.516 -5.48 1 94.5 316 GLY A C 1
ATOM 2436 O O . GLY A 1 316 ? -11.75 -19.781 -4.703 1 94.5 316 GLY A O 1
ATOM 2437 N N . SER A 1 317 ? -13.906 -19.125 -5.121 1 95.38 317 SER A N 1
ATOM 2438 C CA . SER A 1 317 ? -14.18 -18.906 -3.701 1 95.38 317 SER A CA 1
ATOM 2439 C C . SER A 1 317 ? -14.414 -20.234 -2.984 1 95.38 317 SER A C 1
ATOM 2441 O O . SER A 1 317 ? -15.117 -21.109 -3.492 1 95.38 317 SER A O 1
ATOM 2443 N N . MET A 1 318 ? -13.766 -20.438 -1.915 1 96.88 318 MET A N 1
ATOM 2444 C CA . MET A 1 318 ? -13.945 -21.562 -0.989 1 96.88 318 MET A CA 1
ATOM 2445 C C . MET A 1 318 ? -14.172 -21.047 0.432 1 96.88 318 MET A C 1
ATOM 2447 O O . MET A 1 318 ? -13.805 -19.922 0.761 1 96.88 318 MET A O 1
ATOM 2451 N N . PRO A 1 319 ? -14.844 -21.875 1.288 1 96.69 319 PRO A N 1
ATOM 2452 C CA . PRO A 1 319 ? -14.914 -21.469 2.693 1 96.69 319 PRO A CA 1
ATOM 2453 C C . PRO A 1 319 ? -13.539 -21.172 3.287 1 96.69 319 PRO A C 1
ATOM 2455 O O . PRO A 1 319 ? -12.602 -21.938 3.111 1 96.69 319 PRO A O 1
ATOM 2458 N N . HIS A 1 320 ? -13.461 -20.047 3.93 1 97.75 320 HIS A N 1
ATOM 2459 C CA . HIS A 1 320 ? -12.188 -19.578 4.469 1 97.75 320 HIS A CA 1
ATOM 2460 C C . HIS A 1 320 ? -11.555 -20.625 5.375 1 97.75 320 HIS A C 1
ATOM 2462 O O . HIS A 1 320 ? -10.336 -20.812 5.355 1 97.75 320 HIS A O 1
ATOM 2468 N N . GLU A 1 321 ? -12.352 -21.25 6.176 1 98.25 321 GLU A N 1
ATOM 2469 C CA . GLU A 1 321 ? -11.844 -22.25 7.113 1 98.25 321 GLU A CA 1
ATOM 2470 C C . GLU A 1 321 ? -11.148 -23.391 6.379 1 98.25 321 GLU A C 1
ATOM 2472 O O . GLU A 1 321 ? -10.164 -23.953 6.875 1 98.25 321 GLU A O 1
ATOM 2477 N N . ASP A 1 322 ? -11.641 -23.812 5.242 1 98.19 322 ASP A N 1
ATOM 2478 C CA . ASP A 1 322 ? -11.008 -24.844 4.441 1 98.19 322 ASP A CA 1
ATOM 2479 C C . ASP A 1 322 ? -9.648 -24.406 3.93 1 98.19 322 ASP A C 1
ATOM 2481 O O . ASP A 1 322 ? -8.68 -25.172 3.949 1 98.19 322 ASP A O 1
ATOM 2485 N N . VAL A 1 323 ? -9.562 -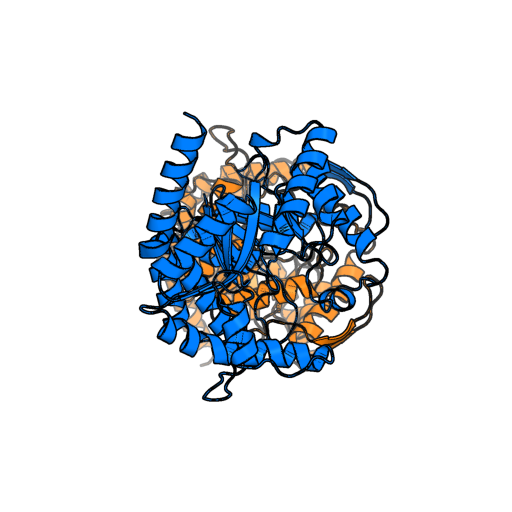23.172 3.475 1 98.75 323 VAL A N 1
ATOM 2486 C CA . VAL A 1 323 ? -8.312 -22.609 2.959 1 98.75 323 VAL A CA 1
ATOM 2487 C C . VAL A 1 323 ? -7.281 -22.531 4.082 1 98.75 323 VAL A C 1
ATOM 2489 O O . VAL A 1 323 ? -6.121 -22.906 3.895 1 98.75 323 VAL A O 1
ATOM 2492 N N . MET A 1 324 ? -7.73 -22.078 5.238 1 98.94 324 MET A N 1
ATOM 2493 C CA . MET A 1 324 ? -6.84 -22 6.395 1 98.94 324 MET A CA 1
ATOM 2494 C C . MET A 1 324 ? -6.301 -23.375 6.77 1 98.94 324 MET A C 1
ATOM 2496 O O . MET A 1 324 ? -5.113 -23.516 7.062 1 98.94 324 MET A O 1
ATOM 2500 N N . LYS A 1 325 ? -7.18 -24.359 6.766 1 98.88 325 LYS A N 1
ATOM 2501 C CA . LYS A 1 325 ? -6.754 -25.719 7.086 1 98.88 325 LYS A CA 1
ATOM 2502 C C . LYS A 1 325 ? -5.762 -26.234 6.055 1 98.88 325 LYS A C 1
ATOM 2504 O O . LYS A 1 325 ? -4.797 -26.922 6.402 1 98.88 325 LYS A O 1
ATOM 2509 N N . ALA A 1 326 ? -6.004 -25.953 4.809 1 98.94 326 ALA A N 1
ATOM 2510 C CA . ALA A 1 326 ? -5.078 -26.359 3.754 1 98.94 326 ALA A CA 1
ATOM 2511 C C . ALA A 1 326 ? -3.699 -25.734 3.969 1 98.94 326 ALA A C 1
ATOM 2513 O O . ALA A 1 326 ? -2.68 -26.406 3.814 1 98.94 326 ALA A O 1
ATOM 2514 N N . ILE A 1 327 ? -3.643 -24.453 4.312 1 98.94 327 ILE A N 1
ATOM 2515 C CA . ILE A 1 327 ? -2.387 -23.766 4.566 1 98.94 327 ILE A CA 1
ATOM 2516 C C . ILE A 1 327 ? -1.674 -24.391 5.758 1 98.94 327 ILE A C 1
ATOM 2518 O O . ILE A 1 327 ? -0.464 -24.625 5.715 1 98.94 327 ILE A O 1
ATOM 2522 N N . GLU A 1 328 ? -2.43 -24.703 6.77 1 98.94 328 GLU A N 1
ATOM 2523 C CA . GLU A 1 328 ? -1.866 -25.344 7.949 1 98.94 328 GLU A CA 1
ATOM 2524 C C . GLU A 1 328 ? -1.236 -26.688 7.59 1 98.94 328 GLU A C 1
ATOM 2526 O O . GLU A 1 328 ? -0.106 -26.984 7.988 1 98.94 328 GLU A O 1
ATOM 2531 N N . LEU A 1 329 ? -1.947 -27.5 6.836 1 98.94 329 LEU A N 1
ATOM 2532 C CA . LEU A 1 329 ? -1.458 -28.812 6.438 1 98.94 329 LEU A CA 1
ATOM 2533 C C . LEU A 1 329 ? -0.239 -28.688 5.531 1 98.94 329 LEU A C 1
ATOM 2535 O O . LEU A 1 329 ? 0.708 -29.469 5.641 1 98.94 329 LEU A O 1
ATOM 2539 N N . PHE A 1 330 ? -0.239 -27.734 4.652 1 98.94 330 PHE A N 1
ATOM 2540 C CA . PHE A 1 330 ? 0.893 -27.516 3.764 1 98.94 330 PHE A CA 1
ATOM 2541 C C . PHE A 1 330 ? 2.154 -27.188 4.559 1 98.94 330 PHE A C 1
ATOM 2543 O O . PHE A 1 330 ? 3.217 -27.766 4.301 1 98.94 330 PHE A O 1
ATOM 2550 N N . GLY A 1 331 ? 2.002 -26.297 5.527 1 98.94 331 GLY A N 1
ATOM 2551 C CA . GLY A 1 331 ? 3.148 -25.844 6.301 1 98.94 331 GLY A CA 1
ATOM 2552 C C . GLY A 1 331 ? 3.623 -26.875 7.312 1 98.94 331 GLY A C 1
ATOM 2553 O O . GLY A 1 331 ? 4.828 -27.094 7.469 1 98.94 331 GLY A O 1
ATOM 2554 N N . THR A 1 332 ? 2.719 -27.625 7.961 1 98.88 332 THR A N 1
ATOM 2555 C CA . THR A 1 332 ? 3.086 -28.438 9.117 1 98.88 332 THR A CA 1
ATOM 2556 C C . THR A 1 332 ? 3.336 -29.891 8.703 1 98.88 332 THR A C 1
ATOM 2558 O O . THR A 1 332 ? 4.016 -30.625 9.406 1 98.88 332 THR A O 1
ATOM 2561 N N . LYS A 1 333 ? 2.75 -30.297 7.566 1 98.88 333 LYS A N 1
ATOM 2562 C CA . LYS A 1 333 ? 2.871 -31.703 7.184 1 98.88 333 LYS A CA 1
ATOM 2563 C C . LYS A 1 333 ? 3.582 -31.844 5.844 1 98.88 333 LYS A C 1
ATOM 2565 O O . LYS A 1 333 ? 4.617 -32.5 5.75 1 98.88 333 LYS A O 1
ATOM 2570 N N . THR A 1 334 ? 3.102 -31.203 4.828 1 98.94 334 THR A N 1
ATOM 2571 C CA . THR A 1 334 ? 3.631 -31.359 3.479 1 98.94 334 THR A CA 1
ATOM 2572 C C . THR A 1 334 ? 5.051 -30.812 3.385 1 98.94 334 THR A C 1
ATOM 2574 O O . THR A 1 334 ? 5.953 -31.484 2.877 1 98.94 334 THR A O 1
ATOM 2577 N N . ALA A 1 335 ? 5.258 -29.578 3.855 1 98.88 335 ALA A N 1
ATOM 2578 C CA . ALA A 1 335 ? 6.523 -28.875 3.701 1 98.88 335 ALA A CA 1
ATOM 2579 C C . ALA A 1 335 ? 7.668 -29.656 4.352 1 98.88 335 ALA A C 1
ATOM 2581 O O . ALA A 1 335 ? 8.727 -29.844 3.74 1 98.88 335 ALA A O 1
ATOM 2582 N N . PRO A 1 336 ? 7.492 -30.188 5.598 1 98.75 336 PRO A N 1
ATOM 2583 C CA . PRO A 1 336 ? 8.578 -30.953 6.199 1 98.75 336 PRO A CA 1
ATOM 2584 C C . PRO A 1 336 ? 8.93 -32.188 5.383 1 98.75 336 PRO A C 1
ATOM 2586 O O . PRO A 1 336 ? 10.109 -32.562 5.262 1 98.75 336 PRO A O 1
ATOM 2589 N N . LEU A 1 337 ? 7.895 -32.875 4.812 1 98.75 337 LEU A N 1
ATOM 2590 C CA . LEU A 1 337 ? 8.148 -34.031 3.982 1 98.75 337 LEU A CA 1
ATOM 2591 C C . LEU A 1 337 ? 8.984 -33.688 2.764 1 98.75 337 LEU A C 1
ATOM 2593 O O . LEU A 1 337 ? 9.938 -34.375 2.43 1 98.75 337 LEU A O 1
ATOM 2597 N N . VAL A 1 338 ? 8.633 -32.594 2.121 1 98.88 338 VAL A N 1
ATOM 2598 C CA . VAL A 1 338 ? 9.328 -32.156 0.919 1 98.88 338 VAL A CA 1
ATOM 2599 C C . VAL A 1 338 ? 10.766 -31.781 1.264 1 98.88 338 VAL A C 1
ATOM 2601 O O . VAL A 1 338 ? 11.703 -32.219 0.595 1 98.88 338 VAL A O 1
ATOM 2604 N N . ARG A 1 339 ? 10.953 -30.984 2.275 1 98.56 339 ARG A N 1
ATOM 2605 C CA . ARG A 1 339 ? 12.281 -30.484 2.648 1 98.56 339 ARG A CA 1
ATOM 2606 C C . ARG A 1 339 ? 13.203 -31.625 3.033 1 98.56 339 ARG A C 1
ATOM 2608 O O . ARG A 1 339 ? 14.383 -31.641 2.668 1 98.56 339 ARG A O 1
ATOM 2615 N N . GLU A 1 340 ? 12.688 -32.531 3.773 1 98.19 340 GLU A N 1
ATOM 2616 C CA . GLU A 1 340 ? 13.484 -33.688 4.184 1 98.19 340 GLU A CA 1
ATOM 2617 C C . GLU A 1 340 ? 13.953 -34.5 2.977 1 98.19 340 GLU A C 1
ATOM 2619 O O . GLU A 1 340 ? 15.133 -34.812 2.852 1 98.19 340 GLU A O 1
ATOM 2624 N N . GLU A 1 341 ? 13.016 -34.844 2.139 1 98.19 341 GLU A N 1
ATOM 2625 C CA . GLU A 1 341 ? 13.352 -35.688 0.994 1 98.19 341 GLU A CA 1
ATOM 2626 C C . GLU A 1 341 ? 14.273 -34.969 0.022 1 98.19 341 GLU A C 1
ATOM 2628 O O . GLU A 1 341 ? 15.195 -35.562 -0.533 1 98.19 341 GLU A O 1
ATOM 2633 N N . VAL A 1 342 ? 13.961 -33.688 -0.25 1 97.94 342 VAL A N 1
ATOM 2634 C CA . VAL A 1 342 ? 14.766 -32.906 -1.184 1 97.94 342 VAL A CA 1
ATOM 2635 C C . VAL A 1 342 ? 16.188 -32.781 -0.647 1 97.94 342 VAL A C 1
ATOM 2637 O O . VAL A 1 342 ? 17.156 -32.906 -1.4 1 97.94 342 VAL A O 1
ATOM 2640 N N . SER A 1 343 ? 16.328 -32.531 0.643 1 96.81 343 SER A N 1
ATOM 2641 C CA . SER A 1 343 ? 17.656 -32.438 1.256 1 96.81 343 SER A CA 1
ATOM 2642 C C . SER A 1 343 ? 18.422 -33.75 1.119 1 96.81 343 SER A C 1
ATOM 2644 O O . SER A 1 343 ? 19.609 -33.75 0.795 1 96.81 343 SER A O 1
ATOM 2646 N N . ARG A 1 344 ? 17.766 -34.812 1.422 1 96.81 344 ARG A N 1
ATOM 2647 C CA . ARG A 1 344 ? 18.375 -36.125 1.304 1 96.81 344 ARG A CA 1
ATOM 2648 C C . ARG A 1 344 ? 18.828 -36.406 -0.131 1 96.81 344 ARG A C 1
ATOM 2650 O O . ARG A 1 344 ? 19.938 -36.844 -0.366 1 96.81 344 ARG A O 1
ATOM 2657 N N . TRP A 1 345 ? 17.938 -36.156 -0.977 1 96.94 345 TRP A N 1
ATOM 2658 C CA . TRP A 1 345 ? 18.219 -36.406 -2.389 1 96.94 345 TRP A CA 1
ATOM 2659 C C . TRP A 1 345 ? 19.375 -35.531 -2.877 1 96.94 345 TRP A C 1
ATOM 2661 O O . TRP A 1 345 ? 20.281 -36.031 -3.562 1 96.94 345 TRP A O 1
ATOM 2671 N N . GLU A 1 346 ? 19.391 -34.25 -2.586 1 94.44 346 GLU A N 1
ATOM 2672 C CA . GLU A 1 346 ? 20.453 -33.375 -3.006 1 94.44 346 GLU A CA 1
ATOM 2673 C C . GLU A 1 346 ? 21.797 -33.781 -2.404 1 94.44 346 GLU A C 1
ATOM 2675 O O . GLU A 1 346 ? 22.844 -33.625 -3.043 1 94.44 346 GLU A O 1
ATOM 2680 N N . ALA A 1 347 ? 21.859 -34.281 -1.176 1 94.75 347 ALA A N 1
ATOM 2681 C CA . ALA A 1 347 ? 23.078 -34.781 -0.538 1 94.75 347 ALA A CA 1
ATOM 2682 C C . ALA A 1 347 ? 23.609 -36.031 -1.261 1 94.75 347 ALA A C 1
ATOM 2684 O O . ALA A 1 347 ? 24.828 -36.188 -1.385 1 94.75 347 ALA A O 1
ATOM 2685 N N . SER A 1 348 ? 22.734 -36.75 -1.699 1 93.88 348 SER A N 1
ATOM 2686 C CA . SER A 1 348 ? 23.125 -37.969 -2.387 1 93.88 348 SER A CA 1
ATOM 2687 C C . SER A 1 348 ? 23.672 -37.656 -3.781 1 93.88 348 SER A C 1
ATOM 2689 O O . SER A 1 348 ? 24.516 -38.406 -4.293 1 93.88 348 SER A O 1
ATOM 2691 N N . GLU A 1 349 ? 23.062 -36.688 -4.34 1 87.69 349 GLU A N 1
ATOM 2692 C CA . GLU A 1 349 ? 23.516 -36.281 -5.668 1 87.69 349 GLU A CA 1
ATOM 2693 C C . GLU A 1 349 ? 24.891 -35.625 -5.609 1 87.69 349 GLU A C 1
ATOM 2695 O O . GLU A 1 349 ? 25.625 -35.594 -6.605 1 87.69 349 GLU A O 1
ATOM 2700 N N . ARG A 1 350 ? 25.297 -34.969 -4.508 1 83.88 350 ARG A N 1
ATOM 2701 C CA . ARG A 1 350 ? 26.594 -34.344 -4.312 1 83.88 350 ARG A CA 1
ATOM 2702 C C . ARG A 1 350 ? 27.672 -35.375 -3.957 1 83.88 350 ARG A C 1
ATOM 2704 O O . ARG A 1 350 ? 28.859 -35.125 -4.168 1 83.88 350 ARG A O 1
ATOM 2711 N N . SER A 1 351 ? 27.328 -36.656 -3.455 1 78.12 351 SER A N 1
ATOM 2712 C CA . SER A 1 351 ? 28.266 -37.688 -3.109 1 78.12 351 SER A CA 1
ATOM 2713 C C . SER A 1 351 ? 28.562 -38.594 -4.309 1 78.12 351 SER A C 1
ATOM 2715 O O . SER A 1 351 ? 29.672 -39.094 -4.457 1 78.12 351 SER A O 1
ATOM 2717 N N . MET B 1 1 ? -15.281 16.922 18.359 1 95.25 1 MET B N 1
ATOM 2718 C CA . MET B 1 1 ? -14.125 17.281 17.547 1 95.25 1 MET B CA 1
ATOM 2719 C C . MET B 1 1 ? -13.172 16.094 17.422 1 95.25 1 MET B C 1
ATOM 2721 O O . MET B 1 1 ? -12.93 15.375 18.391 1 95.25 1 MET B O 1
ATOM 2725 N N . GLU B 1 2 ? -12.609 15.828 16.219 1 98.5 2 GLU B N 1
ATOM 2726 C CA . GLU B 1 2 ? -11.656 14.75 15.977 1 98.5 2 GLU B CA 1
ATOM 2727 C C . GLU B 1 2 ? -10.219 15.227 16.172 1 98.5 2 GLU B C 1
ATOM 2729 O O . GLU B 1 2 ? -9.883 16.359 15.828 1 98.5 2 GLU B O 1
ATOM 2734 N N . LEU B 1 3 ? -9.414 14.422 16.766 1 98.94 3 LEU B N 1
ATOM 2735 C CA . LEU B 1 3 ? -8.016 14.719 17.047 1 98.94 3 LEU B CA 1
ATOM 2736 C C . LEU B 1 3 ? -7.113 13.594 16.547 1 98.94 3 LEU B C 1
ATOM 2738 O O . LEU B 1 3 ? -7.418 12.414 16.719 1 98.94 3 LEU B O 1
ATOM 2742 N N . GLY B 1 4 ? -6.066 13.953 15.836 1 98.88 4 GLY B N 1
ATOM 2743 C CA . GLY B 1 4 ? -5.207 12.938 15.258 1 98.88 4 GLY B CA 1
ATOM 2744 C C . GLY B 1 4 ? -3.785 13.414 15.031 1 98.88 4 GLY B C 1
ATOM 2745 O O . GLY B 1 4 ? -3.385 14.461 15.555 1 98.88 4 GLY B O 1
ATOM 2746 N N . ILE B 1 5 ? -2.998 12.617 14.383 1 98.88 5 ILE B N 1
ATOM 2747 C CA . ILE B 1 5 ? -1.581 12.828 14.109 1 98.88 5 ILE B CA 1
ATOM 2748 C C . ILE B 1 5 ? -1.344 12.828 12.602 1 98.88 5 ILE B C 1
ATOM 2750 O O . ILE B 1 5 ? -1.982 12.07 11.867 1 98.88 5 ILE B O 1
ATOM 2754 N N . SER B 1 6 ? -0.491 13.656 12.141 1 98.69 6 SER B N 1
ATOM 2755 C CA . SER B 1 6 ? 0.081 13.492 10.812 1 98.69 6 SER B CA 1
ATOM 2756 C C . SER B 1 6 ? 1.605 13.461 10.867 1 98.69 6 SER B C 1
ATOM 2758 O O . SER B 1 6 ? 2.207 13.945 11.828 1 98.69 6 SER B O 1
ATOM 2760 N N . THR B 1 7 ? 2.232 12.898 9.883 1 98.56 7 THR B N 1
ATOM 2761 C CA . THR B 1 7 ? 3.686 12.828 9.773 1 98.56 7 THR B C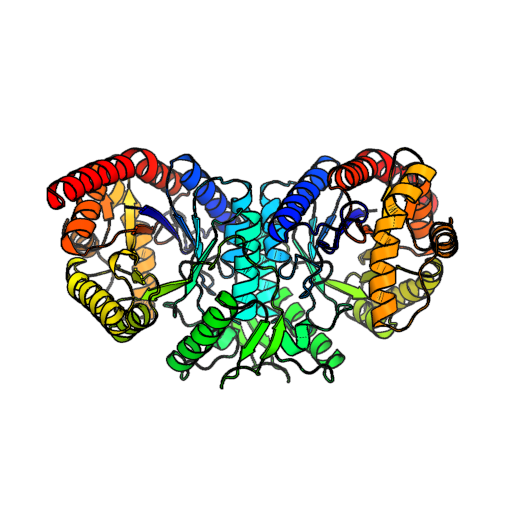A 1
ATOM 2762 C C . THR B 1 7 ? 4.121 12.789 8.312 1 98.56 7 THR B C 1
ATOM 2764 O O . THR B 1 7 ? 3.352 12.383 7.441 1 98.56 7 THR B O 1
ATOM 2767 N N . PHE B 1 8 ? 5.32 13.242 8.078 1 97.06 8 PHE B N 1
ATOM 2768 C CA . PHE B 1 8 ? 5.902 13.133 6.746 1 97.06 8 PHE B CA 1
ATOM 2769 C C . PHE B 1 8 ? 6.922 12.008 6.688 1 97.06 8 PHE B C 1
ATOM 2771 O O . PHE B 1 8 ? 7.496 11.734 5.633 1 97.06 8 PHE B O 1
ATOM 2778 N N . VAL B 1 9 ? 7.168 11.406 7.844 1 98.38 9 VAL B N 1
ATOM 2779 C CA . VAL B 1 9 ? 8.078 10.266 7.922 1 98.38 9 VAL B CA 1
ATOM 2780 C C . VAL B 1 9 ? 9.492 10.719 7.574 1 98.38 9 VAL B C 1
ATOM 2782 O O . VAL B 1 9 ? 10.133 10.148 6.684 1 98.38 9 VAL B O 1
ATOM 2785 N N . GLU B 1 10 ? 9.977 11.633 8.398 1 96.94 10 GLU B N 1
ATOM 2786 C CA . GLU B 1 10 ? 11.242 12.32 8.156 1 96.94 10 GLU B CA 1
ATOM 2787 C C . GLU B 1 10 ? 12.43 11.406 8.43 1 96.94 10 GLU B C 1
ATOM 2789 O O . GLU B 1 10 ? 12.43 10.641 9.391 1 96.94 10 GLU B O 1
ATOM 2794 N N . THR B 1 11 ? 13.391 11.469 7.59 1 97.44 11 THR B N 1
ATOM 2795 C CA . THR B 1 11 ? 14.695 10.852 7.785 1 97.44 11 THR B CA 1
ATOM 2796 C C . THR B 1 11 ? 15.812 11.875 7.625 1 97.44 11 THR B C 1
ATOM 2798 O O . THR B 1 11 ? 16.656 11.75 6.73 1 97.44 11 THR B O 1
ATOM 2801 N N . THR B 1 12 ? 15.844 12.859 8.484 1 96.25 12 THR B N 1
ATOM 2802 C CA . THR B 1 12 ? 16.859 13.906 8.516 1 96.25 12 THR B CA 1
ATOM 2803 C C . THR B 1 12 ? 17.953 13.562 9.516 1 96.25 12 THR B C 1
ATOM 2805 O O . THR B 1 12 ? 17.781 12.68 10.359 1 96.25 12 THR B O 1
ATOM 2808 N N . PRO B 1 13 ? 19.094 14.133 9.422 1 94.56 13 PRO B N 1
ATOM 2809 C CA . PRO B 1 13 ? 20.172 13.836 10.375 1 94.56 13 PRO B CA 1
ATOM 2810 C C . PRO B 1 13 ? 19.766 14.125 11.82 1 94.56 13 PRO B C 1
ATOM 2812 O O . PRO B 1 13 ? 19.094 15.117 12.094 1 94.56 13 PRO B O 1
ATOM 2815 N N . ASP B 1 14 ? 20.172 13.211 12.625 1 91.81 14 ASP B N 1
ATOM 2816 C CA . ASP B 1 14 ? 20.031 13.445 14.062 1 91.81 14 ASP B CA 1
ATOM 2817 C C . ASP B 1 14 ? 20.828 14.664 14.5 1 91.81 14 ASP B C 1
ATOM 2819 O O . ASP B 1 14 ? 22 14.82 14.117 1 91.81 14 ASP B O 1
ATOM 2823 N N . ILE B 1 15 ? 20.281 15.461 15.305 1 89.12 15 ILE B N 1
ATOM 2824 C CA . ILE B 1 15 ? 20.891 16.734 15.664 1 89.12 15 ILE B CA 1
ATOM 2825 C C . ILE B 1 15 ? 22.125 16.469 16.531 1 89.12 15 ILE B C 1
ATOM 2827 O O . ILE B 1 15 ? 23.078 17.25 16.484 1 89.12 15 ILE B O 1
ATOM 2831 N N . LYS B 1 16 ? 22.141 15.422 17.328 1 89.19 16 LYS B N 1
ATOM 2832 C CA . LYS B 1 16 ? 23.25 15.148 18.25 1 89.19 16 LYS B CA 1
ATOM 2833 C C . LYS B 1 16 ? 24.344 14.328 17.562 1 89.19 16 LYS B C 1
ATOM 2835 O O . LYS B 1 16 ? 25.531 14.656 17.688 1 89.19 16 LYS B O 1
ATOM 2840 N N . THR B 1 17 ? 23.938 13.375 16.797 1 92.06 17 THR B N 1
ATOM 2841 C CA . THR B 1 17 ? 24.906 12.414 16.312 1 92.06 17 THR B CA 1
ATOM 2842 C C . THR B 1 17 ? 25.203 12.664 14.828 1 92.06 17 THR B C 1
ATOM 2844 O O . THR B 1 17 ? 26.219 12.172 14.305 1 92.06 17 THR B O 1
ATOM 2847 N N . GLY B 1 18 ? 24.312 13.32 14.164 1 93 18 GLY B N 1
ATOM 2848 C CA . GLY B 1 18 ? 24.453 13.516 12.727 1 93 18 GLY B CA 1
ATOM 2849 C C . GLY B 1 18 ? 24.031 12.305 11.914 1 93 18 GLY B C 1
ATOM 2850 O O . GLY B 1 18 ? 23.984 12.367 10.688 1 93 18 GLY B O 1
ATOM 2851 N N . LYS B 1 19 ? 23.766 11.258 12.578 1 94.94 19 LYS B N 1
ATOM 2852 C CA . LYS B 1 19 ? 23.375 10.023 11.891 1 94.94 19 LYS B CA 1
ATOM 2853 C C . LYS B 1 19 ? 21.969 10.125 11.336 1 94.94 19 LYS B C 1
ATOM 2855 O O . LYS B 1 19 ? 21.078 10.719 11.961 1 94.94 19 LYS B O 1
ATOM 2860 N N . VAL B 1 20 ? 21.797 9.594 10.18 1 96.75 20 VAL B N 1
ATOM 2861 C CA . VAL B 1 20 ? 20.469 9.562 9.555 1 96.75 20 VAL B CA 1
ATOM 2862 C C . VAL B 1 20 ? 19.859 8.172 9.719 1 96.75 20 VAL B C 1
ATOM 2864 O O . VAL B 1 20 ? 20.484 7.168 9.375 1 96.75 20 VAL B O 1
ATOM 2867 N N . ILE B 1 21 ? 18.75 8.156 10.289 1 97.19 21 ILE B N 1
ATOM 2868 C CA . ILE B 1 21 ? 18.016 6.898 10.414 1 97.19 21 ILE B CA 1
ATOM 2869 C C . ILE B 1 21 ? 17.672 6.359 9.031 1 97.19 21 ILE B C 1
ATOM 2871 O O . ILE B 1 21 ? 17.438 7.133 8.094 1 97.19 21 ILE B O 1
ATOM 2875 N N . SER B 1 22 ? 17.672 5.039 8.812 1 98.31 22 SER B N 1
ATOM 2876 C CA . SER B 1 22 ? 17.312 4.465 7.516 1 98.31 22 SER B CA 1
ATOM 2877 C C . SER B 1 22 ? 15.836 4.664 7.211 1 98.31 22 SER B C 1
ATOM 2879 O O . SER B 1 22 ? 15.023 4.785 8.125 1 98.31 22 SER B O 1
ATOM 2881 N N . HIS B 1 23 ? 15.492 4.727 5.926 1 98.69 23 HIS B N 1
ATOM 2882 C CA . HIS B 1 23 ? 14.086 4.777 5.539 1 98.69 23 HIS B CA 1
ATOM 2883 C C . HIS B 1 23 ? 13.297 3.633 6.164 1 98.69 23 HIS B C 1
ATOM 2885 O O . HIS B 1 23 ? 12.203 3.842 6.688 1 98.69 23 HIS B O 1
ATOM 2891 N N . ALA B 1 24 ? 13.891 2.463 6.164 1 98.81 24 ALA B N 1
ATOM 2892 C CA . ALA B 1 24 ? 13.234 1.257 6.66 1 98.81 24 ALA B CA 1
ATOM 2893 C C . ALA B 1 24 ? 12.906 1.383 8.141 1 98.81 24 ALA B C 1
ATOM 2895 O O . ALA B 1 24 ? 11.781 1.098 8.562 1 98.81 24 ALA B O 1
ATOM 2896 N N . GLU B 1 25 ? 13.883 1.772 8.93 1 98.62 25 GLU B N 1
ATOM 2897 C CA . GLU B 1 25 ? 13.672 1.939 10.367 1 98.62 25 GLU B CA 1
ATOM 2898 C C . GLU B 1 25 ? 12.586 2.975 10.648 1 98.62 25 GLU B C 1
ATOM 2900 O O . GLU B 1 25 ? 11.734 2.766 11.516 1 98.62 25 GLU B O 1
ATOM 2905 N N . ARG B 1 26 ? 12.617 4.078 9.938 1 98.81 26 ARG B N 1
ATOM 2906 C CA . ARG B 1 26 ? 11.625 5.137 10.133 1 98.81 26 ARG B CA 1
ATOM 2907 C C . ARG B 1 26 ? 10.227 4.648 9.781 1 98.81 26 ARG B C 1
ATOM 2909 O O . ARG B 1 26 ? 9.266 4.953 10.492 1 98.81 26 ARG B O 1
ATOM 2916 N N . LEU B 1 27 ? 10.109 3.904 8.711 1 98.94 27 LEU B N 1
ATOM 2917 C CA . LEU B 1 27 ? 8.82 3.34 8.328 1 98.94 27 LEU B CA 1
ATOM 2918 C C . LEU B 1 27 ? 8.258 2.459 9.438 1 98.94 27 LEU B C 1
ATOM 2920 O O . LEU B 1 27 ? 7.074 2.551 9.766 1 98.94 27 LEU B O 1
ATOM 2924 N N . ARG B 1 28 ? 9.07 1.623 10.008 1 98.88 28 ARG B N 1
ATOM 2925 C CA . ARG B 1 28 ? 8.617 0.75 11.086 1 98.88 28 ARG B CA 1
ATOM 2926 C C . ARG B 1 28 ? 8.234 1.557 12.32 1 98.88 28 ARG B C 1
ATOM 2928 O O . ARG B 1 28 ? 7.301 1.196 13.039 1 98.88 28 ARG B O 1
ATOM 2935 N N . GLU B 1 29 ? 8.953 2.658 12.586 1 98.88 29 GLU B N 1
ATOM 2936 C CA . GLU B 1 29 ? 8.586 3.545 13.68 1 98.88 29 GLU B CA 1
ATOM 2937 C C . GLU B 1 29 ? 7.191 4.129 13.477 1 98.88 29 GLU B C 1
ATOM 2939 O O . GLU B 1 29 ? 6.406 4.23 14.422 1 98.88 29 GLU B O 1
ATOM 2944 N N . VAL B 1 30 ? 6.898 4.488 12.273 1 98.94 30 VAL B N 1
ATOM 2945 C CA . VAL B 1 30 ? 5.605 5.098 11.984 1 98.94 30 VAL B CA 1
ATOM 2946 C C . VAL B 1 30 ? 4.488 4.086 12.227 1 98.94 30 VAL B C 1
ATOM 2948 O O . VAL B 1 30 ? 3.42 4.434 12.727 1 98.94 30 VAL B O 1
ATOM 2951 N N . VAL B 1 31 ? 4.723 2.836 11.828 1 98.94 31 VAL B N 1
ATOM 2952 C CA . VAL B 1 31 ? 3.723 1.805 12.086 1 98.94 31 VAL B CA 1
ATOM 2953 C C . VAL B 1 31 ? 3.428 1.729 13.586 1 98.94 31 VAL B C 1
ATOM 2955 O O . VAL B 1 31 ? 2.266 1.68 13.992 1 98.94 31 VAL B O 1
ATOM 2958 N N . GLU B 1 32 ? 4.473 1.766 14.438 1 98.94 32 GLU B N 1
ATOM 2959 C CA . GLU B 1 32 ? 4.297 1.769 15.883 1 98.94 32 GLU B CA 1
ATOM 2960 C C . GLU B 1 32 ? 3.525 3.002 16.344 1 98.94 32 GLU B C 1
ATOM 2962 O O . GLU B 1 32 ? 2.707 2.92 17.266 1 98.94 32 GLU B O 1
ATOM 2967 N N . GLU B 1 33 ? 3.807 4.113 15.703 1 98.94 33 GLU B N 1
ATOM 2968 C CA . GLU B 1 33 ? 3.121 5.355 16.047 1 98.94 33 GLU B CA 1
ATOM 2969 C C . GLU B 1 33 ? 1.627 5.262 15.75 1 98.94 33 GLU B C 1
ATOM 2971 O O . GLU B 1 33 ? 0.803 5.719 16.547 1 98.94 33 GLU B O 1
ATOM 2976 N N . ILE B 1 34 ? 1.277 4.668 14.633 1 99 34 ILE B N 1
ATOM 2977 C CA . ILE B 1 34 ? -0.124 4.508 14.258 1 99 34 ILE B CA 1
ATOM 2978 C C . ILE B 1 34 ? -0.831 3.619 15.281 1 99 34 ILE B C 1
ATOM 2980 O O . ILE B 1 34 ? -1.929 3.941 15.742 1 99 34 ILE B O 1
ATOM 2984 N N . VAL B 1 35 ? -0.199 2.527 15.633 1 98.94 35 VAL B N 1
ATOM 2985 C CA . VAL B 1 35 ? -0.782 1.575 16.578 1 98.94 35 VAL B CA 1
ATOM 2986 C C . VAL B 1 35 ? -1.008 2.252 17.922 1 98.94 35 VAL B C 1
ATOM 2988 O O . VAL B 1 35 ? -2.078 2.117 18.516 1 98.94 35 VAL B O 1
ATOM 2991 N N . LEU B 1 36 ? 0.009 3.029 18.375 1 98.94 36 LEU B N 1
ATOM 2992 C CA . LEU B 1 36 ? -0.138 3.729 19.656 1 98.94 36 LEU B CA 1
ATOM 2993 C C . LEU B 1 36 ? -1.256 4.762 19.578 1 98.94 36 LEU B C 1
ATOM 2995 O O . LEU B 1 36 ? -2.045 4.898 20.516 1 98.94 36 LEU B O 1
ATOM 2999 N N . ALA B 1 37 ? -1.304 5.5 18.484 1 99 37 ALA B N 1
ATOM 3000 C CA . ALA B 1 37 ? -2.342 6.516 18.312 1 99 37 ALA B CA 1
ATOM 3001 C C . ALA B 1 37 ? -3.732 5.902 18.438 1 99 37 ALA B C 1
ATOM 3003 O O . ALA B 1 37 ? -4.629 6.492 19.047 1 99 37 ALA B O 1
ATOM 3004 N N . ASP B 1 38 ? -3.912 4.742 17.859 1 98.94 38 ASP B N 1
ATOM 3005 C CA . ASP B 1 38 ? -5.168 4.012 17.984 1 98.94 38 ASP B CA 1
ATOM 3006 C C . ASP B 1 38 ? -5.441 3.646 19.453 1 98.94 38 ASP B C 1
ATOM 3008 O O . ASP B 1 38 ? -6.551 3.844 19.938 1 98.94 38 ASP B O 1
ATOM 3012 N N . GLN B 1 39 ? -4.441 3.119 20.156 1 98.88 39 GLN B N 1
ATOM 3013 C CA . GLN B 1 39 ? -4.566 2.605 21.516 1 98.88 39 GLN B CA 1
ATOM 3014 C C . GLN B 1 39 ? -4.93 3.719 22.484 1 98.88 39 GLN B C 1
ATOM 3016 O O . GLN B 1 39 ? -5.652 3.49 23.453 1 98.88 39 GLN B O 1
ATOM 3021 N N . VAL B 1 40 ? -4.426 4.926 22.188 1 98.88 40 VAL B N 1
ATOM 3022 C CA . VAL B 1 40 ? -4.629 6.004 23.156 1 98.88 40 VAL B CA 1
ATOM 3023 C C . VAL B 1 40 ? -5.852 6.828 22.766 1 98.88 40 VAL B C 1
ATOM 3025 O O . VAL B 1 40 ? -6.094 7.898 23.328 1 98.88 40 VAL B O 1
ATOM 3028 N N . GLY B 1 41 ? -6.566 6.418 21.734 1 98.69 41 GLY B N 1
ATOM 3029 C CA . GLY B 1 41 ? -7.902 6.93 21.5 1 98.69 41 GLY B CA 1
ATOM 3030 C C . GLY B 1 41 ? -7.926 8.094 20.531 1 98.69 41 GLY B C 1
ATOM 3031 O O . GLY B 1 41 ? -8.898 8.859 20.484 1 98.69 41 GLY B O 1
ATOM 3032 N N . LEU B 1 42 ? -6.887 8.258 19.734 1 98.94 42 LEU B N 1
ATOM 3033 C CA . LEU B 1 42 ? -6.918 9.289 18.703 1 98.94 42 LEU B CA 1
ATOM 3034 C C . LEU B 1 42 ? -7.758 8.844 17.5 1 98.94 42 LEU B C 1
ATOM 3036 O O . LEU B 1 42 ? -7.992 7.648 17.312 1 98.94 42 LEU B O 1
ATOM 3040 N N . ASP B 1 43 ? -8.211 9.797 16.719 1 98.88 43 ASP B N 1
ATOM 3041 C CA . ASP B 1 43 ? -9.273 9.531 15.758 1 98.88 43 ASP B CA 1
ATOM 3042 C C . ASP B 1 43 ? -8.703 9.273 14.367 1 98.88 43 ASP B C 1
ATOM 3044 O O . ASP B 1 43 ? -9.32 8.586 13.555 1 98.88 43 ASP B O 1
ATOM 3048 N N . VAL B 1 44 ? -7.555 9.836 14.07 1 98.88 44 VAL B N 1
ATOM 3049 C CA . VAL B 1 44 ? -7.062 9.789 12.695 1 98.88 44 VAL B CA 1
ATOM 3050 C C . VAL B 1 44 ? -5.539 9.844 12.688 1 98.88 44 VAL B C 1
ATOM 3052 O O . VAL B 1 44 ? -4.93 10.508 13.539 1 98.88 44 VAL B O 1
ATOM 3055 N N . PHE B 1 45 ? -4.898 9.133 11.852 1 98.94 45 PHE B N 1
ATOM 3056 C CA . PHE B 1 45 ? -3.467 9.195 11.586 1 98.94 45 PHE B CA 1
ATOM 3057 C C . PHE B 1 45 ? -3.203 9.406 10.102 1 98.94 45 PHE B C 1
ATOM 3059 O O . PHE B 1 45 ? -3.689 8.633 9.266 1 98.94 45 PHE B O 1
ATOM 3066 N N . GLY B 1 46 ? -2.492 10.445 9.773 1 98.88 46 GLY B N 1
ATOM 3067 C CA . GLY B 1 46 ? -2.217 10.789 8.383 1 98.88 46 GLY B CA 1
ATOM 3068 C C . GLY B 1 46 ? -0.751 10.656 8.016 1 98.88 46 GLY B C 1
ATOM 3069 O O . GLY B 1 46 ? 0.127 11.023 8.797 1 98.88 46 GLY B O 1
ATOM 3070 N N . VAL B 1 47 ? -0.453 10.117 6.867 1 98.81 47 VAL B N 1
ATOM 3071 C CA . VAL B 1 47 ? 0.904 9.977 6.352 1 98.81 47 VAL B CA 1
ATOM 3072 C C . VAL B 1 47 ? 1.046 10.758 5.047 1 98.81 47 VAL B C 1
ATOM 3074 O O . VAL B 1 47 ? 0.253 10.578 4.121 1 98.81 47 VAL B O 1
ATOM 3077 N N . GLY B 1 48 ? 2.064 11.625 4.98 1 97.75 48 GLY B N 1
ATOM 3078 C CA . GLY B 1 48 ? 2.303 12.414 3.785 1 97.75 48 GLY B CA 1
ATOM 3079 C C . GLY B 1 48 ? 3.111 11.688 2.732 1 97.75 48 GLY B C 1
ATOM 3080 O O . GLY B 1 48 ? 3.824 10.727 3.043 1 97.75 48 GLY B O 1
ATOM 3081 N N . GLU B 1 49 ? 2.992 12.156 1.524 1 97.88 49 GLU B N 1
ATOM 3082 C CA . GLU B 1 49 ? 3.721 11.625 0.378 1 97.88 49 GLU B CA 1
ATOM 3083 C C . GLU B 1 49 ? 4.891 12.523 -0.003 1 97.88 49 GLU B C 1
ATOM 3085 O O . GLU B 1 49 ? 4.707 13.711 -0.276 1 97.88 49 GLU B O 1
ATOM 3090 N N . HIS B 1 50 ? 6.086 11.977 0.035 1 96.62 50 HIS B N 1
ATOM 3091 C CA . HIS B 1 50 ? 7.285 12.68 -0.406 1 96.62 50 HIS B CA 1
ATOM 3092 C C . HIS B 1 50 ? 8.195 11.766 -1.221 1 96.62 50 HIS B C 1
ATOM 3094 O O . HIS B 1 50 ? 8.258 10.562 -0.964 1 96.62 50 HIS B O 1
ATOM 3100 N N . HIS B 1 51 ? 8.875 12.352 -2.172 1 97.06 51 HIS B N 1
ATOM 3101 C CA . HIS B 1 51 ? 9.75 11.609 -3.064 1 97.06 51 HIS B CA 1
ATOM 3102 C C . HIS B 1 51 ? 11.18 12.141 -3.002 1 97.06 51 HIS B C 1
ATOM 3104 O O . HIS B 1 51 ? 11.828 12.32 -4.035 1 97.06 51 HIS B O 1
ATOM 3110 N N . ARG B 1 52 ? 11.562 12.422 -1.727 1 94 52 ARG B N 1
ATOM 3111 C CA . ARG B 1 52 ? 12.898 12.922 -1.45 1 94 52 ARG B CA 1
ATOM 3112 C C . ARG B 1 52 ? 13.633 12.023 -0.466 1 94 52 ARG B C 1
ATOM 3114 O O . ARG B 1 52 ? 13.016 11.203 0.215 1 94 52 ARG B O 1
ATOM 3121 N N . GLN B 1 53 ? 14.969 12.273 -0.473 1 95.31 53 GLN B N 1
ATOM 3122 C CA . GLN B 1 53 ? 15.828 11.43 0.349 1 95.31 53 GLN B CA 1
ATOM 3123 C C . GLN B 1 53 ? 15.531 11.625 1.833 1 95.31 53 GLN B C 1
ATOM 3125 O O . GLN B 1 53 ? 15.68 10.688 2.629 1 95.31 53 GLN B O 1
ATOM 3130 N N . ASP B 1 54 ? 15.07 12.789 2.221 1 95.06 54 ASP B N 1
ATOM 3131 C CA . ASP B 1 54 ? 14.938 13.117 3.639 1 95.06 54 ASP B CA 1
ATOM 3132 C C . ASP B 1 54 ? 13.57 12.703 4.176 1 95.06 54 ASP B C 1
ATOM 3134 O O . ASP B 1 54 ? 13.195 13.07 5.293 1 95.06 54 ASP B O 1
ATOM 3138 N N . TYR B 1 55 ? 12.758 11.961 3.381 1 96.75 55 TYR B N 1
ATOM 3139 C CA . TYR B 1 55 ? 11.5 11.359 3.809 1 96.75 55 TYR B CA 1
ATOM 3140 C C . TYR B 1 55 ? 11.414 9.906 3.359 1 96.75 55 TYR B C 1
ATOM 3142 O O . TYR B 1 55 ? 11.867 9.555 2.266 1 96.75 55 TYR B O 1
ATOM 3150 N N . ALA B 1 56 ? 10.719 9.102 4.141 1 98.44 56 ALA B N 1
ATOM 3151 C CA . ALA B 1 56 ? 10.688 7.672 3.857 1 98.44 56 ALA B CA 1
ATOM 3152 C C . ALA B 1 56 ? 9.383 7.281 3.17 1 98.44 56 ALA B C 1
ATOM 3154 O O . ALA B 1 56 ? 9.258 6.172 2.641 1 98.44 56 ALA B O 1
ATOM 3155 N N . ALA B 1 57 ? 8.461 8.219 3.102 1 98.19 57 ALA B N 1
ATOM 3156 C CA . ALA B 1 57 ? 7.141 7.773 2.666 1 98.19 57 ALA B CA 1
ATOM 3157 C C . ALA B 1 57 ? 6.777 8.383 1.313 1 98.19 57 ALA B C 1
ATOM 3159 O O . ALA B 1 57 ? 6.344 9.531 1.239 1 98.19 57 ALA B O 1
ATOM 3160 N N . SER B 1 58 ? 6.891 7.586 0.254 1 98.19 58 SER B N 1
ATOM 3161 C CA . SER B 1 58 ? 6.379 7.934 -1.069 1 98.19 58 SER B CA 1
ATOM 3162 C C . SER B 1 58 ? 5.094 7.18 -1.381 1 98.19 58 SER B C 1
ATOM 3164 O O . SER B 1 58 ? 4.387 7.516 -2.334 1 98.19 58 SER B O 1
ATOM 3166 N N . SER B 1 59 ? 4.766 6.172 -0.552 1 98.5 59 SER B N 1
ATOM 3167 C CA . SER B 1 59 ? 3.584 5.328 -0.724 1 98.5 59 SER B CA 1
ATOM 3168 C C . SER B 1 59 ? 2.76 5.266 0.557 1 98.5 59 SER B C 1
ATOM 3170 O O . SER B 1 59 ? 2.699 4.223 1.211 1 98.5 59 SER B O 1
ATOM 3172 N N . PRO B 1 60 ? 2 6.273 0.828 1 98.75 60 PRO B N 1
ATOM 3173 C CA . PRO B 1 60 ? 1.281 6.344 2.102 1 98.75 60 PRO B CA 1
ATOM 3174 C C . PRO B 1 60 ? 0.334 5.164 2.311 1 98.75 60 PRO B C 1
ATOM 3176 O O . PRO B 1 60 ? 0.213 4.652 3.428 1 98.75 60 PRO B O 1
ATOM 3179 N N . ALA B 1 61 ? -0.345 4.699 1.227 1 98.88 61 ALA B N 1
ATOM 3180 C CA . ALA B 1 61 ? -1.305 3.605 1.364 1 98.88 61 ALA B CA 1
ATOM 3181 C C . ALA B 1 61 ? -0.625 2.342 1.883 1 98.88 61 ALA B C 1
ATOM 3183 O O . ALA B 1 61 ? -1.194 1.613 2.699 1 98.88 61 ALA B O 1
ATOM 3184 N N . VAL B 1 62 ? 0.589 2.082 1.409 1 98.94 62 VAL B N 1
ATOM 3185 C CA . VAL B 1 62 ? 1.334 0.901 1.834 1 98.94 62 VAL B CA 1
ATOM 3186 C C . VAL B 1 62 ? 1.714 1.031 3.307 1 98.94 62 VAL B C 1
ATOM 3188 O O . VAL B 1 62 ? 1.571 0.079 4.078 1 98.94 62 VAL B O 1
ATOM 3191 N N . VAL B 1 63 ? 2.146 2.207 3.74 1 98.94 63 VAL B N 1
ATOM 3192 C CA . VAL B 1 63 ? 2.52 2.449 5.129 1 98.94 63 VAL B CA 1
ATOM 3193 C C . VAL B 1 63 ? 1.297 2.275 6.031 1 98.94 63 VAL B C 1
ATOM 3195 O O . VAL B 1 63 ? 1.364 1.589 7.051 1 98.94 63 VAL B O 1
ATOM 3198 N N . LEU B 1 64 ? 0.198 2.893 5.633 1 98.94 64 LEU B N 1
ATOM 3199 C CA . LEU B 1 64 ? -1.027 2.857 6.422 1 98.94 64 LEU B CA 1
ATOM 3200 C C . LEU B 1 64 ? -1.576 1.438 6.512 1 98.94 64 LEU B C 1
ATOM 3202 O O . LEU B 1 64 ? -2.08 1.027 7.559 1 98.94 64 LEU B O 1
ATOM 3206 N N . ALA B 1 65 ? -1.446 0.684 5.441 1 98.94 65 ALA B N 1
ATOM 3207 C CA . ALA B 1 65 ? -1.934 -0.692 5.43 1 98.94 65 ALA B CA 1
ATOM 3208 C C . ALA B 1 65 ? -1.198 -1.546 6.457 1 98.94 65 ALA B C 1
ATOM 3210 O O . ALA B 1 65 ? -1.785 -2.449 7.059 1 98.94 65 ALA B O 1
ATOM 3211 N N . ALA B 1 66 ? 0.056 -1.254 6.672 1 98.94 66 ALA B N 1
ATOM 3212 C CA . ALA B 1 66 ? 0.895 -2.025 7.586 1 98.94 66 ALA B CA 1
ATOM 3213 C C . ALA B 1 66 ? 0.358 -1.959 9.016 1 98.94 66 ALA B C 1
ATOM 3215 O O . ALA B 1 66 ? 0.63 -2.844 9.828 1 98.94 66 ALA B O 1
ATOM 3216 N N . ALA B 1 67 ? -0.414 -0.91 9.305 1 98.88 67 ALA B N 1
ATOM 3217 C CA . ALA B 1 67 ? -0.945 -0.737 10.656 1 98.88 67 ALA B CA 1
ATOM 3218 C C . ALA B 1 67 ? -2.439 -1.043 10.695 1 98.88 67 ALA B C 1
ATOM 3220 O O . ALA B 1 67 ? -3.027 -1.139 11.773 1 98.88 67 ALA B O 1
ATOM 3221 N N . ALA B 1 68 ? -3.051 -1.191 9.523 1 98.81 68 ALA B N 1
ATOM 3222 C CA . ALA B 1 68 ? -4.508 -1.252 9.422 1 98.81 68 ALA B CA 1
ATOM 3223 C C . ALA B 1 68 ? -5.062 -2.438 10.211 1 98.81 68 ALA B C 1
ATOM 3225 O O . ALA B 1 68 ? -6.047 -2.301 10.938 1 98.81 68 ALA B O 1
ATOM 3226 N N . SER B 1 69 ? -4.402 -3.613 10.094 1 97.81 69 SER B N 1
ATOM 3227 C CA . SER B 1 69 ? -4.898 -4.832 10.727 1 97.81 69 SER B CA 1
ATOM 3228 C C . SER B 1 69 ? -4.559 -4.859 12.219 1 97.81 69 SER B C 1
ATOM 3230 O O . SER B 1 69 ? -5.066 -5.703 12.961 1 97.81 69 SER B O 1
ATOM 3232 N N . GLN B 1 70 ? -3.709 -3.91 12.656 1 98.12 70 GLN B N 1
ATOM 3233 C CA . GLN B 1 70 ? -3.273 -3.855 14.047 1 98.12 70 GLN B CA 1
ATOM 3234 C C . GLN B 1 70 ? -4.031 -2.783 14.82 1 98.12 70 GLN B C 1
ATOM 3236 O O . GLN B 1 70 ? -3.785 -2.574 16 1 98.12 70 GLN B O 1
ATOM 3241 N N . THR B 1 71 ? -4.883 -2.049 14.141 1 98.75 71 THR B N 1
ATOM 3242 C CA . THR B 1 71 ? -5.668 -0.977 14.742 1 98.75 71 THR B CA 1
ATOM 3243 C C . THR B 1 71 ? -7.16 -1.26 14.609 1 98.75 71 THR B C 1
ATOM 3245 O O . THR B 1 71 ? -7.566 -2.111 13.812 1 98.75 71 THR B O 1
ATOM 3248 N N . LYS B 1 72 ? -7.969 -0.561 15.344 1 98.12 72 LYS B N 1
ATOM 3249 C CA . LYS B 1 72 ? -9.383 -0.931 15.406 1 98.12 72 LYS B CA 1
ATOM 3250 C C . LYS B 1 72 ? -10.273 0.265 15.102 1 98.12 72 LYS B C 1
ATOM 3252 O O . LYS B 1 72 ? -11.383 0.102 14.578 1 98.12 72 LYS B O 1
ATOM 3257 N N . ARG B 1 73 ? -9.828 1.464 15.43 1 98.38 73 ARG B N 1
ATOM 3258 C CA . ARG B 1 73 ? -10.758 2.586 15.391 1 98.38 73 ARG B CA 1
ATOM 3259 C C . ARG B 1 73 ? -10.195 3.738 14.562 1 98.38 73 ARG B C 1
ATOM 3261 O O . ARG B 1 73 ? -10.945 4.434 13.867 1 98.38 73 ARG B O 1
ATOM 3268 N N . ILE B 1 74 ? -8.938 3.904 14.625 1 98.94 74 ILE B N 1
ATOM 3269 C CA . ILE B 1 74 ? -8.297 5.102 14.086 1 98.94 74 ILE B CA 1
ATOM 3270 C C . ILE B 1 74 ? -8.484 5.145 12.57 1 98.94 74 ILE B C 1
ATOM 3272 O O . ILE B 1 74 ? -8.359 4.121 11.891 1 98.94 74 ILE B O 1
ATOM 3276 N N . ARG B 1 75 ? -8.906 6.246 12.023 1 98.88 75 ARG B N 1
ATOM 3277 C CA . ARG B 1 75 ? -8.945 6.453 10.578 1 98.88 75 ARG B CA 1
ATOM 3278 C C . ARG B 1 75 ? -7.535 6.582 10.008 1 98.88 75 ARG B C 1
ATOM 3280 O O . ARG B 1 75 ? -6.645 7.137 10.656 1 98.88 75 ARG B O 1
ATOM 3287 N N . LEU B 1 76 ? -7.352 6.047 8.867 1 98.94 76 LEU B N 1
ATOM 3288 C CA . LEU B 1 76 ? -6.066 6.012 8.172 1 98.94 76 LEU B CA 1
ATOM 3289 C C . LEU B 1 76 ? -6.125 6.82 6.883 1 98.94 76 LEU B C 1
ATOM 3291 O O . LEU B 1 76 ? -6.832 6.453 5.941 1 98.94 76 LEU B O 1
ATOM 3295 N N . THR B 1 77 ? -5.348 7.949 6.816 1 98.88 77 THR B N 1
ATOM 3296 C CA . THR B 1 77 ? -5.508 8.867 5.691 1 98.88 77 THR B CA 1
ATOM 3297 C C . THR B 1 77 ? -4.148 9.266 5.125 1 98.88 77 THR B C 1
ATOM 3299 O O . THR B 1 77 ? -3.143 9.25 5.836 1 98.88 77 THR B O 1
ATOM 3302 N N . SER B 1 78 ? -4.105 9.484 3.807 1 98.5 78 SER B N 1
ATOM 3303 C CA . SER B 1 78 ? -2.965 10.234 3.291 1 98.5 78 SER B CA 1
ATOM 3304 C C . SER B 1 78 ? -3.018 11.695 3.727 1 98.5 78 SER B C 1
ATOM 3306 O O . SER B 1 78 ? -4.098 12.234 3.969 1 98.5 78 SER B O 1
ATOM 3308 N N . ALA B 1 79 ? -1.836 12.414 3.793 1 97.12 79 ALA B N 1
ATOM 3309 C CA . ALA B 1 79 ? -1.814 13.797 4.273 1 97.12 79 ALA B CA 1
ATOM 3310 C C . ALA B 1 79 ? -0.688 14.586 3.619 1 97.12 79 ALA B C 1
ATOM 3312 O O . ALA B 1 79 ? 0.229 15.055 4.297 1 97.12 79 ALA B O 1
ATOM 3313 N N . VAL B 1 80 ? -0.609 14.688 2.348 1 96.5 80 VAL B N 1
ATOM 3314 C CA . VAL B 1 80 ? -1.663 14.367 1.39 1 96.5 80 VAL B CA 1
ATOM 3315 C C . VAL B 1 80 ? -1.137 13.375 0.353 1 96.5 80 VAL B C 1
ATOM 3317 O O . VAL B 1 80 ? 0.063 13.094 0.306 1 96.5 80 VAL B O 1
ATOM 3320 N N . THR B 1 81 ? -2.006 12.789 -0.443 1 97.88 81 THR B N 1
ATOM 3321 C CA . THR B 1 81 ? -1.693 12.242 -1.76 1 97.88 81 THR B CA 1
ATOM 3322 C C . THR B 1 81 ? -1.44 13.359 -2.764 1 97.88 81 THR B C 1
ATOM 3324 O O . THR B 1 81 ? -2.285 14.242 -2.945 1 97.88 81 THR B O 1
ATOM 3327 N N . VAL B 1 82 ? -0.236 13.367 -3.355 1 97 82 VAL B N 1
ATOM 3328 C CA . VAL B 1 82 ? 0.051 14.344 -4.398 1 97 82 VAL B CA 1
ATOM 3329 C C . VAL B 1 82 ? -0.63 13.93 -5.699 1 97 82 VAL B C 1
ATOM 3331 O O . VAL B 1 82 ? 0.003 13.336 -6.578 1 97 82 VAL B O 1
ATOM 3334 N N . LEU B 1 83 ? -1.848 14.328 -5.852 1 97 83 LEU B N 1
ATOM 3335 C CA . LEU B 1 83 ? -2.734 13.766 -6.867 1 97 83 LEU B CA 1
ATOM 3336 C C . LEU B 1 83 ? -2.279 14.172 -8.266 1 97 83 LEU B C 1
ATOM 3338 O O . LEU B 1 83 ? -2.443 13.406 -9.219 1 97 83 LEU B O 1
ATOM 3342 N N . SER B 1 84 ? -1.59 15.336 -8.406 1 95.62 84 SER B N 1
ATOM 3343 C CA . SER B 1 84 ? -1.152 15.844 -9.703 1 95.62 84 SER B CA 1
ATOM 3344 C C . SER B 1 84 ? -0.213 14.867 -10.391 1 95.62 84 SER B C 1
ATOM 3346 O O . SER B 1 84 ? -0.187 14.781 -11.625 1 95.62 84 SER B O 1
ATOM 3348 N N . SER B 1 85 ? 0.527 14.133 -9.609 1 94.94 85 SER B N 1
ATOM 3349 C CA . SER B 1 85 ? 1.532 13.258 -10.211 1 94.94 85 SER B CA 1
ATOM 3350 C C . SER B 1 85 ? 1.19 11.789 -9.984 1 94.94 85 SER B C 1
ATOM 3352 O O . SER B 1 85 ? 2.062 10.922 -10.07 1 94.94 85 SER B O 1
ATOM 3354 N N . ALA B 1 86 ? -0.037 11.508 -9.672 1 95.62 86 ALA B N 1
ATOM 3355 C CA . ALA B 1 86 ? -0.5 10.141 -9.453 1 95.62 86 ALA B CA 1
ATOM 3356 C C . ALA B 1 86 ? -1.57 9.758 -10.469 1 95.62 86 ALA B C 1
ATOM 3358 O O . ALA B 1 86 ? -2.143 10.625 -11.133 1 95.62 86 ALA B O 1
ATOM 3359 N N . ASP B 1 87 ? -1.741 8.5 -10.68 1 96.44 87 ASP B N 1
ATOM 3360 C CA . ASP B 1 87 ? -2.898 8.008 -11.422 1 96.44 87 ASP B CA 1
ATOM 3361 C C . ASP B 1 87 ? -4.102 7.824 -10.5 1 96.44 87 ASP B C 1
ATOM 3363 O O . ASP B 1 87 ? -4.066 7.012 -9.578 1 96.44 87 ASP B O 1
ATOM 3367 N N . PRO B 1 88 ? -5.203 8.555 -10.781 1 98.19 88 PRO B N 1
ATOM 3368 C CA . PRO B 1 88 ? -6.332 8.523 -9.844 1 98.19 88 PRO B CA 1
ATOM 3369 C C . PRO B 1 88 ? -6.938 7.133 -9.703 1 98.19 88 PRO B C 1
ATOM 3371 O O . PRO B 1 88 ? -7.473 6.793 -8.641 1 98.19 88 PRO B O 1
ATOM 3374 N N . VAL B 1 89 ? -6.848 6.328 -10.766 1 98.5 89 VAL B N 1
ATOM 3375 C CA . VAL B 1 89 ? -7.367 4.965 -10.68 1 98.5 89 VAL B CA 1
ATOM 3376 C C . VAL B 1 89 ? -6.551 4.164 -9.672 1 98.5 89 VAL B C 1
ATOM 3378 O O . VAL B 1 89 ? -7.113 3.473 -8.82 1 98.5 89 VAL B O 1
ATOM 3381 N N . ARG B 1 90 ? -5.262 4.293 -9.758 1 98.31 90 ARG B N 1
ATOM 3382 C CA . ARG B 1 90 ? -4.387 3.592 -8.82 1 98.31 90 ARG B CA 1
ATOM 3383 C C . ARG B 1 90 ? -4.586 4.102 -7.398 1 98.31 90 ARG B C 1
ATOM 3385 O O . ARG B 1 90 ? -4.652 3.311 -6.453 1 98.31 90 ARG B O 1
ATOM 3392 N N . VAL B 1 91 ? -4.688 5.426 -7.277 1 98.75 91 VAL B N 1
ATOM 3393 C CA . VAL B 1 91 ? -4.926 6.008 -5.961 1 98.75 91 VAL B CA 1
ATOM 3394 C C . VAL B 1 91 ? -6.211 5.434 -5.367 1 98.75 91 VAL B C 1
ATOM 3396 O O . VAL B 1 91 ? -6.227 4.996 -4.215 1 98.75 91 VAL B O 1
ATOM 3399 N N . PHE B 1 92 ? -7.285 5.383 -6.168 1 98.88 92 PHE B N 1
ATOM 3400 C CA . PHE B 1 92 ? -8.57 4.867 -5.707 1 98.88 92 PHE B CA 1
ATOM 3401 C C . PHE B 1 92 ? -8.453 3.4 -5.309 1 98.88 92 PHE B C 1
ATOM 3403 O O . PHE B 1 92 ? -8.93 3.002 -4.242 1 98.88 92 PHE B O 1
ATOM 3410 N N . GLN B 1 93 ? -7.781 2.607 -6.094 1 98.88 93 GLN B N 1
ATOM 3411 C CA . GLN B 1 93 ? -7.629 1.181 -5.832 1 98.88 93 GLN B CA 1
ATOM 3412 C C . GLN B 1 93 ? -6.82 0.939 -4.559 1 98.88 93 GLN B C 1
ATOM 3414 O O . GLN B 1 93 ? -7.168 0.071 -3.756 1 98.88 93 GLN B O 1
ATOM 3419 N N . ASP B 1 94 ? -5.766 1.707 -4.375 1 98.88 94 ASP B N 1
ATOM 3420 C CA . ASP B 1 94 ? -4.938 1.575 -3.178 1 98.88 94 ASP B CA 1
ATOM 3421 C C . ASP B 1 94 ? -5.754 1.853 -1.915 1 98.88 94 ASP B C 1
ATOM 3423 O O . ASP B 1 94 ? -5.723 1.068 -0.964 1 98.88 94 ASP B O 1
ATOM 3427 N N . PHE B 1 95 ? -6.512 2.891 -1.968 1 98.94 95 PHE B N 1
ATOM 3428 C CA . PHE B 1 95 ? -7.207 3.295 -0.752 1 98.94 95 PHE B CA 1
ATOM 3429 C C . PHE B 1 95 ? -8.508 2.514 -0.587 1 98.94 95 PHE B C 1
ATOM 3431 O O . PHE B 1 95 ? -8.977 2.318 0.534 1 98.94 95 PHE B O 1
ATOM 3438 N N . ALA B 1 96 ? -9.125 2.045 -1.693 1 98.94 96 ALA B N 1
ATOM 3439 C CA . ALA B 1 96 ? -10.227 1.101 -1.559 1 98.94 96 ALA B CA 1
ATOM 3440 C C . ALA B 1 96 ? -9.766 -0.201 -0.913 1 98.94 96 ALA B C 1
ATOM 3442 O O . ALA B 1 96 ? -10.477 -0.782 -0.09 1 98.94 96 ALA B O 1
ATOM 3443 N N . THR B 1 97 ? -8.586 -0.653 -1.317 1 98.94 97 THR B N 1
ATOM 3444 C CA . THR B 1 97 ? -7.984 -1.828 -0.694 1 98.94 97 THR B CA 1
ATOM 3445 C C . THR B 1 97 ? -7.734 -1.582 0.792 1 98.94 97 THR B C 1
ATOM 3447 O O . THR B 1 97 ? -8.109 -2.402 1.633 1 98.94 97 THR B O 1
ATOM 3450 N N . LEU B 1 98 ? -7.156 -0.429 1.115 1 98.94 98 LEU B N 1
ATOM 3451 C CA . LEU B 1 98 ? -6.93 -0.054 2.508 1 98.94 98 LEU B CA 1
ATOM 3452 C C . LEU B 1 98 ? -8.242 0.004 3.277 1 98.94 98 LEU B C 1
ATOM 3454 O O . LEU B 1 98 ? -8.312 -0.439 4.426 1 98.94 98 LEU B O 1
ATOM 3458 N N . ASP B 1 99 ? -9.258 0.539 2.658 1 98.94 99 ASP B N 1
ATOM 3459 C CA . ASP B 1 99 ? -10.578 0.635 3.268 1 98.94 99 ASP B CA 1
ATOM 3460 C C . ASP B 1 99 ? -11.141 -0.75 3.576 1 98.94 99 ASP B C 1
ATOM 3462 O O . ASP B 1 99 ? -11.742 -0.96 4.633 1 98.94 99 ASP B O 1
ATOM 3466 N N . GLY B 1 100 ? -10.977 -1.641 2.652 1 98.94 100 GLY B N 1
ATOM 3467 C CA . GLY B 1 100 ? -11.398 -3.014 2.875 1 98.94 100 GLY B CA 1
ATOM 3468 C C . GLY B 1 100 ? -10.664 -3.689 4.016 1 98.94 100 GLY B C 1
ATOM 3469 O O . GLY B 1 100 ? -11.281 -4.293 4.895 1 98.94 100 GLY B O 1
ATOM 3470 N N . ILE B 1 101 ? -9.352 -3.547 4.035 1 98.94 101 ILE B N 1
ATOM 3471 C CA . ILE B 1 101 ? -8.508 -4.176 5.047 1 98.94 101 ILE B CA 1
ATOM 3472 C C . ILE B 1 101 ? -8.867 -3.627 6.43 1 98.94 101 ILE B C 1
ATOM 3474 O O . ILE B 1 101 ? -8.914 -4.375 7.406 1 98.94 101 ILE B O 1
ATOM 3478 N N . SER B 1 102 ? -9.156 -2.297 6.516 1 98.88 102 SER B N 1
ATOM 3479 C CA . SER B 1 102 ? -9.43 -1.634 7.785 1 98.88 102 SER B CA 1
ATOM 3480 C C . SER B 1 102 ? -10.922 -1.67 8.117 1 98.88 102 SER B C 1
ATOM 3482 O O . SER B 1 102 ? -11.336 -1.205 9.18 1 98.88 102 SER B O 1
ATOM 3484 N N . ASN B 1 103 ? -11.703 -2.209 7.23 1 98.62 103 ASN B N 1
ATOM 3485 C CA . ASN B 1 103 ? -13.156 -2.305 7.359 1 98.62 103 ASN B CA 1
ATOM 3486 C C . ASN B 1 103 ? -13.797 -0.928 7.508 1 98.62 103 ASN B C 1
ATOM 3488 O O . ASN B 1 103 ? -14.547 -0.689 8.453 1 98.62 103 ASN B O 1
ATOM 3492 N N . GLY B 1 104 ? -13.398 -0.048 6.629 1 98.81 104 GLY B N 1
ATOM 3493 C CA . GLY B 1 104 ? -14.109 1.213 6.504 1 98.81 104 GLY B CA 1
ATOM 3494 C C . GLY B 1 104 ? -13.438 2.355 7.238 1 98.81 104 GLY B C 1
ATOM 3495 O O . GLY B 1 104 ? -14.109 3.229 7.789 1 98.81 104 GLY B O 1
ATOM 3496 N N . ARG B 1 105 ? -12.078 2.438 7.219 1 98.94 105 ARG B N 1
ATOM 3497 C CA . ARG B 1 105 ? -11.445 3.488 8.008 1 98.94 105 ARG B CA 1
ATOM 3498 C C . ARG B 1 105 ? -10.492 4.312 7.152 1 98.94 105 ARG B C 1
ATOM 3500 O O . ARG B 1 105 ? -9.766 5.164 7.668 1 98.94 105 ARG B O 1
ATOM 3507 N N . ALA B 1 106 ? -10.461 4.105 5.816 1 98.94 106 ALA B N 1
ATOM 3508 C CA . ALA B 1 106 ? -9.508 4.797 4.949 1 98.94 106 ALA B CA 1
ATOM 3509 C C . ALA B 1 106 ? -10.07 6.141 4.488 1 98.94 106 ALA B C 1
ATOM 3511 O O . ALA B 1 106 ? -11.281 6.293 4.32 1 98.94 106 ALA B O 1
ATOM 3512 N N . GLU B 1 107 ? -9.219 7.125 4.324 1 98.88 107 GLU B N 1
ATOM 3513 C CA . GLU B 1 107 ? -9.508 8.406 3.693 1 98.88 107 GLU B CA 1
ATOM 3514 C C . GLU B 1 107 ? -8.398 8.812 2.727 1 98.88 107 GLU B C 1
ATOM 3516 O O . GLU B 1 107 ? -7.258 8.375 2.869 1 98.88 107 GLU B O 1
ATOM 3521 N N . ILE B 1 108 ? -8.789 9.555 1.738 1 98.88 108 ILE B N 1
ATOM 3522 C CA . ILE B 1 108 ? -7.812 10.172 0.843 1 98.88 108 ILE B CA 1
ATOM 3523 C C . ILE B 1 108 ? -7.801 11.68 1.054 1 98.88 108 ILE B C 1
ATOM 3525 O O . ILE B 1 108 ? -8.82 12.352 0.855 1 98.88 108 ILE B O 1
ATOM 3529 N N . MET B 1 109 ? -6.727 12.227 1.55 1 98.5 109 MET B N 1
ATOM 3530 C CA . MET B 1 109 ? -6.512 13.664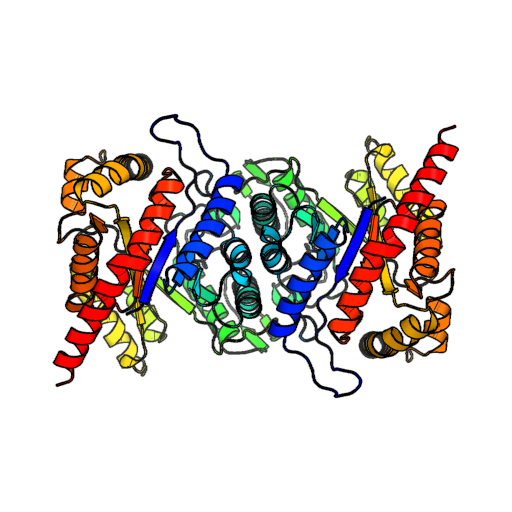 1.462 1 98.5 109 MET B CA 1
ATOM 3531 C C . MET B 1 109 ? -5.734 14.023 0.199 1 98.5 109 MET B C 1
ATOM 3533 O O . MET B 1 109 ? -4.516 13.852 0.146 1 98.5 109 MET B O 1
ATOM 3537 N N . ALA B 1 110 ? -6.461 14.539 -0.739 1 97.88 110 ALA B N 1
ATOM 3538 C CA . ALA B 1 110 ? -5.832 14.93 -1.998 1 97.88 110 ALA B CA 1
ATOM 3539 C C . ALA B 1 110 ? -5.301 16.359 -1.926 1 97.88 110 ALA B C 1
ATOM 3541 O O . ALA B 1 110 ? -5.973 17.25 -1.402 1 97.88 110 ALA B O 1
ATOM 3542 N N . GLY B 1 111 ? -4.113 16.531 -2.367 1 94.75 111 GLY B N 1
ATOM 3543 C CA . GLY B 1 111 ? -3.516 17.859 -2.406 1 94.75 111 GLY B CA 1
ATOM 3544 C C . GLY B 1 111 ? -2.422 17.984 -3.449 1 94.75 111 GLY B C 1
ATOM 3545 O O . GLY B 1 111 ? -2.133 17.031 -4.176 1 94.75 111 GLY B O 1
ATOM 3546 N N . ARG B 1 112 ? -1.896 19.156 -3.639 1 86 112 ARG B N 1
ATOM 3547 C CA . ARG B 1 112 ? -0.842 19.453 -4.602 1 86 112 ARG B CA 1
ATOM 3548 C C . ARG B 1 112 ? 0.534 19.141 -4.023 1 86 112 ARG B C 1
ATOM 3550 O O . ARG B 1 112 ? 1.458 18.797 -4.758 1 86 112 ARG B O 1
ATOM 3557 N N . GLY B 1 113 ? 0.632 19.078 -2.768 1 74.75 113 GLY B N 1
ATOM 3558 C CA . GLY B 1 113 ? 1.907 18.859 -2.104 1 74.75 113 GLY B CA 1
ATOM 3559 C C . GLY B 1 113 ? 2.814 20.078 -2.141 1 74.75 113 GLY B C 1
ATOM 3560 O O . GLY B 1 113 ? 2.59 21 -2.922 1 74.75 113 GLY B O 1
ATOM 3561 N N . SER B 1 114 ? 3.785 20.141 -1.275 1 72.69 114 SER B N 1
ATOM 3562 C CA . SER B 1 114 ? 4.688 21.281 -1.152 1 72.69 114 SER B CA 1
ATOM 3563 C C . SER B 1 114 ? 5.945 21.094 -1.993 1 72.69 114 SER B C 1
ATOM 3565 O O . SER B 1 114 ? 6.656 22.047 -2.291 1 72.69 114 SER B O 1
ATOM 3567 N N . PHE B 1 115 ? 6.207 19.891 -2.293 1 78.25 115 PHE B N 1
ATOM 3568 C CA . PHE B 1 115 ? 7.41 19.562 -3.053 1 78.25 115 PHE B CA 1
ATOM 3569 C C . PHE B 1 115 ? 7.051 19.141 -4.473 1 78.25 115 PHE B C 1
ATOM 3571 O O . PHE B 1 115 ? 5.93 18.703 -4.73 1 78.25 115 PHE B O 1
ATOM 3578 N N . ILE B 1 116 ? 8.031 19.281 -5.324 1 83.38 116 ILE B N 1
ATOM 3579 C CA . ILE B 1 116 ? 7.68 19.109 -6.73 1 83.38 116 ILE B CA 1
ATOM 3580 C C . ILE B 1 116 ? 8.477 17.953 -7.332 1 83.38 116 ILE B C 1
ATOM 3582 O O . ILE B 1 116 ? 8.406 17.703 -8.539 1 83.38 116 ILE B O 1
ATOM 3586 N N . GLU B 1 117 ? 9.141 17.219 -6.496 1 87.69 117 GLU B N 1
ATOM 3587 C CA . GLU B 1 117 ? 10.055 16.188 -6.988 1 87.69 117 GLU B CA 1
ATOM 3588 C C . GLU B 1 117 ? 9.297 15.078 -7.707 1 87.69 117 GLU B C 1
ATOM 3590 O O . GLU B 1 117 ? 9.867 14.352 -8.516 1 87.69 117 GLU B O 1
ATOM 3595 N N . SER B 1 118 ? 8.031 14.969 -7.395 1 90.94 118 SER B N 1
ATOM 3596 C CA . SER B 1 118 ? 7.254 13.891 -8 1 90.94 118 SER B CA 1
ATOM 3597 C C . SER B 1 118 ? 6.996 14.164 -9.477 1 90.94 118 SER B C 1
ATOM 3599 O O . SER B 1 118 ? 6.773 13.234 -10.258 1 90.94 118 SER B O 1
ATOM 3601 N N . PHE B 1 119 ? 7.027 15.391 -9.93 1 92.19 119 PHE B N 1
ATOM 3602 C CA . PHE B 1 119 ? 6.633 15.727 -11.289 1 92.19 119 PHE B CA 1
ATOM 3603 C C . PHE B 1 119 ? 7.621 15.156 -12.297 1 92.19 119 PHE B C 1
ATOM 3605 O O . PHE B 1 119 ? 7.254 14.32 -13.125 1 92.19 119 PHE B O 1
ATOM 3612 N N . PRO B 1 120 ? 8.898 15.508 -12.148 1 91.12 120 PRO B N 1
ATOM 3613 C CA . PRO B 1 120 ? 9.82 14.898 -13.102 1 91.12 120 PRO B CA 1
ATOM 3614 C C . PRO B 1 120 ? 9.953 13.391 -12.914 1 91.12 120 PRO B C 1
ATOM 3616 O O . PRO B 1 120 ? 10.219 12.664 -13.875 1 91.12 120 PRO B O 1
ATOM 3619 N N . LEU B 1 121 ? 9.727 12.953 -11.75 1 94.56 121 LEU B N 1
ATOM 3620 C CA . LEU B 1 121 ? 9.844 11.523 -11.453 1 94.56 121 LEU B CA 1
ATOM 3621 C C . LEU B 1 121 ? 8.797 10.727 -12.219 1 94.56 121 LEU B C 1
ATOM 3623 O O . LEU B 1 121 ? 9.086 9.633 -12.711 1 94.56 121 LEU B O 1
ATOM 3627 N N . PHE B 1 122 ? 7.598 11.266 -12.32 1 94.69 122 PHE B N 1
ATOM 3628 C CA . PHE B 1 122 ? 6.5 10.539 -12.953 1 94.69 122 PHE B CA 1
ATOM 3629 C C . PHE B 1 122 ? 6.18 11.133 -14.32 1 94.69 122 PHE B C 1
ATOM 3631 O O . PHE B 1 122 ? 5.223 10.711 -14.977 1 94.69 122 PHE B O 1
ATOM 3638 N N . GLY B 1 123 ? 6.988 12.148 -14.742 1 90.56 123 GLY B N 1
ATOM 3639 C CA . GLY B 1 123 ? 6.953 12.617 -16.109 1 90.56 123 GLY B CA 1
ATOM 3640 C C . GLY B 1 123 ? 5.914 13.695 -16.344 1 90.56 123 GLY B C 1
ATOM 3641 O O . GLY B 1 123 ? 5.41 13.844 -17.469 1 90.56 123 GLY B O 1
ATOM 3642 N N . TYR B 1 124 ? 5.531 14.383 -15.344 1 92.25 124 TYR B N 1
ATOM 3643 C CA . TYR B 1 124 ? 4.555 15.461 -15.492 1 92.25 124 TYR B CA 1
ATOM 3644 C C . TYR B 1 124 ? 5.242 16.812 -15.547 1 92.25 124 TYR B C 1
ATOM 3646 O O . TYR B 1 124 ? 6.332 16.984 -15.008 1 92.25 124 TYR B O 1
ATOM 3654 N N . ASP B 1 125 ? 4.578 17.719 -16.234 1 91.94 125 ASP B N 1
ATOM 3655 C CA . ASP B 1 125 ? 5.082 19.094 -16.375 1 91.94 125 ASP B CA 1
ATOM 3656 C C . ASP B 1 125 ? 4.535 19.984 -15.266 1 91.94 125 ASP B C 1
ATOM 3658 O O . ASP B 1 125 ? 3.322 20.078 -15.078 1 91.94 125 ASP B O 1
ATOM 3662 N N . LEU B 1 126 ? 5.445 20.641 -14.617 1 91.31 126 LEU B N 1
ATOM 3663 C CA . LEU B 1 126 ? 5.062 21.516 -13.516 1 91.31 126 LEU B CA 1
ATOM 3664 C C . LEU B 1 126 ? 4.191 22.656 -14.016 1 91.31 126 LEU B C 1
ATOM 3666 O O . LEU B 1 126 ? 3.393 23.219 -13.258 1 91.31 126 LEU B O 1
ATOM 3670 N N . ASP B 1 127 ? 4.305 22.953 -15.242 1 92.31 127 ASP B N 1
ATOM 3671 C CA . ASP B 1 127 ? 3.494 24.031 -15.82 1 92.31 127 ASP B CA 1
ATOM 3672 C C . ASP B 1 127 ? 2.016 23.641 -15.844 1 92.31 127 ASP B C 1
ATOM 3674 O O . ASP B 1 127 ? 1.146 24.516 -15.961 1 92.31 127 ASP B O 1
ATOM 3678 N N . ASP B 1 128 ? 1.771 22.391 -15.758 1 92.5 128 ASP B N 1
ATOM 3679 C CA . ASP B 1 128 ? 0.397 21.906 -15.797 1 92.5 128 ASP B CA 1
ATOM 3680 C C . ASP B 1 128 ? -0.13 21.641 -14.383 1 92.5 128 ASP B C 1
ATOM 3682 O O . ASP B 1 128 ? -1.138 20.938 -14.219 1 92.5 128 ASP B O 1
ATOM 3686 N N . TYR B 1 129 ? 0.506 22.172 -13.484 1 89.75 129 TYR B N 1
ATOM 3687 C CA . TYR B 1 129 ? 0.306 21.875 -12.07 1 89.75 129 TYR B CA 1
ATOM 3688 C C . TYR B 1 129 ? -1.168 21.969 -11.695 1 89.75 129 TYR B C 1
ATOM 3690 O O . TYR B 1 129 ? -1.743 21.016 -11.172 1 89.75 129 TYR B O 1
ATOM 3698 N N . ASP B 1 130 ? -1.816 23.031 -11.961 1 90.75 130 ASP B N 1
ATOM 3699 C CA . ASP B 1 130 ? -3.201 23.266 -11.57 1 90.75 130 ASP B CA 1
ATOM 3700 C C . ASP B 1 130 ? -4.16 22.406 -12.383 1 90.75 130 ASP B C 1
ATOM 3702 O O . ASP B 1 130 ? -5.082 21.797 -11.836 1 90.75 130 ASP B O 1
ATOM 3706 N N . GLU B 1 131 ? -3.896 22.359 -13.656 1 94.81 131 GLU B N 1
ATOM 3707 C CA . GLU B 1 131 ? -4.75 21.594 -14.555 1 94.81 131 GLU B CA 1
ATOM 3708 C C . GLU B 1 131 ? -4.699 20.094 -14.227 1 94.81 131 GLU B C 1
ATOM 3710 O O . GLU B 1 131 ? -5.719 19.406 -14.281 1 94.81 131 GLU B O 1
ATOM 3715 N N . LEU B 1 132 ? -3.494 19.656 -13.906 1 95.69 132 LEU B N 1
ATOM 3716 C CA . LEU B 1 132 ? -3.324 18.25 -13.523 1 95.69 132 LEU B CA 1
ATOM 3717 C C . LEU B 1 132 ? -4.148 17.938 -12.281 1 95.69 132 LEU B C 1
ATOM 3719 O O . LEU B 1 132 ? -4.852 16.922 -12.25 1 95.69 132 LEU B O 1
ATOM 3723 N N . PHE B 1 133 ? -4.121 18.812 -11.328 1 95.81 133 PHE B N 1
ATOM 3724 C CA . PHE B 1 133 ? -4.855 18.562 -10.094 1 95.81 133 PHE B CA 1
ATOM 3725 C C . PHE B 1 133 ? -6.355 18.531 -10.359 1 95.81 133 PHE B C 1
ATOM 3727 O O . PHE B 1 133 ? -7.047 17.609 -9.914 1 95.81 133 PHE B O 1
ATOM 3734 N N . GLU B 1 134 ? -6.84 19.484 -11.047 1 95.75 134 GLU B N 1
ATOM 3735 C CA . GLU B 1 134 ? -8.273 19.594 -11.289 1 95.75 134 GLU B CA 1
ATOM 3736 C C . GLU B 1 134 ? -8.797 18.391 -12.07 1 95.75 134 GLU B C 1
ATOM 3738 O O . GLU B 1 134 ? -9.82 17.812 -11.711 1 95.75 134 GLU B O 1
ATOM 3743 N N . GLU B 1 135 ? -8.117 18.062 -13.102 1 97.25 135 GLU B N 1
ATOM 3744 C CA . GLU B 1 135 ? -8.531 16.938 -13.953 1 97.25 135 GLU B CA 1
ATOM 3745 C C . GLU B 1 135 ? -8.5 15.625 -13.18 1 97.25 135 GLU B C 1
ATOM 3747 O O . GLU B 1 135 ? -9.438 14.828 -13.266 1 97.25 135 GLU B O 1
ATOM 3752 N N . LYS B 1 136 ? -7.484 15.414 -12.484 1 97.56 136 LYS B N 1
ATOM 3753 C CA . LYS B 1 136 ? -7.32 14.141 -11.781 1 97.56 136 LYS B CA 1
ATOM 3754 C C . LYS B 1 136 ? -8.266 14.047 -10.586 1 97.56 136 LYS B C 1
ATOM 3756 O O . LYS B 1 136 ? -8.742 12.961 -10.25 1 97.56 136 LYS B O 1
ATOM 3761 N N . LEU B 1 137 ? -8.523 15.164 -9.969 1 98.25 137 LEU B N 1
ATOM 3762 C CA . LEU B 1 137 ? -9.547 15.172 -8.922 1 98.25 137 LEU B CA 1
ATOM 3763 C C . LEU B 1 137 ? -10.906 14.805 -9.492 1 98.25 137 LEU B C 1
ATOM 3765 O O . LEU B 1 137 ? -11.664 14.047 -8.875 1 98.25 137 LEU B O 1
ATOM 3769 N N . ASP B 1 138 ? -11.203 15.375 -10.633 1 98.25 138 ASP B N 1
ATOM 3770 C CA . ASP B 1 138 ? -12.461 15.047 -11.297 1 98.25 138 ASP B CA 1
ATOM 3771 C C . ASP B 1 138 ? -12.594 13.539 -11.516 1 98.25 138 ASP B C 1
ATOM 3773 O O . ASP B 1 138 ? -13.625 12.945 -11.195 1 98.25 138 ASP B O 1
ATOM 3777 N N . LEU B 1 139 ? -11.555 12.945 -12.023 1 98.56 139 LEU B N 1
ATOM 3778 C CA . LEU B 1 139 ? -11.586 11.5 -12.242 1 98.56 139 LEU B CA 1
ATOM 3779 C C . LEU B 1 139 ? -11.711 10.758 -10.922 1 98.56 139 LEU B C 1
ATOM 3781 O O . LEU B 1 139 ? -12.477 9.797 -10.812 1 98.56 139 LEU B O 1
ATOM 3785 N N . LEU B 1 140 ? -10.938 11.148 -9.922 1 98.75 140 LEU B N 1
ATOM 3786 C CA . LEU B 1 140 ? -11.008 10.492 -8.617 1 98.75 140 LEU B CA 1
ATOM 3787 C C . LEU B 1 140 ? -12.43 10.516 -8.07 1 98.75 140 LEU B C 1
ATOM 3789 O O . LEU B 1 140 ? -12.898 9.516 -7.527 1 98.75 140 LEU B O 1
ATOM 3793 N N . LEU B 1 141 ? -13.109 11.641 -8.195 1 98.69 141 LEU B N 1
ATOM 3794 C CA . LEU B 1 141 ? -14.469 11.773 -7.68 1 98.69 141 LEU B CA 1
ATOM 3795 C C . LEU B 1 141 ? -15.445 10.93 -8.492 1 98.69 141 LEU B C 1
ATOM 3797 O O . LEU B 1 141 ? -16.422 10.406 -7.949 1 98.69 141 LEU B O 1
ATOM 3801 N N . GLU B 1 142 ? -15.164 10.773 -9.82 1 98.44 142 GLU B N 1
ATOM 3802 C CA . GLU B 1 142 ? -15.969 9.867 -10.625 1 98.44 142 GLU B CA 1
ATOM 3803 C C . GLU B 1 142 ? -15.805 8.422 -10.172 1 98.44 142 GLU B C 1
ATOM 3805 O O . GLU B 1 142 ? -16.781 7.664 -10.102 1 98.44 142 GLU B O 1
ATOM 3810 N N . LEU B 1 143 ? -14.57 8.07 -9.898 1 98.56 143 LEU B N 1
ATOM 3811 C CA . LEU B 1 143 ? -14.266 6.734 -9.391 1 98.56 143 LEU B CA 1
ATOM 3812 C C . LEU B 1 143 ? -14.961 6.484 -8.055 1 98.56 143 LEU B C 1
ATOM 3814 O O . LEU B 1 143 ? -15.406 5.367 -7.785 1 98.56 143 LEU B O 1
ATOM 3818 N N . GLN B 1 144 ? -14.992 7.492 -7.215 1 98.25 144 GLN B N 1
ATOM 3819 C CA . GLN B 1 144 ? -15.641 7.438 -5.91 1 98.25 144 GLN B CA 1
ATOM 3820 C C . GLN B 1 144 ? -17.141 7.219 -6.055 1 98.25 144 GLN B C 1
ATOM 3822 O O . GLN B 1 144 ? -17.734 6.449 -5.297 1 98.25 144 GLN B O 1
ATOM 3827 N N . LYS B 1 145 ? -17.75 7.785 -7.023 1 97.38 145 LYS B N 1
ATOM 3828 C CA . LYS B 1 145 ? -19.203 7.871 -7.176 1 97.38 145 LYS B CA 1
ATOM 3829 C C . LYS B 1 145 ? -19.75 6.617 -7.84 1 97.38 145 LYS B C 1
ATOM 3831 O O . LYS B 1 145 ? -20.875 6.203 -7.551 1 97.38 145 LYS B O 1
ATOM 3836 N N . SER B 1 146 ? -18.922 6.039 -8.773 1 97.5 146 SER B N 1
ATOM 3837 C CA . SER B 1 146 ? -19.5 4.992 -9.609 1 97.5 146 SER B CA 1
ATOM 3838 C C . SER B 1 146 ? -18.531 3.814 -9.758 1 97.5 146 SER B C 1
ATOM 3840 O O . SER B 1 146 ? -17.328 4.008 -9.883 1 97.5 146 SER B O 1
ATOM 3842 N N . GLU B 1 147 ? -19.109 2.635 -9.781 1 97.81 147 GLU B N 1
ATOM 3843 C CA . GLU B 1 147 ? -18.344 1.421 -10.031 1 97.81 147 GLU B CA 1
ATOM 3844 C C . GLU B 1 147 ? -17.797 1.386 -11.453 1 97.81 147 GLU B C 1
ATOM 3846 O O . GLU B 1 147 ? -16.641 1.038 -11.68 1 97.81 147 GLU B O 1
ATOM 3851 N N . ARG B 1 148 ? -18.656 1.697 -12.453 1 97.62 148 ARG B N 1
ATOM 3852 C CA . ARG B 1 148 ? -18.266 1.778 -13.852 1 97.62 148 ARG B CA 1
ATOM 3853 C C . ARG B 1 148 ? -18.031 3.227 -14.281 1 97.62 148 ARG B C 1
ATOM 3855 O O . ARG B 1 148 ? -18.875 4.094 -14.008 1 97.62 148 ARG B O 1
ATOM 3862 N N . VAL B 1 149 ? -16.984 3.502 -14.938 1 97.69 149 VAL B N 1
ATOM 3863 C CA . VAL B 1 149 ? -16.562 4.883 -15.164 1 97.69 149 VAL B CA 1
ATOM 3864 C C . VAL B 1 149 ? -16.391 5.133 -16.656 1 97.69 149 VAL B C 1
ATOM 3866 O O . VAL B 1 149 ? -15.852 4.293 -17.375 1 97.69 149 VAL B O 1
ATOM 3869 N N . THR B 1 150 ? -16.984 6.156 -17.156 1 98 150 THR B N 1
ATOM 3870 C CA . THR B 1 150 ? -16.672 6.801 -18.422 1 98 150 THR B CA 1
ATOM 3871 C C . THR B 1 150 ? -16.125 8.211 -18.203 1 98 150 THR B C 1
ATOM 3873 O O . THR B 1 150 ? -16.781 9.031 -17.547 1 98 150 THR B O 1
ATOM 3876 N N . TRP B 1 151 ? -14.938 8.438 -18.609 1 97.69 151 TRP B N 1
ATOM 3877 C CA . TRP B 1 151 ? -14.258 9.688 -18.297 1 97.69 151 TRP B CA 1
ATOM 3878 C C . TRP B 1 151 ? -13.227 10.031 -19.375 1 97.69 151 TRP B C 1
ATOM 3880 O O . TRP B 1 151 ? -12.609 9.141 -19.953 1 97.69 151 TRP B O 1
ATOM 3890 N N . SER B 1 152 ? -13.102 11.297 -19.703 1 97.5 152 SER B N 1
ATOM 3891 C CA . SER B 1 152 ? -12.062 11.781 -20.609 1 97.5 152 SER B CA 1
ATOM 3892 C C . SER B 1 152 ? -11.414 13.055 -20.094 1 97.5 152 SER B C 1
ATOM 3894 O O . SER B 1 152 ? -12.047 13.828 -19.375 1 97.5 152 SER B O 1
ATOM 3896 N N . GLY B 1 153 ? -10.18 13.195 -20.344 1 95.94 153 GLY B N 1
ATOM 3897 C CA . GLY B 1 153 ? -9.398 14.367 -19.969 1 95.94 153 GLY B CA 1
ATOM 3898 C C . GLY B 1 153 ? -8.234 14.633 -20.906 1 95.94 153 GLY B C 1
ATOM 3899 O O . GLY B 1 153 ? -8.141 14.023 -21.969 1 95.94 153 GLY B O 1
ATOM 3900 N N . LYS B 1 154 ? -7.414 15.602 -20.562 1 95.44 154 LYS B N 1
ATOM 3901 C CA . LYS B 1 154 ? -6.293 16.031 -21.406 1 95.44 154 LYS B CA 1
ATOM 3902 C C . LYS B 1 154 ? -5.016 15.266 -21.047 1 95.44 154 LYS B C 1
ATOM 3904 O O . LYS B 1 154 ? -4.207 14.953 -21.906 1 95.44 154 LYS B O 1
ATOM 3909 N N . HIS B 1 155 ? -4.816 14.953 -19.828 1 93.25 155 HIS B N 1
ATOM 3910 C CA . HIS B 1 155 ? -3.504 14.555 -19.328 1 93.25 155 HIS B CA 1
ATOM 3911 C C . HIS B 1 155 ? -3.393 13.039 -19.219 1 93.25 155 HIS B C 1
ATOM 3913 O O . HIS B 1 155 ? -2.314 12.508 -18.938 1 93.25 155 HIS B O 1
ATOM 3919 N N . ARG B 1 156 ? -4.445 12.312 -19.453 1 90.75 156 ARG B N 1
ATOM 3920 C CA . ARG B 1 156 ? -4.406 10.852 -19.484 1 90.75 156 ARG B CA 1
ATOM 3921 C C . ARG B 1 156 ? -5.465 10.305 -20.438 1 90.75 156 ARG B C 1
ATOM 3923 O O . ARG B 1 156 ? -6.457 10.977 -20.734 1 90.75 156 ARG B O 1
ATOM 3930 N N . PRO B 1 157 ? -5.309 9.031 -20.875 1 93.06 157 PRO B N 1
ATOM 3931 C CA . PRO B 1 157 ? -6.289 8.445 -21.781 1 93.06 157 PRO B CA 1
ATOM 3932 C C . PRO B 1 157 ? -7.664 8.266 -21.141 1 93.06 157 PRO B C 1
ATOM 3934 O O . PRO B 1 157 ? -7.766 8.133 -19.922 1 93.06 157 PRO B O 1
ATOM 3937 N N . ALA B 1 158 ? -8.625 8.211 -21.969 1 96.94 158 ALA B N 1
ATOM 3938 C CA . ALA B 1 158 ? -10.016 8.117 -21.516 1 96.94 158 ALA B CA 1
ATOM 3939 C C . ALA B 1 158 ? -10.32 6.715 -21 1 96.94 158 ALA B C 1
ATOM 3941 O O . ALA B 1 158 ? -9.602 5.758 -21.297 1 96.94 158 ALA B O 1
ATOM 3942 N N . ILE B 1 159 ? -11.234 6.629 -20.141 1 97 159 ILE B N 1
ATOM 3943 C CA . ILE B 1 159 ? -11.828 5.379 -19.688 1 97 159 ILE B CA 1
ATOM 3944 C C . ILE B 1 159 ? -13.234 5.23 -20.266 1 97 159 ILE B C 1
ATOM 3946 O O . ILE B 1 159 ? -14.031 6.176 -20.234 1 97 159 ILE B O 1
ATOM 3950 N N . HIS B 1 160 ? -13.523 4.059 -20.844 1 97 160 HIS B N 1
ATOM 3951 C CA . HIS B 1 160 ? -14.82 3.816 -21.469 1 97 160 HIS B CA 1
ATOM 3952 C C . HIS B 1 160 ? -15.578 2.711 -20.75 1 97 160 HIS B C 1
ATOM 3954 O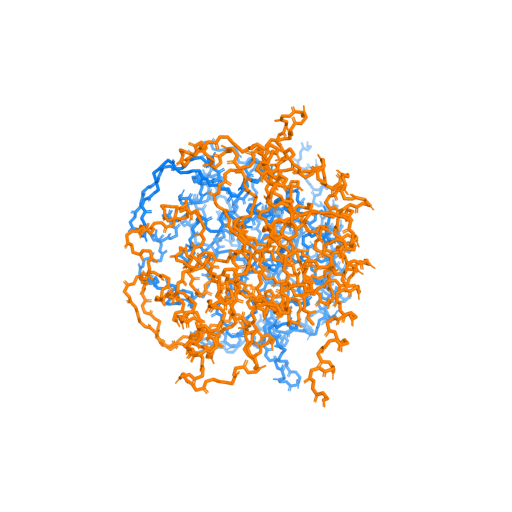 O . HIS B 1 160 ? -15.383 1.527 -21.031 1 97 160 HIS B O 1
ATOM 3960 N N . ASN B 1 161 ? -16.484 3.105 -19.922 1 96.69 161 ASN B N 1
ATOM 3961 C CA . ASN B 1 161 ? -17.391 2.207 -19.219 1 96.69 161 ASN B CA 1
ATOM 3962 C C . ASN B 1 161 ? -16.656 0.995 -18.656 1 96.69 161 ASN B C 1
ATOM 3964 O O . ASN B 1 161 ? -17.016 -0.147 -18.938 1 96.69 161 ASN B O 1
ATOM 3968 N N . THR B 1 162 ? -15.695 1.247 -17.875 1 96.62 162 THR B N 1
ATOM 3969 C CA . THR B 1 162 ? -14.859 0.201 -17.281 1 96.62 162 THR B CA 1
ATOM 3970 C C . THR B 1 162 ? -15.062 0.129 -15.773 1 96.62 162 THR B C 1
ATOM 3972 O O . THR B 1 162 ? -15.164 1.16 -15.109 1 96.62 162 THR B O 1
ATOM 3975 N N . GLY B 1 163 ? -15.25 -1.104 -15.297 1 97.44 163 GLY B N 1
ATOM 3976 C CA . GLY B 1 163 ? -15.375 -1.287 -13.859 1 97.44 163 GLY B CA 1
ATOM 3977 C C . GLY B 1 163 ? -14.055 -1.111 -13.117 1 97.44 163 GLY B C 1
ATOM 3978 O O . GLY B 1 163 ? -13 -1.465 -13.641 1 97.44 163 GLY B O 1
ATOM 3979 N N . VAL B 1 164 ? -14.109 -0.531 -11.914 1 98.31 164 VAL B N 1
ATOM 3980 C CA . VAL B 1 164 ? -12.914 -0.315 -11.102 1 98.31 164 VAL B CA 1
ATOM 3981 C C . VAL B 1 164 ? -13.078 -1.02 -9.758 1 98.31 164 VAL B C 1
ATOM 3983 O O . VAL B 1 164 ? -14.039 -0.776 -9.031 1 98.31 164 VAL B O 1
ATOM 3986 N N . TYR B 1 165 ? -12.141 -1.914 -9.406 1 98.38 165 TYR B N 1
ATOM 3987 C CA . TYR B 1 165 ? -12.227 -2.775 -8.234 1 98.38 165 TYR B CA 1
ATOM 3988 C C . TYR B 1 165 ? -10.922 -2.77 -7.453 1 98.38 165 TYR B C 1
ATOM 3990 O O . TYR B 1 165 ? -9.852 -2.529 -8.023 1 98.38 165 TYR B O 1
ATOM 3998 N N . PRO B 1 166 ? -11 -2.99 -6.156 1 98.62 166 PRO B N 1
ATOM 3999 C CA . PRO B 1 166 ? -12.156 -3.338 -5.336 1 98.62 166 PRO B CA 1
ATOM 4000 C C . PRO B 1 166 ? -13.039 -2.131 -5.02 1 98.62 166 PRO B C 1
ATOM 4002 O O . PRO B 1 166 ? -12.617 -0.988 -5.199 1 98.62 166 PRO B O 1
ATOM 4005 N N . ARG B 1 167 ? -14.227 -2.408 -4.609 1 98.25 167 ARG B N 1
ATOM 4006 C CA . ARG B 1 167 ? -15.094 -1.353 -4.102 1 98.25 167 ARG B CA 1
ATOM 4007 C C . ARG B 1 167 ? -14.938 -1.196 -2.592 1 98.25 167 ARG B C 1
ATOM 4009 O O . ARG B 1 167 ? -14.805 -2.188 -1.869 1 98.25 167 ARG B O 1
ATOM 4016 N N . PRO B 1 168 ? -14.93 0.005 -2.086 1 98.56 168 PRO B N 1
ATOM 4017 C CA . PRO B 1 168 ? -14.695 0.255 -0.662 1 98.56 168 PRO B CA 1
ATOM 4018 C C . PRO B 1 168 ? -15.898 -0.112 0.207 1 98.56 168 PRO B C 1
ATOM 4020 O O . PRO B 1 168 ? -17 -0.278 -0.307 1 98.56 168 PRO B O 1
ATOM 4023 N N . VAL B 1 169 ? -15.672 -0.299 1.495 1 98.69 169 VAL B N 1
ATOM 4024 C CA . VAL B 1 169 ? -16.703 -0.491 2.512 1 98.69 169 VAL B CA 1
ATOM 4025 C C . VAL B 1 169 ? -17.516 0.786 2.664 1 98.69 169 VAL B C 1
ATOM 4027 O O . VAL B 1 169 ? -18.75 0.739 2.689 1 98.69 169 VAL B O 1
ATOM 4030 N N . GLN B 1 170 ? -16.781 1.855 2.703 1 98.56 170 GLN B N 1
ATOM 4031 C CA . GLN B 1 170 ? -17.438 3.154 2.844 1 98.56 170 GLN B CA 1
ATOM 4032 C C . GLN B 1 170 ? -18.094 3.584 1.536 1 98.56 170 GLN B C 1
ATOM 4034 O O . GLN B 1 170 ? -17.547 3.348 0.455 1 98.56 170 GLN B O 1
ATOM 4039 N N . LYS B 1 171 ? -19.219 4.191 1.667 1 96.69 171 LYS B N 1
ATOM 4040 C CA . LYS B 1 171 ? -19.938 4.758 0.523 1 96.69 171 LYS B CA 1
ATOM 4041 C C . LYS B 1 171 ? -20.359 6.195 0.802 1 96.69 171 LYS B C 1
ATOM 4043 O O . LYS B 1 171 ? -21.391 6.426 1.455 1 96.69 171 LYS B O 1
ATOM 4048 N N . PRO B 1 172 ? -19.75 7.086 0.405 1 97.44 172 PRO B N 1
ATOM 4049 C CA . PRO B 1 172 ? -18.547 7.043 -0.429 1 97.44 172 PRO B CA 1
ATOM 4050 C C . PRO B 1 172 ? -17.266 6.906 0.392 1 97.44 172 PRO B C 1
ATOM 4052 O O . PRO B 1 172 ? -17.266 7.203 1.588 1 97.44 172 PRO B O 1
ATOM 4055 N N . LEU B 1 173 ? -16.156 6.441 -0.312 1 98.69 173 LEU B N 1
ATOM 4056 C CA . LEU B 1 173 ? -14.812 6.602 0.231 1 98.69 173 LEU B CA 1
ATOM 4057 C C . LEU B 1 173 ? -14.477 8.078 0.428 1 98.69 173 LEU B C 1
ATOM 4059 O O . LEU B 1 173 ? -14.508 8.859 -0.526 1 98.69 173 LEU B O 1
ATOM 4063 N N . PRO B 1 174 ? -14.148 8.516 1.623 1 98.62 174 PRO B N 1
ATOM 4064 C CA . PRO B 1 174 ? -13.961 9.953 1.867 1 98.62 174 PRO B CA 1
ATOM 4065 C C . PRO B 1 174 ? -12.742 10.516 1.13 1 98.62 174 PRO B C 1
ATOM 4067 O O . PRO B 1 174 ? -11.664 9.93 1.177 1 98.62 174 PRO B O 1
ATOM 4070 N N . VAL B 1 175 ? -12.992 11.594 0.452 1 98.69 175 VAL B N 1
ATOM 4071 C CA . VAL B 1 175 ? -11.945 12.375 -0.208 1 98.69 175 VAL B CA 1
ATOM 4072 C C . VAL B 1 175 ? -11.93 13.797 0.351 1 98.69 175 VAL B C 1
ATOM 4074 O O . VAL B 1 175 ? -12.953 14.484 0.349 1 98.69 175 VAL B O 1
ATOM 4077 N N . TRP B 1 176 ? -10.758 14.188 0.865 1 98.5 176 TRP B N 1
ATOM 4078 C CA . TRP B 1 176 ? -10.539 15.523 1.41 1 98.5 176 TRP B CA 1
ATOM 4079 C C . TRP B 1 176 ? -9.695 16.359 0.457 1 98.5 176 TRP B C 1
ATOM 4081 O O . TRP B 1 176 ? -9 15.828 -0.405 1 98.5 176 TRP B O 1
ATOM 4091 N N . ILE B 1 177 ? -9.836 17.656 0.62 1 98 177 ILE B N 1
ATOM 4092 C CA . ILE B 1 177 ? -8.984 18.578 -0.126 1 98 177 ILE B CA 1
ATOM 4093 C C . ILE B 1 177 ? -8.008 19.266 0.827 1 98 177 ILE B C 1
ATOM 4095 O O . ILE B 1 177 ? -8.422 19.891 1.808 1 98 177 ILE B O 1
ATOM 4099 N N . GLY B 1 178 ? -6.723 19.062 0.558 1 96.62 178 GLY B N 1
ATOM 4100 C CA . GLY B 1 178 ? -5.703 19.797 1.293 1 96.62 178 GLY B CA 1
ATOM 4101 C C . GLY B 1 178 ? -5.395 21.156 0.692 1 96.62 178 GLY B C 1
ATOM 4102 O O . GLY B 1 178 ? -5.293 21.281 -0.529 1 96.62 178 GLY B O 1
ATOM 4103 N N . SER B 1 179 ? -5.25 22.172 1.563 1 94.75 179 SER B N 1
ATOM 4104 C CA . SER B 1 179 ? -4.934 23.531 1.112 1 94.75 179 SER B CA 1
ATOM 4105 C C . SER B 1 179 ? -4 24.234 2.094 1 94.75 179 SER B C 1
ATOM 4107 O O . SER B 1 179 ? -4.191 24.141 3.309 1 94.75 179 SER B O 1
ATOM 4109 N N . GLY B 1 180 ? -2.992 24.922 1.563 1 91.25 180 GLY B N 1
ATOM 4110 C CA . GLY B 1 180 ? -2.141 25.766 2.389 1 91.25 180 GLY B CA 1
ATOM 4111 C C . GLY B 1 180 ? -2.719 27.141 2.625 1 91.25 180 GLY B C 1
ATOM 4112 O O . GLY B 1 180 ? -2.062 28 3.219 1 91.25 180 GLY B O 1
ATOM 4113 N N . GLY B 1 181 ? -3.875 27.375 2.117 1 88.94 181 GLY B N 1
ATOM 4114 C CA . GLY B 1 181 ? -4.48 28.688 2.326 1 88.94 181 GLY B CA 1
ATOM 4115 C C . GLY B 1 181 ? -4.879 29.375 1.035 1 88.94 181 GLY B C 1
ATOM 4116 O O . GLY B 1 181 ? -5.387 30.5 1.055 1 88.94 181 GLY B O 1
ATOM 4117 N N . ASN B 1 182 ? -4.719 28.719 -0.045 1 90.56 182 ASN B N 1
ATOM 4118 C CA . ASN B 1 182 ? -5.121 29.266 -1.336 1 90.56 182 ASN B CA 1
ATOM 4119 C C . ASN B 1 182 ? -6.641 29.359 -1.452 1 90.56 182 ASN B C 1
ATOM 4121 O O . ASN B 1 182 ? -7.348 28.359 -1.296 1 90.56 182 ASN B O 1
ATOM 4125 N N . GLN B 1 183 ? -7.105 30.547 -1.73 1 94.12 183 GLN B N 1
ATOM 4126 C CA . GLN B 1 183 ? -8.539 30.797 -1.783 1 94.12 183 GLN B CA 1
ATOM 4127 C C . GLN B 1 183 ? -9.219 29.922 -2.836 1 94.12 183 GLN B C 1
ATOM 4129 O O . GLN B 1 183 ? -10.32 29.422 -2.615 1 94.12 183 GLN B O 1
ATOM 4134 N N . GLU B 1 184 ? -8.594 29.781 -3.918 1 93 184 GLU B N 1
ATOM 4135 C CA . GLU B 1 184 ? -9.18 28.984 -4.992 1 93 184 GLU B CA 1
ATOM 4136 C C . GLU B 1 184 ? -9.383 27.531 -4.555 1 93 184 GLU B C 1
ATOM 4138 O O . GLU B 1 184 ? -10.406 26.922 -4.879 1 93 184 GLU B O 1
ATOM 4143 N N . SER B 1 185 ? -8.398 27 -3.855 1 93.62 185 SER B N 1
ATOM 4144 C CA . SER B 1 185 ? -8.508 25.641 -3.354 1 93.62 185 SER B CA 1
ATOM 4145 C C . SER B 1 185 ? -9.641 25.516 -2.34 1 93.62 185 SER B C 1
ATOM 4147 O O . SER B 1 185 ? -10.375 24.531 -2.346 1 93.62 185 SER B O 1
ATOM 4149 N N . VAL B 1 186 ? -9.727 26.5 -1.544 1 96.75 186 VAL B N 1
ATOM 4150 C CA . VAL B 1 186 ? -10.75 26.516 -0.504 1 96.75 186 VAL B CA 1
ATOM 4151 C C . VAL B 1 186 ? -12.141 26.578 -1.143 1 96.75 186 VAL B C 1
ATOM 4153 O O . VAL B 1 186 ? -13.039 25.828 -0.77 1 96.75 186 VAL B O 1
ATOM 4156 N N . VAL B 1 187 ? -12.289 27.438 -2.068 1 97.38 187 VAL B N 1
ATOM 4157 C CA . VAL B 1 187 ? -13.555 27.594 -2.77 1 97.38 187 VAL B CA 1
ATOM 4158 C C . VAL B 1 187 ? -13.898 26.328 -3.531 1 97.38 187 VAL B C 1
ATOM 4160 O O . VAL B 1 187 ? -15.047 25.875 -3.525 1 97.38 187 VAL B O 1
ATOM 4163 N N . ARG B 1 188 ? -12.945 25.734 -4.148 1 96 188 ARG B N 1
ATOM 4164 C CA . ARG B 1 188 ? -13.148 24.484 -4.875 1 96 188 ARG B CA 1
ATOM 4165 C C . ARG B 1 188 ? -13.688 23.391 -3.949 1 96 188 ARG B C 1
ATOM 4167 O O . ARG B 1 188 ? -14.625 22.688 -4.301 1 96 188 ARG B O 1
ATOM 4174 N N . ALA B 1 189 ? -13.039 23.234 -2.822 1 98 189 ALA B N 1
ATOM 4175 C CA . ALA B 1 189 ? -13.492 22.25 -1.852 1 98 189 ALA B CA 1
ATOM 4176 C C . ALA B 1 189 ? -14.945 22.484 -1.472 1 98 189 ALA B C 1
ATOM 4178 O O . ALA B 1 189 ? -15.742 21.531 -1.438 1 98 189 ALA B O 1
ATOM 4179 N N . GLY B 1 190 ? -15.266 23.734 -1.229 1 98.38 190 GLY B N 1
ATOM 4180 C CA . GLY B 1 190 ? -16.641 24.094 -0.884 1 98.38 190 GLY B CA 1
ATOM 4181 C C . GLY B 1 190 ? -17.625 23.781 -1.989 1 98.38 190 GLY B C 1
ATOM 4182 O O . GLY B 1 190 ? -18.672 23.172 -1.741 1 98.38 190 GLY B O 1
ATOM 4183 N N . LEU B 1 191 ? -17.281 24.203 -3.211 1 98.25 191 LEU B N 1
ATOM 4184 C CA . LEU B 1 191 ? -18.156 23.984 -4.355 1 98.25 191 LEU B CA 1
ATOM 4185 C C . LEU B 1 191 ? -18.422 22.5 -4.578 1 98.25 191 LEU B C 1
ATOM 4187 O O . LEU B 1 191 ? -19.516 22.109 -5.004 1 98.25 191 LEU B O 1
ATOM 4191 N N . LEU B 1 192 ? -17.484 21.688 -4.223 1 97.88 192 LEU B N 1
ATOM 4192 C CA . LEU B 1 192 ? -17.594 20.25 -4.441 1 97.88 192 LEU B CA 1
ATOM 4193 C C . LEU B 1 192 ? -18.219 19.562 -3.23 1 97.88 192 LEU B C 1
ATOM 4195 O O . LEU B 1 192 ? -18.516 18.359 -3.275 1 97.88 192 LEU B O 1
ATOM 4199 N N . GLY B 1 193 ? -18.375 20.281 -2.16 1 98.12 193 GLY B N 1
ATOM 4200 C CA . GLY B 1 193 ? -18.906 19.703 -0.938 1 98.12 193 GLY B CA 1
ATOM 4201 C C . GLY B 1 193 ? -17.953 18.703 -0.294 1 98.12 193 GLY B C 1
ATOM 4202 O O . GLY B 1 193 ? -18.391 17.719 0.295 1 98.12 193 GLY B O 1
ATOM 4203 N N . LEU B 1 194 ? -16.688 18.859 -0.485 1 98.38 194 LEU B N 1
ATOM 4204 C CA . LEU B 1 194 ? -15.688 17.969 0.084 1 98.38 194 LEU B CA 1
ATOM 4205 C C . LEU B 1 194 ? -15.102 18.547 1.363 1 98.38 194 LEU B C 1
ATOM 4207 O O . LEU B 1 194 ? -15.016 19.766 1.506 1 98.38 194 LEU B O 1
ATOM 4211 N N . PRO B 1 195 ? -14.758 17.656 2.301 1 98.44 195 PRO B N 1
ATOM 4212 C CA . PRO B 1 195 ? -14.07 18.172 3.486 1 98.44 195 PRO B CA 1
ATOM 4213 C C . PRO B 1 195 ? -12.734 18.844 3.15 1 98.44 195 PRO B C 1
ATOM 4215 O O . PRO B 1 195 ? -12.102 18.484 2.154 1 98.44 195 PRO B O 1
ATOM 4218 N N . LEU B 1 196 ? -12.344 19.766 4 1 98.31 196 LEU B N 1
ATOM 4219 C CA . LEU B 1 196 ? -11.164 20.609 3.797 1 98.31 196 LEU B CA 1
ATOM 4220 C C . LEU B 1 196 ? -10.156 20.406 4.918 1 98.31 196 LEU B C 1
ATOM 4222 O O . LEU B 1 196 ? -10.531 20.328 6.09 1 98.31 196 LEU B O 1
ATOM 4226 N N . VAL B 1 197 ? -8.93 20.281 4.586 1 98.06 197 VAL B N 1
ATOM 4227 C CA . VAL B 1 197 ? -7.867 20.312 5.586 1 98.06 197 VAL B CA 1
ATOM 4228 C C . VAL B 1 197 ? -6.902 21.453 5.281 1 98.06 197 VAL B C 1
ATOM 4230 O O . VAL B 1 197 ? -6.379 21.547 4.172 1 98.06 197 VAL B O 1
ATOM 4233 N N . LEU B 1 198 ? -6.66 22.344 6.25 1 97.44 198 LEU B N 1
ATOM 4234 C CA . LEU B 1 198 ? -5.805 23.516 6.121 1 97.44 198 LEU B CA 1
ATOM 4235 C C . LEU B 1 198 ? -4.438 23.266 6.754 1 97.44 198 LEU B C 1
ATOM 4237 O O . LEU B 1 198 ? -4.355 22.828 7.902 1 97.44 198 LEU B O 1
ATOM 4241 N N . ALA B 1 199 ? -3.408 23.5 5.984 1 96.06 199 ALA B N 1
ATOM 4242 C CA . ALA B 1 199 ? -2.061 23.5 6.547 1 96.06 199 ALA B CA 1
ATOM 4243 C C . ALA B 1 199 ? -1.742 24.828 7.223 1 96.06 199 ALA B C 1
ATOM 4245 O O . ALA B 1 199 ? -1.435 25.812 6.551 1 96.06 199 ALA B O 1
ATOM 4246 N N . ILE B 1 200 ? -1.797 24.859 8.5 1 95.88 200 ILE B N 1
ATOM 4247 C CA . ILE B 1 200 ? -1.49 26.062 9.266 1 95.88 200 ILE B CA 1
ATOM 4248 C C . ILE B 1 200 ? -0.12 25.922 9.93 1 95.88 200 ILE B C 1
ATOM 4250 O O . ILE B 1 200 ? -0.017 25.453 11.062 1 95.88 200 ILE B O 1
ATOM 4254 N N . ILE B 1 201 ? 0.896 26.406 9.242 1 89.94 201 ILE B N 1
ATOM 4255 C CA . ILE B 1 201 ? 2.254 26.094 9.664 1 89.94 201 ILE B CA 1
ATOM 4256 C C . ILE B 1 201 ? 3.004 27.375 10 1 89.94 201 ILE B C 1
ATOM 4258 O O . ILE B 1 201 ? 4.125 27.344 10.508 1 89.94 201 ILE B O 1
ATOM 4262 N N . GLY B 1 202 ? 2.371 28.5 9.734 1 90.19 202 GLY B N 1
ATOM 4263 C CA . GLY B 1 202 ? 2.982 29.781 10.031 1 90.19 202 GLY B CA 1
ATOM 4264 C C . GLY B 1 202 ? 1.968 30.891 10.258 1 90.19 202 GLY B C 1
ATOM 4265 O O . GLY B 1 202 ? 0.791 30.734 9.922 1 90.19 202 GLY B O 1
ATOM 4266 N N . GLY B 1 203 ? 2.434 31.969 10.852 1 92 203 GLY B N 1
ATOM 4267 C CA . GLY B 1 203 ? 1.562 33.094 11.117 1 92 203 GLY B CA 1
ATOM 4268 C C . GLY B 1 203 ? 0.521 32.812 12.188 1 92 203 GLY B C 1
ATOM 4269 O O . GLY B 1 203 ? 0.696 31.922 13 1 92 203 GLY B O 1
ATOM 4270 N N . SER B 1 204 ? -0.46 33.656 12.219 1 95.75 204 SER B N 1
ATOM 4271 C CA . SER B 1 204 ? -1.558 33.438 13.156 1 95.75 204 SER B CA 1
ATOM 4272 C C . SER B 1 204 ? -2.639 32.531 12.562 1 95.75 204 SER B C 1
ATOM 4274 O O . SER B 1 204 ? -3.166 32.812 11.484 1 95.75 204 SER B O 1
ATOM 4276 N N . PRO B 1 205 ? -2.998 31.5 13.312 1 97.12 205 PRO B N 1
ATOM 4277 C CA . PRO B 1 205 ? -4.066 30.625 12.828 1 97.12 205 PRO B CA 1
ATOM 4278 C C . PRO B 1 205 ? -5.371 31.375 12.57 1 97.12 205 PRO B C 1
ATOM 4280 O O . PRO B 1 205 ? -6.164 30.953 11.719 1 97.12 205 PRO B O 1
ATOM 4283 N N . GLN B 1 206 ? -5.594 32.469 13.234 1 96.75 206 GLN B N 1
ATOM 4284 C CA . GLN B 1 206 ? -6.824 33.219 13.102 1 96.75 206 GLN B CA 1
ATOM 4285 C C . GLN B 1 206 ? -6.98 33.781 11.688 1 96.75 206 GLN B C 1
ATOM 4287 O O . GLN B 1 206 ? -8.102 34.062 11.25 1 96.75 206 GLN B O 1
ATOM 4292 N N . HIS B 1 207 ? -5.91 33.906 11.031 1 96.44 207 HIS B N 1
ATOM 4293 C CA . HIS B 1 207 ? -5.922 34.438 9.664 1 96.44 207 HIS B CA 1
ATOM 4294 C C . HIS B 1 207 ? -6.629 33.469 8.719 1 96.44 207 HIS B C 1
ATOM 4296 O O . HIS B 1 207 ? -6.98 33.812 7.598 1 96.44 207 HIS B O 1
ATOM 4302 N N . PHE B 1 208 ? -6.852 32.25 9.156 1 97.88 208 PHE B N 1
ATOM 4303 C CA . PHE B 1 208 ? -7.488 31.266 8.312 1 97.88 208 PHE B CA 1
ATOM 4304 C C . PHE B 1 208 ? -9 31.281 8.492 1 97.88 208 PHE B C 1
ATOM 4306 O O . PHE B 1 208 ? -9.727 30.625 7.742 1 97.88 208 PHE B O 1
ATOM 4313 N N . ALA B 1 209 ? -9.531 32 9.492 1 98 209 ALA B N 1
ATOM 4314 C CA . ALA B 1 209 ? -10.969 32.031 9.766 1 98 209 ALA B CA 1
ATOM 4315 C C . ALA B 1 209 ? -11.75 32.531 8.547 1 98 209 ALA B C 1
ATOM 4317 O O . ALA B 1 209 ? -12.742 31.906 8.156 1 98 209 ALA B O 1
ATOM 4318 N N . PRO B 1 210 ? -11.281 33.594 7.859 1 97.81 210 PRO B N 1
ATOM 4319 C CA . PRO B 1 210 ? -12.008 34.031 6.66 1 97.81 210 PRO B CA 1
ATOM 4320 C C . PRO B 1 210 ? -12.023 32.969 5.566 1 97.81 210 PRO B C 1
ATOM 4322 O O . PRO B 1 210 ? -12.969 32.875 4.781 1 97.81 210 PRO B O 1
ATOM 4325 N N . LEU B 1 211 ? -10.969 32.156 5.477 1 98 211 LEU B N 1
ATOM 4326 C CA . LEU B 1 211 ? -10.914 31.078 4.492 1 98 211 LEU B CA 1
ATOM 4327 C C . LEU B 1 211 ? -11.961 30 4.797 1 98 211 LEU B C 1
ATOM 4329 O O . 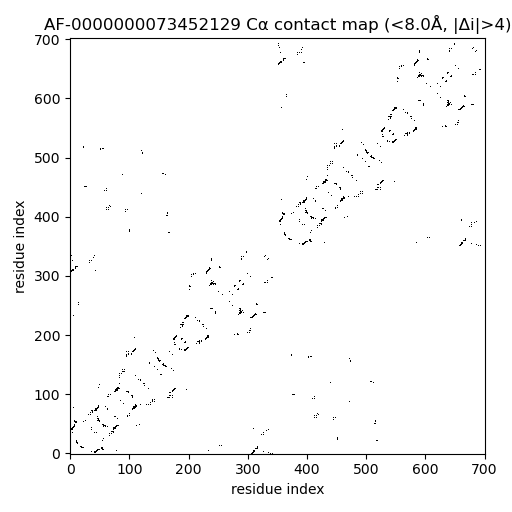LEU B 1 211 ? -12.594 29.469 3.887 1 98 211 LEU B O 1
ATOM 4333 N N . VAL B 1 212 ? -12.117 29.719 6.043 1 98.25 212 VAL B N 1
ATOM 4334 C CA . VAL B 1 212 ? -13.125 28.75 6.453 1 98.25 212 VAL B CA 1
ATOM 4335 C C . VAL B 1 212 ? -14.516 29.281 6.133 1 98.25 212 VAL B C 1
ATOM 4337 O O . VAL B 1 212 ? -15.375 28.547 5.648 1 98.25 212 VAL B O 1
ATOM 4340 N N . GLU B 1 213 ? -14.734 30.547 6.43 1 97.94 213 GLU B N 1
ATOM 4341 C CA . GLU B 1 213 ? -16.016 31.172 6.078 1 97.94 213 GLU B CA 1
ATOM 4342 C C . GLU B 1 213 ? -16.266 31.078 4.578 1 97.94 213 GLU B C 1
ATOM 4344 O O . GLU B 1 213 ? -17.391 30.781 4.152 1 97.94 213 GLU B O 1
ATOM 4349 N N . LEU B 1 214 ? -15.227 31.406 3.824 1 98.06 214 LEU B N 1
ATOM 4350 C CA . LEU B 1 214 ? -15.328 31.344 2.371 1 98.06 214 LEU B CA 1
ATOM 4351 C C . LEU B 1 214 ? -15.68 29.938 1.91 1 98.06 214 LEU B C 1
ATOM 4353 O O . LEU B 1 214 ? -16.469 29.75 0.981 1 98.06 214 LEU B O 1
ATOM 4357 N N . TYR B 1 215 ? -15.117 28.953 2.494 1 98.38 215 TYR B N 1
ATOM 4358 C CA . TYR B 1 215 ? -15.398 27.547 2.223 1 98.38 215 TYR B CA 1
ATOM 4359 C C . TYR B 1 215 ? -16.875 27.234 2.412 1 98.38 215 TYR B C 1
ATOM 4361 O O . TYR B 1 215 ? -17.516 26.656 1.528 1 98.38 215 TYR B O 1
ATOM 4369 N N . TYR B 1 216 ? -17.453 27.594 3.52 1 98.12 216 TYR B N 1
ATOM 4370 C CA . TYR B 1 216 ? -18.844 27.297 3.812 1 98.12 216 TYR B CA 1
ATOM 4371 C C . TYR B 1 216 ? -19.781 28.078 2.895 1 98.12 216 TYR B C 1
ATOM 4373 O O . TYR B 1 216 ? -20.812 27.547 2.461 1 98.12 216 TYR B O 1
ATOM 4381 N N . LYS B 1 217 ? -19.406 29.297 2.637 1 98.06 217 LYS B N 1
ATOM 4382 C CA . LYS B 1 217 ? -20.188 30.094 1.695 1 98.06 217 LYS B CA 1
ATOM 4383 C C . LYS B 1 217 ? -20.234 29.422 0.322 1 98.06 217 LYS B C 1
ATOM 4385 O O . LYS B 1 217 ? -21.281 29.375 -0.319 1 98.06 217 LYS B O 1
ATOM 4390 N N . ALA B 1 218 ? -19.047 28.984 -0.142 1 98.38 218 ALA B N 1
ATOM 4391 C CA . ALA B 1 218 ? -18.953 28.281 -1.425 1 98.38 218 ALA B CA 1
ATOM 4392 C C . ALA B 1 218 ? -19.797 27.016 -1.417 1 98.38 218 ALA B C 1
ATOM 4394 O O . ALA B 1 218 ? -20.484 26.703 -2.4 1 98.38 218 ALA B O 1
ATOM 4395 N N . ALA B 1 219 ? -19.75 26.266 -0.354 1 98.5 219 ALA B N 1
ATOM 4396 C CA . ALA B 1 219 ? -20.531 25.047 -0.219 1 98.5 219 ALA B CA 1
ATOM 4397 C C . ALA B 1 219 ? -22.031 25.328 -0.291 1 98.5 219 ALA B C 1
ATOM 4399 O O . ALA B 1 219 ? -22.766 24.656 -1.014 1 98.5 219 ALA B O 1
ATOM 4400 N N . GLU B 1 220 ? -22.469 26.344 0.428 1 98.25 220 GLU B N 1
ATOM 4401 C CA . GLU B 1 220 ? -23.875 26.719 0.428 1 98.25 220 GLU B CA 1
ATOM 4402 C C . GLU B 1 220 ? -24.328 27.188 -0.957 1 98.25 220 GLU B C 1
ATOM 4404 O O . GLU B 1 220 ? -25.422 26.828 -1.407 1 98.25 220 GLU B O 1
ATOM 4409 N N . HIS B 1 221 ? -23.516 27.969 -1.524 1 98.12 221 HIS B N 1
ATOM 4410 C CA . HIS B 1 221 ? -23.797 28.453 -2.871 1 98.12 221 HIS B CA 1
ATOM 4411 C C . HIS B 1 221 ? -24.016 27.281 -3.834 1 98.12 221 HIS B C 1
ATOM 4413 O O . HIS B 1 221 ? -24.859 27.359 -4.723 1 98.12 221 HIS B O 1
ATOM 4419 N N . ALA B 1 222 ? -23.266 26.203 -3.637 1 98.25 222 ALA B N 1
ATOM 4420 C CA . ALA B 1 222 ? -23.344 25.047 -4.52 1 98.25 222 ALA B CA 1
ATOM 4421 C C . ALA B 1 222 ? -24.469 24.109 -4.098 1 98.25 222 ALA B C 1
ATOM 4423 O O . ALA B 1 222 ? -24.719 23.094 -4.754 1 98.25 222 ALA B O 1
ATOM 4424 N N . GLY B 1 223 ? -25.109 24.391 -2.973 1 98.25 223 GLY B N 1
ATOM 4425 C CA . GLY B 1 223 ? -26.281 23.625 -2.566 1 98.25 223 GLY B CA 1
ATOM 4426 C C . GLY B 1 223 ? -25.969 22.531 -1.569 1 98.25 223 GLY B C 1
ATOM 4427 O O . GLY B 1 223 ? -26.812 21.688 -1.287 1 98.25 223 GLY B O 1
ATOM 4428 N N . HIS B 1 224 ? -24.781 22.531 -1.041 1 97.88 224 HIS B N 1
ATOM 4429 C CA . HIS B 1 224 ? -24.422 21.516 -0.047 1 97.88 224 HIS B CA 1
ATOM 4430 C C . HIS B 1 224 ? -24.891 21.922 1.346 1 97.88 224 HIS B C 1
ATOM 4432 O O . HIS B 1 224 ? -25.062 23.109 1.622 1 97.88 224 HIS B O 1
ATOM 4438 N N . ASP B 1 225 ? -25.094 20.922 2.199 1 96.88 225 ASP B N 1
ATOM 4439 C CA . ASP B 1 225 ? -25.391 21.156 3.613 1 96.88 225 ASP B CA 1
ATOM 4440 C C . ASP B 1 225 ? -24.109 21.438 4.402 1 96.88 225 ASP B C 1
ATOM 4442 O O . ASP B 1 225 ? -23.391 20.5 4.773 1 96.88 225 ASP B O 1
ATOM 4446 N N . ALA B 1 226 ? -23.906 22.594 4.734 1 93.25 226 ALA B N 1
ATOM 4447 C CA . ALA B 1 226 ? -22.688 23.031 5.391 1 93.25 226 ALA B CA 1
ATOM 4448 C C . ALA B 1 226 ? -22.516 22.359 6.75 1 93.25 226 ALA B C 1
ATOM 4450 O O . ALA B 1 226 ? -21.391 22.156 7.215 1 93.25 226 ALA B O 1
ATOM 4451 N N . SER B 1 227 ? -23.578 22 7.359 1 91.94 227 SER B N 1
ATOM 4452 C CA . SER B 1 227 ? -23.516 21.422 8.695 1 91.94 227 SER B CA 1
ATOM 4453 C C . SER B 1 227 ? -22.891 20.031 8.656 1 91.94 227 SER B C 1
ATOM 4455 O O . SER B 1 227 ? -22.453 19.5 9.688 1 91.94 227 SER B O 1
ATOM 4457 N N . LYS B 1 228 ? -22.781 19.469 7.508 1 93.25 228 LYS B N 1
ATOM 4458 C CA . LYS B 1 228 ? -22.25 18.125 7.367 1 93.25 228 LYS B CA 1
ATOM 4459 C C . LYS B 1 228 ? -20.781 18.156 6.938 1 93.25 228 LYS B C 1
ATOM 4461 O O . LYS B 1 228 ? -20.125 17.109 6.879 1 93.25 228 LYS B O 1
ATOM 4466 N N . LEU B 1 229 ? -20.312 19.328 6.656 1 96.06 229 LEU B N 1
ATOM 4467 C CA . LEU B 1 229 ? -18.953 19.469 6.156 1 96.06 229 LEU B CA 1
ATOM 4468 C C . LEU B 1 229 ? -17.969 19.641 7.305 1 96.06 229 LEU B C 1
ATOM 4470 O O . LEU B 1 229 ? -18.312 20.234 8.336 1 96.06 229 LEU B O 1
ATOM 4474 N N . ILE B 1 230 ? -16.828 19.062 7.113 1 96.56 230 ILE B N 1
ATOM 4475 C CA . ILE B 1 230 ? -15.781 19.047 8.141 1 96.56 230 ILE B CA 1
ATOM 4476 C C . ILE B 1 230 ? -14.562 19.828 7.652 1 96.56 230 ILE B C 1
ATOM 4478 O O . ILE B 1 230 ? -14.18 19.734 6.484 1 96.56 230 ILE B O 1
ATOM 4482 N N . VAL B 1 231 ? -14.008 20.625 8.508 1 98.19 231 VAL B N 1
ATOM 4483 C CA . VAL B 1 231 ? -12.766 21.359 8.258 1 98.19 231 VAL B CA 1
ATOM 4484 C C . VAL B 1 231 ? -11.703 20.906 9.258 1 98.19 231 VAL B C 1
ATOM 4486 O O . VAL B 1 231 ? -11.945 20.922 10.469 1 98.19 231 VAL B O 1
ATOM 4489 N N . ALA B 1 232 ? -10.586 20.516 8.695 1 98.56 232 ALA B N 1
ATOM 4490 C CA . ALA B 1 232 ? -9.453 20.109 9.523 1 98.56 232 ALA B CA 1
ATOM 4491 C C . ALA B 1 232 ? -8.305 21.094 9.414 1 98.56 232 ALA B C 1
ATOM 4493 O O . ALA B 1 232 ? -8.25 21.891 8.477 1 98.56 232 ALA B O 1
ATOM 4494 N N . SER B 1 233 ? -7.465 21.125 10.367 1 97.69 233 SER B N 1
ATOM 4495 C CA . SER B 1 233 ? -6.164 21.781 10.266 1 97.69 233 SER B CA 1
ATOM 4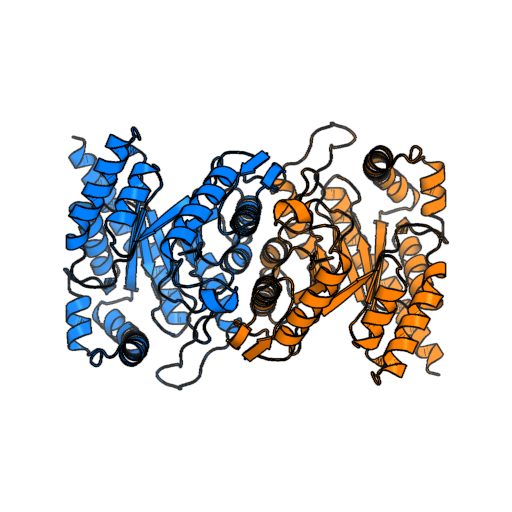496 C C . SER B 1 233 ? -5.039 20.844 10.703 1 97.69 233 SER B C 1
ATOM 4498 O O . SER B 1 233 ? -5.258 19.938 11.516 1 97.69 233 SER B O 1
ATOM 4500 N N . HIS B 1 234 ? -3.98 20.922 10.07 1 96.31 234 HIS B N 1
ATOM 4501 C CA . HIS B 1 234 ? -2.74 20.328 10.555 1 96.31 234 HIS B CA 1
ATOM 4502 C C . HIS B 1 234 ? -1.744 21.406 10.977 1 96.31 234 HIS B C 1
ATOM 4504 O O . HIS B 1 234 ? -1.573 22.406 10.281 1 96.31 234 HIS B O 1
ATOM 4510 N N . SER B 1 235 ? -1.152 21.297 12.109 1 98 235 SER B N 1
ATOM 4511 C CA . SER B 1 235 ? -0.185 22.234 12.68 1 98 235 SER B CA 1
ATOM 4512 C C . SER B 1 235 ? 0.985 21.5 13.32 1 98 235 SER B C 1
ATOM 4514 O O . SER B 1 235 ? 0.797 20.453 13.953 1 98 235 SER B O 1
ATOM 4516 N N . HIS B 1 236 ? 2.184 22.047 13.148 1 98.19 236 HIS B N 1
ATOM 4517 C CA . HIS B 1 236 ? 3.371 21.469 13.773 1 98.19 236 HIS B CA 1
ATOM 4518 C C . HIS B 1 236 ? 3.318 21.609 15.289 1 98.19 236 HIS B C 1
ATOM 4520 O O . HIS B 1 236 ? 2.844 22.609 15.812 1 98.19 236 HIS B O 1
ATOM 4526 N N . GLY B 1 237 ? 3.783 20.609 15.977 1 98.62 237 GLY B N 1
ATOM 4527 C CA . GLY B 1 237 ? 3.812 20.75 17.422 1 98.62 237 GLY B CA 1
ATOM 4528 C C . GLY B 1 237 ? 4.441 19.562 18.125 1 98.62 237 GLY B C 1
ATOM 4529 O O . GLY B 1 237 ? 4.914 18.625 17.469 1 98.62 237 GLY B O 1
ATOM 4530 N N . PHE B 1 238 ? 4.477 19.688 19.406 1 98.88 238 PHE B N 1
ATOM 4531 C CA . PHE B 1 238 ? 5.066 18.672 20.281 1 98.88 238 PHE B CA 1
ATOM 4532 C C . PHE B 1 238 ? 4.562 18.844 21.719 1 98.88 238 PHE B C 1
ATOM 4534 O O . PHE B 1 238 ? 4.445 19.953 22.219 1 98.88 238 PHE B O 1
ATOM 4541 N N . ILE B 1 239 ? 4.238 17.719 22.312 1 98.94 239 ILE B N 1
ATOM 4542 C CA . ILE B 1 239 ? 3.713 17.719 23.672 1 98.94 239 ILE B CA 1
ATOM 4543 C C . ILE B 1 239 ? 4.68 16.969 24.594 1 98.94 239 ILE B C 1
ATOM 4545 O O . ILE B 1 239 ? 5.176 15.898 24.25 1 98.94 239 ILE B O 1
ATOM 4549 N N . ALA B 1 240 ? 4.992 17.516 25.703 1 98.81 240 ALA B N 1
ATOM 4550 C CA . ALA B 1 240 ? 5.773 16.906 26.766 1 98.81 240 ALA B CA 1
ATOM 4551 C C . ALA B 1 240 ? 5.152 17.188 28.141 1 98.81 240 ALA B C 1
ATOM 4553 O O . ALA B 1 240 ? 4.055 17.734 28.219 1 98.81 240 ALA B O 1
ATOM 4554 N N . GLU B 1 241 ? 5.781 16.75 29.188 1 98.19 241 GLU B N 1
ATOM 4555 C CA . GLU B 1 241 ? 5.242 16.844 30.531 1 98.19 241 GLU B CA 1
ATOM 4556 C C . GLU B 1 241 ? 5.113 18.297 30.984 1 98.19 241 GLU B C 1
ATOM 4558 O O . GLU B 1 241 ? 4.23 18.641 31.766 1 98.19 241 GLU B O 1
ATOM 4563 N N . ASP B 1 242 ? 6.008 19.094 30.484 1 98.12 242 ASP B N 1
ATOM 4564 C CA . ASP B 1 242 ? 5.918 20.531 30.734 1 98.12 242 ASP B CA 1
ATOM 4565 C C . ASP B 1 242 ? 6.297 21.328 29.484 1 98.12 242 ASP B C 1
ATOM 4567 O O . ASP B 1 242 ? 6.98 20.812 28.609 1 98.12 242 ASP B O 1
ATOM 4571 N N . THR B 1 243 ? 5.879 22.562 29.469 1 98.44 243 THR B N 1
ATOM 4572 C CA . THR B 1 243 ? 5.941 23.406 28.281 1 98.44 243 THR B CA 1
ATOM 4573 C C . THR B 1 243 ? 7.391 23.641 27.859 1 98.44 243 THR B C 1
ATOM 4575 O O . THR B 1 243 ? 7.715 23.562 26.672 1 98.44 243 THR B O 1
ATOM 4578 N N . GLU B 1 244 ? 8.266 23.906 28.797 1 98.25 244 GLU B N 1
ATOM 4579 C CA . GLU B 1 244 ? 9.648 24.203 28.453 1 98.25 244 GLU B CA 1
ATOM 4580 C C . GLU B 1 244 ? 10.367 22.969 27.922 1 98.25 244 GLU B C 1
ATOM 4582 O O . GLU B 1 244 ? 11.188 23.047 27.016 1 98.25 244 GLU B O 1
ATOM 4587 N N . THR B 1 245 ? 10.07 21.812 28.516 1 98.5 245 THR B N 1
ATOM 4588 C CA . THR B 1 245 ? 10.625 20.562 28 1 98.5 245 THR B CA 1
ATOM 4589 C C . THR B 1 245 ? 10.18 20.312 26.562 1 98.5 245 THR B C 1
ATOM 4591 O O . THR B 1 245 ? 10.977 19.922 25.719 1 98.5 245 THR B O 1
ATOM 4594 N N . ALA B 1 246 ? 8.906 20.516 26.281 1 98.88 246 ALA B N 1
ATOM 4595 C CA . ALA B 1 246 ? 8.383 20.359 24.938 1 98.88 246 ALA B CA 1
ATOM 4596 C C . ALA B 1 246 ? 9.133 21.25 23.953 1 98.88 246 ALA B C 1
ATOM 4598 O O . ALA B 1 246 ? 9.539 20.812 22.875 1 98.88 246 ALA B O 1
ATOM 4599 N N . ALA B 1 247 ? 9.297 22.531 24.344 1 98.69 247 ALA B N 1
ATOM 4600 C CA . ALA B 1 247 ? 9.969 23.5 23.484 1 98.69 247 ALA B CA 1
ATOM 4601 C C . ALA B 1 247 ? 11.422 23.094 23.234 1 98.69 247 ALA B C 1
ATOM 4603 O O . ALA B 1 247 ? 11.891 23.125 22.094 1 98.69 247 ALA B O 1
ATOM 4604 N N . ASP B 1 248 ? 12.109 22.672 24.281 1 98.12 248 ASP B N 1
ATOM 4605 C CA . ASP B 1 248 ? 13.531 22.344 24.188 1 98.12 248 ASP B CA 1
ATOM 4606 C C . ASP B 1 248 ? 13.75 21.094 23.344 1 98.12 248 ASP B C 1
ATOM 4608 O O . ASP B 1 248 ? 14.766 20.969 22.656 1 98.12 248 ASP B O 1
ATOM 4612 N N . ARG B 1 249 ? 12.82 20.203 23.422 1 97.62 249 ARG B N 1
ATOM 4613 C CA . ARG B 1 249 ? 12.953 18.953 22.672 1 97.62 249 ARG B CA 1
ATOM 4614 C C . ARG B 1 249 ? 12.586 19.156 21.203 1 97.62 249 ARG B C 1
ATOM 4616 O O . ARG B 1 249 ? 13.188 18.531 20.312 1 97.62 249 ARG B O 1
ATOM 4623 N N . PHE B 1 250 ? 11.664 20.016 20.984 1 98.25 250 PHE B N 1
ATOM 4624 C CA . PHE B 1 250 ? 11.109 20.156 19.656 1 98.25 250 PHE B CA 1
ATOM 4625 C C . PHE B 1 250 ? 11.938 21.109 18.812 1 98.25 250 PHE B C 1
ATOM 4627 O O . PHE B 1 250 ? 12.047 20.953 17.594 1 98.25 250 PHE B O 1
ATOM 4634 N N . PHE B 1 251 ? 12.594 22.047 19.391 1 97.88 251 PHE B N 1
ATOM 4635 C CA . PHE B 1 251 ? 13.234 23.172 18.703 1 97.88 251 PHE B CA 1
ATOM 4636 C C . PHE B 1 251 ? 14.375 22.672 17.812 1 97.88 251 PHE B C 1
ATOM 4638 O O . PHE B 1 251 ? 14.453 23.047 16.641 1 97.88 251 PHE B O 1
ATOM 4645 N N . PRO B 1 252 ? 15.242 21.781 18.281 1 96.81 252 PRO B N 1
ATOM 4646 C CA . PRO B 1 252 ? 16.422 21.453 17.469 1 96.81 252 PRO B CA 1
ATOM 4647 C C . PRO B 1 252 ? 16.062 20.812 16.125 1 96.81 252 PRO B C 1
ATOM 4649 O O . PRO B 1 252 ? 16.578 21.219 15.086 1 96.81 252 PRO B O 1
ATOM 4652 N N . SER B 1 253 ? 15.188 19.828 16.156 1 95.75 253 SER B N 1
ATOM 4653 C CA . SER B 1 253 ? 14.805 19.172 14.922 1 95.75 253 SER B CA 1
ATOM 4654 C C . SER B 1 253 ? 14.031 20.125 14.008 1 95.75 253 SER B C 1
ATOM 4656 O O . SER B 1 253 ? 14.227 20.109 12.789 1 95.75 253 SER B O 1
ATOM 4658 N N . THR B 1 254 ? 13.188 20.938 14.586 1 95.62 254 THR B N 1
ATOM 4659 C CA . THR B 1 254 ? 12.43 21.938 13.828 1 95.62 254 THR B CA 1
ATOM 4660 C C . THR B 1 254 ? 13.367 22.938 13.164 1 95.62 254 THR B C 1
ATOM 4662 O O . THR B 1 254 ? 13.203 23.266 11.984 1 95.62 254 THR B O 1
ATOM 4665 N N . GLN B 1 255 ? 14.305 23.391 13.922 1 95.5 255 GLN B N 1
ATOM 4666 C CA . GLN B 1 255 ? 15.273 24.344 13.383 1 95.5 255 GLN B CA 1
ATOM 4667 C C . GLN B 1 255 ? 16.031 23.75 12.195 1 95.5 255 GLN B C 1
ATOM 4669 O O . GLN B 1 255 ? 16.234 24.422 11.188 1 95.5 255 GLN B O 1
ATOM 4674 N N . GLN B 1 256 ? 16.453 22.594 12.359 1 92.94 256 GLN B N 1
ATOM 4675 C CA . GLN B 1 256 ? 17.172 21.922 11.281 1 92.94 256 GLN B CA 1
ATOM 4676 C C . GLN B 1 256 ? 16.328 21.828 10.023 1 92.94 256 GLN B C 1
ATOM 4678 O O . GLN B 1 256 ? 16.797 22.125 8.922 1 92.94 256 GLN B O 1
ATOM 4683 N N . ALA B 1 257 ? 15.117 21.375 10.195 1 89.5 257 ALA B N 1
ATOM 4684 C CA . ALA B 1 257 ? 14.211 21.219 9.062 1 89.5 257 ALA B CA 1
ATOM 4685 C C . ALA B 1 257 ? 13.938 22.562 8.398 1 89.5 257 ALA B C 1
ATOM 4687 O O . ALA B 1 257 ? 14 22.688 7.172 1 89.5 257 ALA B O 1
ATOM 4688 N N . MET B 1 258 ? 13.688 23.547 9.219 1 88.38 258 MET B N 1
ATOM 4689 C CA . MET B 1 258 ? 13.375 24.875 8.711 1 88.38 258 MET B CA 1
ATOM 4690 C C . MET B 1 258 ? 14.586 25.516 8.031 1 88.38 258 MET B C 1
ATOM 4692 O O . MET B 1 258 ? 14.445 26.203 7.027 1 88.38 258 MET B O 1
ATOM 4696 N N . ASN B 1 259 ? 15.688 25.234 8.578 1 90.25 259 ASN B N 1
ATOM 4697 C CA . ASN B 1 259 ? 16.906 25.781 7.988 1 90.25 259 ASN B CA 1
ATOM 4698 C C . ASN B 1 259 ? 17.219 25.109 6.652 1 90.25 259 ASN B C 1
ATOM 4700 O O . ASN B 1 259 ? 17.781 25.75 5.758 1 90.25 259 ASN B O 1
ATOM 4704 N N . THR B 1 260 ? 16.938 23.844 6.59 1 85.12 260 THR B N 1
ATOM 4705 C CA . THR B 1 260 ? 17.109 23.172 5.309 1 85.12 260 THR B CA 1
ATOM 4706 C C . THR B 1 260 ? 16.219 23.797 4.242 1 85.12 260 THR B C 1
ATOM 4708 O O . THR B 1 260 ? 16.672 24.078 3.131 1 85.12 260 THR B O 1
ATOM 4711 N N . LEU B 1 261 ? 15 24.047 4.602 1 79.06 261 LEU B N 1
ATOM 4712 C CA . LEU B 1 261 ? 14.062 24.703 3.693 1 79.06 261 LEU B CA 1
ATOM 4713 C C . LEU B 1 261 ? 14.5 26.125 3.383 1 79.06 261 LEU B C 1
ATOM 4715 O O . LEU B 1 261 ? 14.367 26.594 2.248 1 79.06 261 LEU B O 1
ATOM 4719 N N . ALA B 1 262 ? 15.016 26.797 4.434 1 82.62 262 ALA B N 1
ATOM 4720 C CA . ALA B 1 262 ? 15.484 28.172 4.277 1 82.62 262 ALA B CA 1
ATOM 4721 C C . ALA B 1 262 ? 16.625 28.266 3.273 1 82.62 262 ALA B C 1
ATOM 4723 O O . ALA B 1 262 ? 16.672 29.172 2.453 1 82.62 262 ALA B O 1
ATOM 4724 N N . ARG B 1 263 ? 17.469 27.312 3.354 1 85.12 263 ARG B N 1
ATOM 4725 C CA . ARG B 1 263 ? 18.594 27.281 2.418 1 85.12 263 ARG B CA 1
ATOM 4726 C C . ARG B 1 263 ? 18.109 27.031 0.991 1 85.12 263 ARG B C 1
ATOM 4728 O O . ARG B 1 263 ? 18.609 27.641 0.047 1 85.12 263 ARG B O 1
ATOM 4735 N N . GLU B 1 264 ? 17.109 26.203 0.907 1 79.12 264 GLU B N 1
ATOM 4736 C CA . GLU B 1 264 ? 16.562 25.875 -0.404 1 79.12 264 GLU B CA 1
ATOM 4737 C C . GLU B 1 264 ? 15.758 27.047 -0.977 1 79.12 264 GLU B C 1
ATOM 4739 O O . GLU B 1 264 ? 15.711 27.234 -2.193 1 79.12 264 GLU B O 1
ATOM 4744 N N . ARG B 1 265 ? 15.211 27.891 -0.058 1 76.69 265 ARG B N 1
ATOM 4745 C CA . ARG B 1 265 ? 14.289 28.938 -0.492 1 76.69 265 ARG B CA 1
ATOM 4746 C C . ARG B 1 265 ? 14.914 30.312 -0.325 1 76.69 265 ARG B C 1
ATOM 4748 O O . ARG B 1 265 ? 14.297 31.328 -0.684 1 76.69 265 ARG B O 1
ATOM 4755 N N . GLY B 1 266 ? 16.031 30.438 0.198 1 81.25 266 GLY B N 1
ATOM 4756 C CA . GLY B 1 266 ? 16.734 31.703 0.36 1 81.25 266 GLY B CA 1
ATOM 4757 C C . GLY B 1 266 ? 16.234 32.531 1.53 1 81.25 266 GLY B C 1
ATOM 4758 O O . GLY B 1 266 ? 16.219 33.75 1.463 1 81.25 266 GLY B O 1
ATOM 4759 N N . TRP B 1 267 ? 15.727 31.938 2.6 1 82.88 267 TRP B N 1
ATOM 4760 C CA . TRP B 1 267 ? 15.25 32.594 3.807 1 82.88 267 TRP B CA 1
ATOM 4761 C C . TRP B 1 267 ? 16.359 32.719 4.844 1 82.88 267 TRP B C 1
ATOM 4763 O O . TRP B 1 267 ? 17.438 32.125 4.684 1 82.88 267 TRP B O 1
ATOM 4773 N N . GLY B 1 268 ? 16.188 33.594 5.898 1 84.19 268 GLY B N 1
ATOM 4774 C CA . GLY B 1 268 ? 17.109 33.656 7.027 1 84.19 268 GLY B CA 1
ATOM 4775 C C . GLY B 1 268 ? 17.016 32.469 7.949 1 84.19 268 GLY B C 1
ATOM 4776 O O . GLY B 1 268 ? 16.078 31.672 7.855 1 84.19 268 GLY B O 1
ATOM 4777 N N . PRO B 1 269 ? 18.016 32.344 8.773 1 90 269 PRO B N 1
ATOM 4778 C CA . PRO B 1 269 ? 18.031 31.203 9.695 1 90 269 PRO B CA 1
ATOM 4779 C C . PRO B 1 269 ? 16.859 31.219 10.656 1 90 269 PRO B C 1
ATOM 4781 O O . PRO B 1 269 ? 16.422 32.281 11.094 1 90 269 PRO B O 1
ATOM 4784 N N . TYR B 1 270 ? 16.359 30.109 10.93 1 93.25 270 TYR B N 1
ATOM 4785 C CA . TYR B 1 270 ? 15.281 29.938 11.906 1 93.25 270 TYR B CA 1
ATOM 4786 C C . TYR B 1 270 ? 15.82 30 13.328 1 93.25 270 TYR B C 1
ATOM 4788 O O . TYR B 1 270 ? 16.547 29.094 13.766 1 93.25 270 TYR B O 1
ATOM 4796 N N . SER B 1 271 ? 15.469 31.031 14.125 1 95.38 271 SER B N 1
ATOM 4797 C CA . SER B 1 271 ? 16.047 31.297 15.438 1 95.38 271 SER B CA 1
ATOM 4798 C C . SER B 1 271 ? 15.148 30.781 16.547 1 95.38 271 SER B C 1
ATOM 4800 O O . SER B 1 271 ? 13.977 30.484 16.328 1 95.38 271 SER B O 1
ATOM 4802 N N . ARG B 1 272 ? 15.742 30.703 17.719 1 97.06 272 ARG B N 1
ATOM 4803 C CA . ARG B 1 272 ? 14.961 30.359 18.891 1 97.06 272 ARG B CA 1
ATOM 4804 C C . ARG B 1 272 ? 13.875 31.406 19.156 1 97.06 272 ARG B C 1
ATOM 4806 O O . ARG B 1 272 ? 12.766 31.062 19.562 1 97.06 272 ARG B O 1
ATOM 4813 N N . SER B 1 273 ? 14.18 32.625 18.969 1 96.69 273 SER B N 1
ATOM 4814 C CA . SER B 1 273 ? 13.211 33.719 19.141 1 96.69 273 SER B CA 1
ATOM 4815 C C . SER B 1 273 ? 12.023 33.562 18.203 1 96.69 273 SER B C 1
ATOM 4817 O O . SER B 1 273 ? 10.875 33.719 18.594 1 96.69 273 SER B O 1
ATOM 4819 N N . SER B 1 274 ? 12.328 33.281 16.938 1 95.31 274 SER B N 1
ATOM 4820 C CA . SER B 1 274 ? 11.273 33.031 15.969 1 95.31 274 SER B CA 1
ATOM 4821 C C . SER B 1 274 ? 10.406 31.828 16.391 1 95.31 274 SER B C 1
ATOM 4823 O O . SER B 1 274 ? 9.18 31.875 16.25 1 95.31 274 SER B O 1
ATOM 4825 N N . PHE B 1 275 ? 11.109 30.828 16.844 1 97.56 275 PHE B N 1
ATOM 4826 C CA . PHE B 1 275 ? 10.422 29.625 17.328 1 97.56 275 PHE B CA 1
ATOM 4827 C C . PHE B 1 275 ? 9.508 29.969 18.5 1 97.56 275 PHE B C 1
ATOM 4829 O O . PHE B 1 275 ? 8.352 29.547 18.531 1 97.56 275 PHE B O 1
ATOM 4836 N N . ASP B 1 276 ? 10.016 30.703 19.453 1 97.94 276 ASP B N 1
ATOM 4837 C CA . ASP B 1 276 ? 9.258 31.062 20.656 1 97.94 276 ASP B CA 1
ATOM 4838 C C . ASP B 1 276 ? 8.07 31.953 20.297 1 97.94 276 ASP B C 1
ATOM 4840 O O . ASP B 1 276 ? 7.016 31.875 20.938 1 97.94 276 ASP B O 1
ATOM 4844 N N . ALA B 1 277 ? 8.281 32.812 19.375 1 97.38 277 ALA B N 1
ATOM 4845 C CA . ALA B 1 277 ? 7.152 33.625 18.875 1 97.38 277 ALA B CA 1
ATOM 4846 C C . ALA B 1 277 ? 6.094 32.719 18.234 1 97.38 277 ALA B C 1
ATOM 4848 O O . ALA B 1 277 ? 4.895 32.906 18.453 1 97.38 277 ALA B O 1
ATOM 4849 N N . ALA B 1 278 ? 6.531 31.75 17.469 1 97.25 278 ALA B N 1
ATOM 4850 C CA . ALA B 1 278 ? 5.633 30.859 16.734 1 97.25 278 ALA B CA 1
ATOM 4851 C C . ALA B 1 278 ? 4.859 29.953 17.688 1 97.25 278 ALA B C 1
ATOM 4853 O O . ALA B 1 278 ? 3.736 29.531 17.391 1 97.25 278 ALA B O 1
ATOM 4854 N N . ARG B 1 279 ? 5.449 29.594 18.859 1 98.19 279 ARG B N 1
ATOM 4855 C CA . ARG B 1 279 ? 4.766 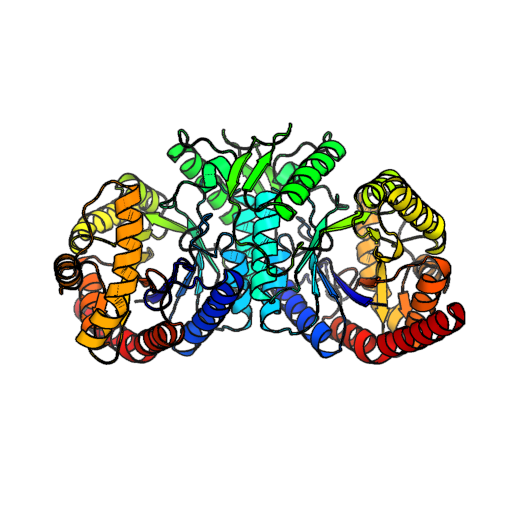28.703 19.781 1 98.19 279 ARG B CA 1
ATOM 4856 C C . ARG B 1 279 ? 3.947 29.484 20.812 1 98.19 279 ARG B C 1
ATOM 4858 O O . ARG B 1 279 ? 3.375 28.891 21.734 1 98.19 279 ARG B O 1
ATOM 4865 N N . SER B 1 280 ? 3.916 30.844 20.719 1 98 280 SER B N 1
ATOM 4866 C CA . SER B 1 280 ? 3.041 31.625 21.578 1 98 280 SER B CA 1
ATOM 4867 C C . SER B 1 280 ? 1.581 31.219 21.391 1 98 280 SER B C 1
ATOM 4869 O O . SER B 1 280 ? 1.254 30.438 20.5 1 98 280 SER B O 1
ATOM 4871 N N . PHE B 1 281 ? 0.71 31.703 22.234 1 97.81 281 PHE B N 1
ATOM 4872 C CA . PHE B 1 281 ? -0.699 31.328 22.203 1 97.81 281 PHE B CA 1
ATOM 4873 C C . PHE B 1 281 ? -1.312 31.656 20.844 1 97.81 281 PHE B C 1
ATOM 4875 O O . PHE B 1 281 ? -2.143 30.906 20.328 1 97.81 281 PHE B O 1
ATOM 4882 N N . GLU B 1 282 ? -0.851 32.719 20.234 1 96.94 282 GLU B N 1
ATOM 4883 C CA . GLU B 1 282 ? -1.427 33.156 18.969 1 96.94 282 GLU B CA 1
ATOM 4884 C C . GLU B 1 282 ? -0.654 32.594 17.781 1 96.94 282 GLU B C 1
ATOM 4886 O O . GLU B 1 282 ? -1.025 32.812 16.625 1 96.94 282 GLU B O 1
ATOM 4891 N N . GLY B 1 283 ? 0.433 31.891 18.047 1 97.56 283 GLY B N 1
ATOM 4892 C CA . GLY B 1 283 ? 1.282 31.375 16.984 1 97.56 283 GLY B CA 1
ATOM 4893 C C . GLY B 1 283 ? 0.812 30.047 16.422 1 97.56 283 GLY B C 1
ATOM 4894 O O . GLY B 1 283 ? -0.128 29.453 16.953 1 97.56 283 GLY B O 1
ATOM 4895 N N . ALA B 1 284 ? 1.474 29.625 15.422 1 97.56 284 ALA B N 1
ATOM 4896 C CA . ALA B 1 284 ? 1.006 28.484 14.633 1 97.56 284 ALA B CA 1
ATOM 4897 C C . ALA B 1 284 ? 1.494 27.172 15.219 1 97.56 284 ALA B C 1
ATOM 4899 O O . ALA B 1 284 ? 0.965 26.109 14.891 1 97.56 284 ALA B O 1
ATOM 4900 N N . LEU B 1 285 ? 2.551 27.172 16.109 1 98.44 285 LEU B N 1
ATOM 4901 C CA . LEU B 1 285 ? 3.109 25.938 16.656 1 98.44 285 LEU B CA 1
ATOM 4902 C C . LEU B 1 285 ? 2.359 25.5 17.906 1 98.44 285 LEU B C 1
ATOM 4904 O O . LEU B 1 285 ? 2.043 26.328 18.766 1 98.44 285 LEU B O 1
ATOM 4908 N N . TYR B 1 286 ? 2.066 24.297 18 1 98.81 286 TYR B N 1
ATOM 4909 C CA . TYR B 1 286 ? 1.396 23.719 19.156 1 98.81 286 TYR B CA 1
ATOM 4910 C C . TYR B 1 286 ? 2.377 22.938 20.016 1 98.81 286 TYR B C 1
ATOM 4912 O O . TYR B 1 286 ? 2.43 21.703 19.969 1 98.81 286 TYR B O 1
ATOM 4920 N N . VAL B 1 287 ? 3.072 23.688 20.875 1 98.88 287 VAL B N 1
ATOM 4921 C CA . VAL B 1 287 ? 4.18 23.156 21.656 1 98.88 287 VAL B CA 1
ATOM 4922 C C . VAL B 1 287 ? 3.947 23.453 23.141 1 98.88 287 VAL B C 1
ATOM 4924 O O . VAL B 1 287 ? 3.787 24.625 23.531 1 98.88 287 VAL B O 1
ATOM 4927 N N . GLY B 1 288 ? 3.957 22.438 23.969 1 98.88 288 GLY B N 1
ATOM 4928 C CA . GLY B 1 288 ? 3.801 22.641 25.406 1 98.88 288 GLY B CA 1
ATOM 4929 C C . GLY B 1 288 ? 3.309 21.406 26.125 1 98.88 288 GLY B C 1
ATOM 4930 O O . GLY B 1 288 ? 3.402 20.297 25.609 1 98.88 288 GLY B O 1
ATOM 4931 N N . ASP B 1 289 ? 2.908 21.609 27.375 1 98.88 289 ASP B N 1
ATOM 4932 C CA . ASP B 1 289 ? 2.262 20.531 28.125 1 98.88 289 ASP B CA 1
ATOM 4933 C C . ASP B 1 289 ? 0.849 20.281 27.609 1 98.88 289 ASP B C 1
ATOM 4935 O O . ASP B 1 289 ? 0.363 21 26.734 1 98.88 289 ASP B O 1
ATOM 4939 N N . PRO B 1 290 ? 0.185 19.219 28 1 98.88 290 PRO B N 1
ATOM 4940 C CA . PRO B 1 290 ? -1.139 18.844 27.5 1 98.88 290 PRO B CA 1
ATOM 4941 C C . PRO B 1 290 ? -2.152 19.984 27.625 1 98.88 290 PRO B C 1
ATOM 4943 O O . PRO B 1 290 ? -2.945 20.219 26.703 1 98.88 290 PRO B O 1
ATOM 4946 N N . GLU B 1 291 ? -2.105 20.719 28.703 1 98.81 291 GLU B N 1
ATOM 4947 C CA . GLU B 1 291 ? -3.066 21.781 28.922 1 98.81 291 GLU B CA 1
ATOM 4948 C C . GLU B 1 291 ? -2.854 22.938 27.938 1 98.81 291 GLU B C 1
ATOM 4950 O O . GLU B 1 291 ? -3.814 23.469 27.375 1 98.81 291 GLU B O 1
ATOM 4955 N N . THR B 1 292 ? -1.61 23.312 27.766 1 98.75 292 THR B N 1
ATOM 4956 C CA . THR B 1 292 ? -1.271 24.391 26.844 1 98.75 292 THR B CA 1
ATOM 4957 C C . THR B 1 292 ? -1.732 24.062 25.438 1 98.75 292 THR B C 1
ATOM 4959 O O . THR B 1 292 ? -2.346 24.906 24.766 1 98.75 292 THR B O 1
ATOM 4962 N N . VAL B 1 293 ? -1.451 22.906 24.969 1 98.88 293 VAL B N 1
ATOM 4963 C CA . VAL B 1 293 ? -1.816 22.5 23.609 1 98.88 293 VAL B CA 1
ATOM 4964 C C . VAL B 1 293 ? -3.334 22.391 23.5 1 98.88 293 VAL B C 1
ATOM 4966 O O . VAL B 1 293 ? -3.92 22.797 22.484 1 98.88 293 VAL B O 1
ATOM 4969 N N . ALA B 1 294 ? -3.984 21.875 24.547 1 98.88 294 ALA B N 1
ATOM 4970 C CA . ALA B 1 294 ? -5.441 21.781 24.531 1 98.88 294 ALA B CA 1
ATOM 4971 C C . ALA B 1 294 ? -6.086 23.156 24.391 1 98.88 294 ALA B C 1
ATOM 4973 O O . ALA B 1 294 ? -7.016 23.328 23.594 1 98.88 294 ALA B O 1
ATOM 4974 N N . GLU B 1 295 ? -5.582 24.109 25.172 1 98.75 295 GLU B N 1
ATOM 4975 C CA . GLU B 1 295 ? -6.133 25.453 25.125 1 98.75 295 GLU B CA 1
ATOM 4976 C C . GLU B 1 295 ? -6.027 26.031 23.719 1 98.75 295 GLU B C 1
ATOM 4978 O O . GLU B 1 295 ? -6.949 26.703 23.234 1 98.75 295 GLU B O 1
ATOM 4983 N N . LYS B 1 296 ? -4.934 25.797 23.094 1 98.62 296 LYS B N 1
ATOM 4984 C CA . LYS B 1 296 ? -4.727 26.328 21.75 1 98.62 296 LYS B CA 1
ATOM 4985 C C . LYS B 1 296 ? -5.672 25.656 20.75 1 98.62 296 LYS B C 1
ATOM 4987 O O . LYS B 1 296 ? -6.211 26.312 19.859 1 98.62 296 LYS B O 1
ATOM 4992 N N . ILE B 1 297 ? -5.832 24.344 20.844 1 98.81 297 ILE B N 1
ATOM 4993 C CA . ILE B 1 297 ? -6.73 23.625 19.953 1 98.81 297 ILE B CA 1
ATOM 4994 C C . ILE B 1 297 ? -8.164 24.109 20.141 1 98.81 297 ILE B C 1
ATOM 4996 O O . ILE B 1 297 ? -8.883 24.344 19.172 1 98.81 297 ILE B O 1
ATOM 5000 N N . ILE B 1 298 ? -8.586 24.266 21.438 1 98.69 298 ILE B N 1
ATOM 5001 C CA . ILE B 1 298 ? -9.922 24.766 21.75 1 98.69 298 ILE B CA 1
ATOM 5002 C C . ILE B 1 298 ? -10.109 26.156 21.156 1 98.69 298 ILE B C 1
ATOM 5004 O O . ILE B 1 298 ? -11.164 26.453 20.578 1 98.69 298 ILE B O 1
ATOM 5008 N N . HIS B 1 299 ? -9.055 26.984 21.281 1 98.31 299 HIS B N 1
ATOM 5009 C CA . HIS B 1 299 ? -9.086 28.328 20.703 1 98.31 299 HIS B CA 1
ATOM 5010 C C . HIS B 1 299 ? -9.281 28.266 19.188 1 98.31 299 HIS B C 1
ATOM 5012 O O . HIS B 1 299 ? -10.047 29.047 18.641 1 98.31 299 HIS B O 1
ATOM 5018 N N . LEU B 1 300 ? -8.602 27.391 18.578 1 98 300 LEU B N 1
ATOM 5019 C CA . LEU B 1 300 ? -8.727 27.203 17.125 1 98 300 LEU B CA 1
ATOM 5020 C C . LEU B 1 300 ? -10.148 26.781 16.766 1 98 300 LEU B C 1
ATOM 5022 O O . LEU B 1 300 ? -10.711 27.297 15.789 1 98 300 LEU B O 1
ATOM 5026 N N . ARG B 1 301 ? -10.719 25.844 17.469 1 98.19 301 ARG B N 1
ATOM 5027 C CA . ARG B 1 301 ? -12.086 25.406 17.234 1 98.19 301 ARG B CA 1
ATOM 5028 C C . ARG B 1 301 ? -13.07 26.562 17.359 1 98.19 301 ARG B C 1
ATOM 5030 O O . ARG B 1 301 ? -13.914 26.766 16.484 1 98.19 301 ARG B O 1
ATOM 5037 N N . LYS B 1 302 ? -12.906 27.359 18.359 1 97.5 302 LYS B N 1
ATOM 5038 C CA . LYS B 1 302 ? -13.867 28.406 18.672 1 97.5 302 LYS B CA 1
ATOM 5039 C C . LYS B 1 302 ? -13.758 29.562 17.688 1 97.5 302 LYS B C 1
ATOM 5041 O O . LYS B 1 302 ? -14.75 30.219 17.359 1 97.5 302 LYS B O 1
ATOM 5046 N N . ASN B 1 303 ? -12.57 29.797 17.203 1 97.44 303 ASN B N 1
ATOM 5047 C CA . ASN B 1 303 ? -12.352 31.047 16.484 1 97.44 303 ASN B CA 1
ATOM 5048 C C . ASN B 1 303 ? -12.133 30.812 15 1 97.44 303 ASN B C 1
ATOM 5050 O O . ASN B 1 303 ? -12.375 31.703 14.18 1 97.44 303 ASN B O 1
ATOM 5054 N N . VAL B 1 304 ? -11.633 29.703 14.617 1 97.5 304 VAL B N 1
ATOM 5055 C CA . VAL B 1 304 ? -11.391 29.391 13.211 1 97.5 304 VAL B CA 1
ATOM 5056 C C . VAL B 1 304 ? -12.445 28.406 12.703 1 97.5 304 VAL B C 1
ATOM 5058 O O . VAL B 1 304 ? -12.781 28.391 11.516 1 97.5 304 VAL B O 1
ATOM 5061 N N . GLY B 1 305 ? -12.922 27.562 13.602 1 96.81 305 GLY B N 1
ATOM 5062 C CA . GLY B 1 305 ? -14.039 26.688 13.258 1 96.81 305 GLY B CA 1
ATOM 5063 C C . GLY B 1 305 ? -13.617 25.312 12.805 1 96.81 305 GLY B C 1
ATOM 5064 O O . GLY B 1 305 ? -14.398 24.594 12.18 1 96.81 305 GLY B O 1
ATOM 5065 N N . ILE B 1 306 ? -12.414 24.922 13.086 1 97.44 306 ILE B N 1
ATOM 5066 C CA . ILE B 1 306 ? -11.969 23.578 12.688 1 97.44 306 ILE B CA 1
ATOM 5067 C C . ILE B 1 306 ? -12.711 22.531 13.5 1 97.44 306 ILE B C 1
ATOM 5069 O O . ILE B 1 306 ? -12.992 22.734 14.688 1 97.44 306 ILE B O 1
ATOM 5073 N N . THR B 1 307 ? -12.984 21.406 12.914 1 97.81 307 THR B N 1
ATOM 5074 C CA . THR B 1 307 ? -13.672 20.328 13.609 1 97.81 307 THR B CA 1
ATOM 5075 C C . THR B 1 307 ? -12.781 19.094 13.703 1 97.81 307 THR B C 1
ATOM 5077 O O . THR B 1 307 ? -13.164 18.078 14.312 1 97.81 307 THR B O 1
ATOM 5080 N N . ARG B 1 308 ? -11.633 19.062 13.102 1 98.62 308 ARG B N 1
ATOM 5081 C CA . ARG B 1 308 ? -10.586 18.047 13.203 1 98.62 308 ARG B CA 1
ATOM 5082 C C . ARG B 1 308 ? -9.211 18.703 13.305 1 98.62 308 ARG B C 1
ATOM 5084 O O . ARG B 1 308 ? -8.922 19.672 12.609 1 98.62 308 ARG B O 1
ATOM 5091 N N . PHE B 1 309 ? -8.43 18.234 14.273 1 98.88 309 PHE B N 1
ATOM 5092 C CA . PHE B 1 309 ? -7.082 18.766 14.438 1 98.88 309 PHE B CA 1
ATOM 5093 C C . PHE B 1 309 ? -6.047 17.656 14.32 1 98.88 309 PHE B C 1
ATOM 5095 O O . PHE B 1 309 ? -6.152 16.625 14.992 1 98.88 309 PHE B O 1
ATOM 5102 N N . LEU B 1 310 ? -5.074 17.875 13.461 1 98.88 310 LEU B N 1
ATOM 5103 C CA . LEU B 1 310 ? -3.938 16.984 13.328 1 98.88 310 LEU B CA 1
ATOM 5104 C C . LEU B 1 310 ? -2.666 17.625 13.875 1 98.88 310 LEU B C 1
ATOM 5106 O O . LEU B 1 310 ? -2.186 18.609 13.32 1 98.88 310 LEU B O 1
ATOM 5110 N N . LEU B 1 311 ? -2.164 17.062 14.938 1 98.88 311 LEU B N 1
ATOM 5111 C CA . LEU B 1 311 ? -0.82 17.422 15.383 1 98.88 311 LEU B CA 1
ATOM 5112 C C . LEU B 1 311 ? 0.234 16.781 14.484 1 98.88 311 LEU B C 1
ATOM 5114 O O . LEU B 1 311 ? 0.335 15.555 14.422 1 98.88 311 LEU B O 1
ATOM 5118 N N . HIS B 1 312 ? 0.937 17.609 13.805 1 98.5 312 HIS B N 1
ATOM 5119 C CA . HIS B 1 312 ? 2.014 17.109 12.961 1 98.5 312 HIS B CA 1
ATOM 5120 C C . HIS B 1 312 ? 3.303 16.938 13.758 1 98.5 312 HIS B C 1
ATOM 5122 O O . HIS B 1 312 ? 3.891 17.922 14.211 1 98.5 312 HIS B O 1
ATOM 5128 N N . VAL B 1 313 ? 3.746 15.758 13.898 1 98.06 313 VAL B N 1
ATOM 5129 C CA . VAL B 1 313 ? 4.914 15.438 14.711 1 98.06 313 VAL B CA 1
ATOM 5130 C C . VAL B 1 313 ? 5.582 14.172 14.18 1 98.06 313 VAL B C 1
ATOM 5132 O O . VAL B 1 313 ? 4.902 13.203 13.836 1 98.06 313 VAL B O 1
ATOM 5135 N N . PRO B 1 314 ? 6.832 14.133 14.039 1 96.38 314 PRO B N 1
ATOM 5136 C CA . PRO B 1 314 ? 7.766 15.227 14.32 1 96.38 314 PRO B CA 1
ATOM 5137 C C . PRO B 1 314 ? 7.973 16.156 13.125 1 96.38 314 PRO B C 1
ATOM 5139 O O . PRO B 1 314 ? 7.379 15.938 12.07 1 96.38 314 PRO B O 1
ATOM 5142 N N . VAL B 1 315 ? 8.648 17.234 13.328 1 95.81 315 VAL B N 1
ATOM 5143 C CA . VAL B 1 315 ? 9.281 18.031 12.281 1 95.81 315 VAL B CA 1
ATOM 5144 C C . VAL B 1 315 ? 10.797 17.812 12.305 1 95.81 315 VAL B C 1
ATOM 5146 O O . VAL B 1 315 ? 11.469 18.219 13.25 1 95.81 315 VAL B O 1
ATOM 5149 N N . GLY B 1 316 ? 11.227 17.172 11.242 1 94.69 316 GLY B N 1
ATOM 5150 C CA . GLY B 1 316 ? 12.57 16.641 11.344 1 94.69 316 GLY B CA 1
ATOM 5151 C C . GLY B 1 316 ? 12.656 15.406 12.227 1 94.69 316 GLY B C 1
ATOM 5152 O O . GLY B 1 316 ? 11.68 15.023 12.859 1 94.69 316 GLY B O 1
ATOM 5153 N N . SER B 1 317 ? 13.867 14.812 12.234 1 95.5 317 SER B N 1
ATOM 5154 C CA . SER B 1 317 ? 14.039 13.578 13 1 95.5 317 SER B CA 1
ATOM 5155 C C . SER B 1 317 ? 14.156 13.867 14.492 1 95.5 317 SER B C 1
ATOM 5157 O O . SER B 1 317 ? 14.867 14.789 14.891 1 95.5 317 SER B O 1
ATOM 5159 N N . MET B 1 318 ? 13.43 13.188 15.266 1 97.06 318 MET B N 1
ATOM 5160 C CA . MET B 1 318 ? 13.492 13.18 16.719 1 97.06 318 MET B CA 1
ATOM 5161 C C . MET B 1 318 ? 13.625 11.758 17.25 1 97.06 318 MET B C 1
ATOM 5163 O O . MET B 1 318 ? 13.273 10.797 16.562 1 97.06 318 MET B O 1
ATOM 5167 N N . PRO B 1 319 ? 14.195 11.609 18.484 1 96.81 319 PRO B N 1
ATOM 5168 C CA . PRO B 1 319 ? 14.172 10.266 19.078 1 96.81 319 PRO B CA 1
ATOM 5169 C C . PRO B 1 319 ? 12.766 9.664 19.094 1 96.81 319 PRO B C 1
ATOM 5171 O O . PRO B 1 319 ? 11.812 10.336 19.516 1 96.81 319 PRO B O 1
ATOM 5174 N N . HIS B 1 320 ? 12.664 8.461 18.625 1 97.81 320 HIS B N 1
ATOM 5175 C CA . HIS B 1 320 ? 11.375 7.797 18.5 1 97.81 320 HIS B CA 1
ATOM 5176 C C . HIS B 1 320 ? 10.633 7.781 19.844 1 97.81 320 HIS B C 1
ATOM 5178 O O . HIS B 1 320 ? 9.414 7.961 19.875 1 97.81 320 HIS B O 1
ATOM 5184 N N . GLU B 1 321 ? 11.336 7.543 20.891 1 98.25 321 GLU B N 1
ATOM 5185 C CA . GLU B 1 321 ? 10.719 7.469 22.219 1 98.25 321 GLU B CA 1
ATOM 5186 C C . GLU B 1 321 ? 10.047 8.789 22.578 1 98.25 321 GLU B C 1
ATOM 5188 O O . GLU B 1 321 ? 9.008 8.797 23.25 1 98.25 321 GLU B O 1
ATOM 5193 N N . ASP B 1 322 ? 10.617 9.898 22.219 1 98.25 322 ASP B N 1
ATOM 5194 C CA . ASP B 1 322 ? 10.008 11.203 22.469 1 98.25 322 ASP B CA 1
ATOM 5195 C C . ASP B 1 322 ? 8.711 11.359 21.688 1 98.25 322 ASP B C 1
ATOM 5197 O O . ASP B 1 322 ? 7.719 11.875 22.219 1 98.25 322 ASP B O 1
ATOM 5201 N N . VAL B 1 323 ? 8.711 10.93 20.438 1 98.75 323 VAL B N 1
ATOM 5202 C CA . VAL B 1 323 ? 7.523 11.023 19.594 1 98.75 323 VAL B CA 1
ATOM 5203 C C . VAL B 1 323 ? 6.41 10.148 20.156 1 98.75 323 VAL B C 1
ATOM 5205 O O . VAL B 1 323 ? 5.258 10.57 20.234 1 98.75 323 VAL B O 1
ATOM 5208 N N . MET B 1 324 ? 6.789 8.953 20.578 1 98.94 324 MET B N 1
ATOM 5209 C CA . MET B 1 324 ? 5.816 8.039 21.172 1 98.94 324 MET B CA 1
ATOM 5210 C C . MET B 1 324 ? 5.195 8.648 22.438 1 98.94 324 MET B C 1
ATOM 5212 O O . MET B 1 324 ? 3.984 8.555 22.641 1 98.94 324 MET B O 1
ATOM 5216 N N . LYS B 1 325 ? 6.035 9.242 23.25 1 98.88 325 LYS B N 1
ATOM 5217 C CA . LYS B 1 325 ? 5.535 9.875 24.469 1 98.88 325 LYS B CA 1
ATOM 5218 C C . LYS B 1 325 ? 4.609 11.039 24.141 1 98.88 325 LYS B C 1
ATOM 5220 O O . LYS B 1 325 ? 3.596 11.242 24.812 1 98.88 325 LYS B O 1
ATOM 5225 N N . ALA B 1 326 ? 4.957 11.805 23.156 1 98.94 326 ALA B N 1
ATOM 5226 C CA . ALA B 1 326 ? 4.102 12.914 22.719 1 98.94 326 ALA B CA 1
ATOM 5227 C C . ALA B 1 326 ? 2.732 12.406 22.281 1 98.94 326 ALA B C 1
ATOM 5229 O O . ALA B 1 326 ? 1.704 12.992 22.625 1 98.94 326 ALA B O 1
ATOM 5230 N N . ILE B 1 327 ? 2.701 11.328 21.5 1 98.94 327 ILE B N 1
ATOM 5231 C CA . ILE B 1 327 ? 1.455 10.734 21.031 1 98.94 327 ILE B CA 1
ATOM 5232 C C . ILE B 1 327 ? 0.63 10.25 22.219 1 98.94 327 ILE B C 1
ATOM 5234 O O . ILE B 1 327 ? -0.581 10.477 22.266 1 98.94 327 ILE B O 1
ATOM 5238 N N . GLU B 1 328 ? 1.296 9.633 23.141 1 98.94 328 GLU B N 1
ATOM 5239 C CA . GLU B 1 328 ? 0.617 9.164 24.344 1 98.94 328 GLU B CA 1
ATOM 5240 C C . GLU B 1 328 ? -0.031 10.312 25.109 1 98.94 328 GLU B C 1
ATOM 5242 O O . GLU B 1 328 ? -1.199 10.234 25.484 1 98.94 328 GLU B O 1
ATOM 5247 N N . LEU B 1 329 ? 0.7 11.391 25.312 1 98.94 329 LEU B N 1
ATOM 5248 C CA . LEU B 1 329 ? 0.195 12.555 26.031 1 98.94 329 LEU B CA 1
ATOM 5249 C C . LEU B 1 329 ? -0.945 13.211 25.266 1 98.94 329 LEU B C 1
ATOM 5251 O O . LEU B 1 329 ? -1.928 13.656 25.859 1 98.94 329 LEU B O 1
ATOM 5255 N N . PHE B 1 330 ? -0.837 13.281 23.969 1 98.94 330 PHE B N 1
ATOM 5256 C CA . PHE B 1 330 ? -1.888 13.867 23.156 1 98.94 330 PHE B CA 1
ATOM 5257 C C . PHE B 1 330 ? -3.193 13.094 23.312 1 98.94 330 PHE B C 1
ATOM 5259 O O . PHE B 1 330 ? -4.254 13.695 23.5 1 98.94 330 PHE B O 1
ATOM 5266 N N . GLY B 1 331 ? -3.08 11.766 23.234 1 98.94 331 GLY B N 1
ATOM 5267 C CA . GLY B 1 331 ? -4.266 10.922 23.297 1 98.94 331 GLY B CA 1
ATOM 5268 C C . GLY B 1 331 ? -4.859 10.82 24.688 1 98.94 331 GLY B C 1
ATOM 5269 O O . GLY B 1 331 ? -6.078 10.883 24.859 1 98.94 331 GLY B O 1
ATOM 5270 N N . THR B 1 332 ? -4.031 10.773 25.75 1 98.88 332 THR B N 1
ATOM 5271 C CA . THR B 1 332 ? -4.52 10.414 27.078 1 98.88 332 THR B CA 1
ATOM 5272 C C . THR B 1 332 ? -4.793 11.664 27.906 1 98.88 332 THR B C 1
ATOM 5274 O O . THR B 1 332 ? -5.555 11.617 28.875 1 98.88 332 THR B O 1
ATOM 5277 N N . LYS B 1 333 ? -4.141 12.766 27.547 1 98.88 333 LYS B N 1
ATOM 5278 C CA . LYS B 1 333 ? -4.285 13.961 28.375 1 98.88 333 LYS B CA 1
ATOM 5279 C C . LYS B 1 333 ? -4.895 15.109 27.594 1 98.88 333 LYS B C 1
ATOM 5281 O O . LYS B 1 333 ? -5.945 15.641 27.953 1 98.88 333 LYS B O 1
ATOM 5286 N N . THR B 1 334 ? -4.312 15.469 26.484 1 98.94 334 THR B N 1
ATOM 5287 C CA . THR B 1 334 ? -4.738 16.625 25.719 1 98.94 334 THR B CA 1
ATOM 5288 C C . THR B 1 334 ? -6.125 16.406 25.109 1 98.94 334 THR B C 1
ATOM 5290 O O . THR B 1 334 ? -7.008 17.266 25.234 1 98.94 334 THR B O 1
ATOM 5293 N N . ALA B 1 335 ? -6.316 15.273 24.453 1 98.88 335 ALA B N 1
ATOM 5294 C CA . ALA B 1 335 ? -7.543 14.984 23.719 1 98.88 335 ALA B CA 1
ATOM 5295 C C . ALA B 1 335 ? -8.758 15.023 24.625 1 98.88 335 ALA B C 1
ATOM 5297 O O . ALA B 1 335 ? -9.773 15.648 24.312 1 98.88 335 ALA B O 1
ATOM 5298 N N . PRO B 1 336 ? -8.703 14.391 25.844 1 98.75 336 PRO B N 1
ATOM 5299 C CA . PRO B 1 336 ? -9.859 14.461 26.734 1 98.75 336 PRO B CA 1
ATOM 5300 C C . PRO B 1 336 ? -10.195 15.891 27.156 1 98.75 336 PRO B C 1
ATOM 5302 O O . PRO B 1 336 ? -11.367 16.25 27.25 1 98.75 336 PRO B O 1
ATOM 5305 N N . LEU B 1 337 ? -9.141 16.719 27.391 1 98.75 337 LEU B N 1
ATOM 5306 C CA . LEU B 1 337 ? -9.367 18.109 27.75 1 98.75 337 LEU B CA 1
ATOM 5307 C C . LEU B 1 337 ? -10.094 18.859 26.625 1 98.75 337 LEU B C 1
ATOM 5309 O O . LEU B 1 337 ? -11.047 19.594 26.891 1 98.75 337 LEU B O 1
ATOM 5313 N N . VAL B 1 338 ? -9.648 18.656 25.422 1 98.88 338 VAL B N 1
ATOM 5314 C CA . VAL B 1 338 ? -10.234 19.312 24.266 1 98.88 338 VAL B CA 1
ATOM 5315 C C . VAL B 1 338 ? -11.68 18.875 24.078 1 98.88 338 VAL B C 1
ATOM 5317 O O . VAL B 1 338 ? -12.578 19.703 23.922 1 98.88 338 VAL B O 1
ATOM 5320 N N . ARG B 1 339 ? -11.922 17.594 24.094 1 98.56 339 ARG B N 1
ATOM 5321 C CA . ARG B 1 339 ? -13.25 17.031 23.844 1 98.56 339 ARG B CA 1
ATOM 5322 C C . ARG B 1 339 ? -14.242 17.5 24.906 1 98.56 339 ARG B C 1
ATOM 5324 O O . ARG B 1 339 ? -15.391 17.828 24.578 1 98.56 339 ARG B O 1
ATOM 5331 N N . GLU B 1 340 ? -13.812 17.5 26.109 1 98.19 340 GLU B N 1
ATOM 5332 C CA . GLU B 1 340 ? -14.68 17.938 27.188 1 98.19 340 GLU B CA 1
ATOM 5333 C C . GLU B 1 340 ? -15.078 19.406 27.016 1 98.19 340 GLU B C 1
ATOM 5335 O O . GLU B 1 340 ? -16.266 19.734 27.094 1 98.19 340 GLU B O 1
ATOM 5340 N N . GLU B 1 341 ? -14.094 20.234 26.828 1 98.19 341 GLU B N 1
ATOM 5341 C CA . GLU B 1 341 ? -14.375 21.672 26.734 1 98.19 341 GLU B CA 1
ATOM 5342 C C . GLU B 1 341 ? -15.188 21.984 25.469 1 98.19 341 GLU B C 1
ATOM 5344 O O . GLU B 1 341 ? -16.078 22.828 25.516 1 98.19 341 GLU B O 1
ATOM 5349 N N . VAL B 1 342 ? -14.805 21.375 24.344 1 97.94 342 VAL B N 1
ATOM 5350 C CA . VAL B 1 342 ? -15.508 21.625 23.094 1 97.94 342 VAL B CA 1
ATOM 5351 C C . VAL B 1 342 ? -16.969 21.188 23.219 1 97.94 342 VAL B C 1
ATOM 5353 O O . VAL B 1 342 ? -17.875 21.875 22.75 1 97.94 342 VAL B O 1
ATOM 5356 N N . SER B 1 343 ? -17.203 20.047 23.844 1 96.75 343 SER B N 1
ATOM 5357 C CA . SER B 1 343 ? -18.562 19.562 24.047 1 96.75 343 SER B CA 1
ATOM 5358 C C . SER B 1 343 ? -19.359 20.531 24.922 1 96.75 343 SER B C 1
ATOM 5360 O O . SER B 1 343 ? -20.516 20.828 24.625 1 96.75 343 SER B O 1
ATOM 5362 N N . ARG B 1 344 ? -18.781 20.938 25.953 1 96.81 344 ARG B N 1
ATOM 5363 C CA . ARG B 1 344 ? -19.422 21.875 26.859 1 96.81 344 ARG B CA 1
ATOM 5364 C C . ARG B 1 344 ? -19.766 23.188 26.125 1 96.81 344 ARG B C 1
ATOM 5366 O O . ARG B 1 344 ? -20.875 23.688 26.234 1 96.81 344 ARG B O 1
ATOM 5373 N N . TRP B 1 345 ? -18.812 23.641 25.469 1 96.94 345 TRP B N 1
ATOM 5374 C CA . TRP B 1 345 ? -18.984 24.906 24.75 1 96.94 345 TRP B CA 1
ATOM 5375 C C . TRP B 1 345 ? -20.078 24.781 23.688 1 96.94 345 TRP B C 1
ATOM 5377 O O . TRP B 1 345 ? -20.938 25.656 23.578 1 96.94 345 TRP B O 1
ATOM 5387 N N . GLU B 1 346 ? -20.047 23.75 22.891 1 94.44 346 GLU B N 1
ATOM 5388 C CA . GLU B 1 346 ? -21.047 23.531 21.844 1 94.44 346 GLU B CA 1
ATOM 5389 C C . GLU B 1 346 ? -22.453 23.391 22.438 1 94.44 346 GLU B C 1
ATOM 5391 O O . GLU B 1 346 ? -23.438 23.828 21.844 1 94.44 346 GLU B O 1
ATOM 5396 N N . ALA B 1 347 ? -22.609 22.766 23.609 1 94.75 347 ALA B N 1
ATOM 5397 C CA . ALA B 1 347 ? -23.891 22.625 24.297 1 94.75 347 ALA B CA 1
ATOM 5398 C C . ALA B 1 347 ? -24.422 23.984 24.75 1 94.75 347 ALA B C 1
ATOM 5400 O O . ALA B 1 347 ? -25.625 24.234 24.703 1 94.75 347 ALA B O 1
ATOM 5401 N N . SER B 1 348 ? -23.547 24.766 25.094 1 93.81 348 SER B N 1
ATOM 5402 C CA . SER B 1 348 ? -23.938 26.094 25.578 1 93.81 348 SER B CA 1
ATOM 5403 C C . SER B 1 348 ? -24.344 27 24.422 1 93.81 348 SER B C 1
ATOM 5405 O O . SER B 1 348 ? -25.188 27.875 24.594 1 93.81 348 SER B O 1
ATOM 5407 N N . GLU B 1 349 ? -23.672 26.766 23.359 1 87.62 349 GLU B N 1
ATOM 5408 C CA . GLU B 1 349 ? -24 27.562 22.172 1 87.62 349 GLU B CA 1
ATOM 5409 C C . GLU B 1 349 ? -25.344 27.141 21.594 1 87.62 349 GLU B C 1
ATOM 5411 O O . GLU B 1 349 ? -25.984 27.922 20.875 1 87.62 349 GLU B O 1
ATOM 5416 N N . ARG B 1 350 ? -25.828 25.891 21.766 1 83.88 350 ARG B N 1
ATOM 5417 C CA . ARG B 1 350 ? -27.109 25.375 21.281 1 83.88 350 ARG B CA 1
ATOM 5418 C C . ARG B 1 350 ? -28.234 25.797 22.219 1 83.88 350 ARG B C 1
ATOM 5420 O O . ARG B 1 350 ? -29.406 25.844 21.797 1 83.88 350 ARG B O 1
ATOM 5427 N N . SER B 1 351 ? -27.984 26.219 23.547 1 77.81 351 SER B N 1
ATOM 5428 C CA . SER B 1 351 ? -29 26.656 24.5 1 77.81 351 SER B CA 1
ATOM 5429 C C . SER B 1 351 ? -29.219 28.156 24.406 1 77.81 351 SER B C 1
ATOM 5431 O O . SER B 1 351 ? -30.344 28.625 24.625 1 77.81 351 SER B O 1
#

Nearest PDB structures (foldseek):
  2i7g-assembly1_A  TM=9.628E-01  e=1.571E-48  Agrobacterium fabrum str. C58
  7bip-assembly1_B  TM=8.970E-01  e=2.019E-24  Streptomyces bottropensis
  6ket-assembly1_B  TM=8.425E-01  e=1.056E-22  Cylindrospermum alatosporum CCALA 988
  3fgc-assembly1_A  TM=8.389E-01  e=6.141E-20  Vibrio harveyi
  6fri-assembly2_C  TM=7.787E-01  e=4.278E-18  Photobacterium leiognathi